Protein AF-A0A7L5XUS4-F1 (afdb_monomer)

Sequence (587 aa):
MESLARRAARPEREPADAGLRDHVDGALRDIGARLDHVMARLDRPQQRDPRIDGQIDATLRDLGARLDHVVSRLDRPRVAQRDPAQDKAIEAIERKLAAVLEAVNRAPRPEPAPRARRRRGPSPLSSPLRPRRWPRSPRVPGRPRSGFRPRRRDRTSPARPRRTGALRAPSRRARARADVRRDQSRTADARLDQFAERFERVAQDAAARAAQEAAARAAQEAAARAEAERRAAAARAEDAAREAAARAAAKVAQDAALLAAQDAAVRAVQEAAARAPAPQIEPMMRGLQSEVGRLAERMEEMRKAAARPAATVGAQEIEDVRREIAAVARSMHDLDARQPLAQLERAVRDLGRRVEASRAEGPEAVTAPLANLAAEMRDMLSALDPRPGFAAIERALQDVVRRFDGATGRSGGVDASELAALRAQNAEIRSLLDDALRRPAPIDRVERQIAALGDRLDRLAFAPAHVGPPEIAQAIGEIRAMMSAAVPSGSVDALEGRVAALSEQIARLGEARAEEPAVSHVVAEQPTAASARWPRKWIASARRPATRRVWRPLSTRSAPWSARPPLSAPSRRWSVRSKAWPGVSTA

Foldseek 3Di:
DVVVVVVPPDPDPDPPVVVVVVVLVVLVVVLVVLVVVLVVVVVPPPDPDVVVVVVSVVSVVVSVVSVVVSCVVVPPDPVVPPPVVVVVVVVVVVVVVVVVVVVVVPPDDPDDPDDDDDDDDDDDDDDDDDDDDDDDDDDDDDDDDPDDDPDPDDDDDDDDDDDDDDPPPPPPVVVVVVVVVVVVVVVVVVVVVVVVVVVVVVVVVVVVVVVVVVVVVVVVVVVVVVVVVVVVVVVVLVVVVVVVVVVVVVVVVVVVVVVVVVVVVVVVVVVVVVPDDDDDCPVVVVVVVVVVVVVVVVVVVVVVVVPPPPVVVQVVLLVVLVVLLVVVVVVVVVCPVCPLLVLVVVLLVVQLVLLVVLVVVHDPLLSVLSNVLSVVSVVLSVLVPCVVLSVLLVVLSVVLVVVSVVQPPDPPGHDPVVSVLSVVVSVVSVVLVVVVVVPPPLRVVLSVLSVVVSVVVVCVSPPPDDDDPVVSVVSSVVNVVSSVVSDPVPSSVVSSVVSVVSSVVVVVVVVSVVPPPPPPPPPPPDDDDDDDDDDDDDDDDDDDDDDDDDDDDDDDDDDDDDDDDDDDDDDDDDDDDDDDDDDDDDD

Mean predicted aligned error: 21.65 Å

Secondary structure (DSSP, 8-state):
-HHHHTTS------HHHHHHHHHHHHHHHHHHHHHHHHHHHHT-TT---HHHHHHHHHHHHHHHHHHHHHHHHHSS-------HHHHHHHHHHHHHHHHHHHHHHHSPPPPPPP-------------------PPPPPPPP---------------------------PPPHHHHHHHHHHHHHHHHHHHHHHHHHHHHHHHHHHHHHHHHHHHHHHHHHHHHHHHHHHHHHHHHHHHHHHHHHHHHHHHHHHHHHHHHHHHHHHHHHHHHHHHH------HHHHHHHHHHHHHHHHHHHHHHHHHHS-HHHHHHHHHHHHHHHHHHHHHHHHHT-THHHHHHHHHHHHHHHHHHHHHHHHS-HHHHHHHHHHHHHHHHHHHHT--HHHHHHHHHHHHHHHHHHHHHHTSTT---HHHHHHHHHHHHHHHHHHHHHHT--TTHHHHHHHHHHHHHHHHHHHHS-S---HHHHHHHHHHHHHHHHHH--TTHHHHHHHHHHHHHHHHHHHHHHHHTS----------------PPPP---------------------------------------------------

Radius of gyration: 47.6 Å; Cα contacts (8 Å, |Δi|>4): 74; chains: 1; bounding box: 142×107×137 Å

Solvent-accessible surface area (backbone atoms only — not comparable to full-atom values): 36518 Å² total; per-residue (Å²): 112,75,78,62,63,71,70,72,79,64,85,77,92,63,74,70,64,54,58,52,48,56,51,50,56,49,51,52,51,54,53,49,59,50,48,53,53,51,51,64,55,65,75,49,83,89,69,82,48,74,70,54,55,57,49,50,56,52,52,52,51,54,49,49,57,49,50,52,51,52,48,55,61,69,64,45,74,86,74,64,79,74,53,71,66,56,56,53,49,50,55,53,50,51,54,51,52,52,52,50,54,51,52,60,69,64,50,78,75,80,77,80,74,84,80,79,83,78,80,91,78,82,88,81,92,80,90,81,92,83,88,80,80,85,79,80,82,82,85,83,82,87,82,82,88,78,86,78,79,84,77,86,75,81,93,69,88,80,92,82,76,95,74,91,74,78,86,73,74,77,51,72,68,58,51,55,54,51,51,54,51,50,54,51,48,53,54,50,51,54,51,50,52,56,48,50,53,52,51,50,50,54,50,50,54,52,49,52,50,52,51,50,53,51,52,51,49,52,51,52,52,51,51,52,48,55,50,50,51,51,54,52,49,51,54,51,50,54,54,50,50,53,50,52,52,50,52,52,52,51,48,54,52,49,53,52,51,51,51,53,52,50,53,50,50,53,50,52,52,53,53,50,63,75,68,59,79,91,77,82,60,69,72,56,51,55,52,50,52,51,52,52,48,54,48,49,50,52,50,48,51,51,46,51,63,66,63,46,59,68,73,60,60,49,55,53,58,48,49,50,53,51,53,48,50,52,49,51,53,47,48,56,58,74,53,48,59,57,59,66,51,48,51,42,51,49,50,52,50,51,44,46,52,51,48,53,54,44,48,78,79,46,65,64,86,66,37,52,64,51,52,51,49,48,50,53,50,49,52,53,51,60,72,59,51,58,62,67,57,51,52,50,50,50,52,51,51,52,48,52,49,53,52,50,52,55,38,65,72,39,94,82,58,66,54,69,67,59,54,50,51,54,49,54,50,52,52,48,54,47,51,54,47,51,57,58,60,74,55,62,69,47,58,64,50,51,42,56,49,53,51,55,46,47,55,50,48,53,49,57,73,72,45,82,91,75,82,55,74,66,61,56,53,49,53,53,51,54,49,53,54,50,52,61,68,60,51,65,87,54,58,63,59,50,49,50,53,49,53,50,51,52,55,50,56,49,53,52,56,55,50,62,53,74,64,53,69,81,76,69,80,72,74,77,76,76,82,77,90,75,88,82,88,78,84,91,82,88,80,87,86,84,89,84,88,87,85,85,88,83,88,86,90,92,85,92,82,83,86,86,85,89,81,86,88,84,89,82,87,82,91,79,90,81,84,82,80,82,80,86,82,82,88,86,80,90,133

Nearest PDB structures (foldseek):
  3zx6-assembly1_B  TM=2.020E-01  e=8.347E-01  Archaeoglobus fulgidus DSM 4304
  5i6r-assembly1_A-2  TM=2.288E-01  e=4.000E+00  Homo sapiens
  3ja6-assembly1_I  TM=1.927E-01  e=7.246E+00  Escherichia coli
  7zr1-assembly1_D  TM=1.675E-01  e=6.504E+00  Thermochaetoides thermophila

pLDDT: mean 71.49, std 18.17, range [33.69, 97.62]

Structure (mmCIF, N/CA/C/O backbone):
data_AF-A0A7L5XUS4-F1
#
_entry.id   AF-A0A7L5XUS4-F1
#
loop_
_atom_site.group_PDB
_atom_site.id
_atom_site.type_symbol
_atom_site.label_atom_id
_atom_site.label_alt_id
_atom_site.label_comp_id
_atom_site.label_asym_id
_atom_site.label_entity_id
_atom_site.label_seq_id
_atom_site.pdbx_PDB_ins_code
_atom_site.Cartn_x
_atom_site.Cartn_y
_atom_site.Cartn_z
_atom_site.occupancy
_atom_site.B_iso_or_equiv
_atom_site.auth_seq_id
_atom_site.auth_comp_id
_atom_site.auth_asym_id
_atom_site.auth_atom_id
_atom_site.pdbx_PDB_model_num
ATOM 1 N N . MET A 1 1 ? 42.690 0.356 -36.518 1.00 42.66 1 MET A N 1
ATOM 2 C CA . MET A 1 1 ? 41.281 0.003 -36.800 1.00 42.66 1 MET A CA 1
ATOM 3 C C . MET A 1 1 ? 41.109 -1.512 -36.870 1.00 42.66 1 MET A C 1
ATOM 5 O O . MET A 1 1 ? 40.311 -2.035 -36.111 1.00 42.66 1 MET A O 1
ATOM 9 N N . GLU A 1 2 ? 41.937 -2.245 -37.621 1.00 36.25 2 GLU A N 1
ATOM 10 C CA . GLU A 1 2 ? 41.935 -3.727 -37.635 1.00 36.25 2 GLU A CA 1
ATOM 11 C C . GLU A 1 2 ? 42.385 -4.404 -36.321 1.00 36.25 2 GLU A C 1
ATOM 13 O O . GLU A 1 2 ? 41.962 -5.513 -36.004 1.00 36.25 2 GLU A O 1
ATOM 18 N N . SER A 1 3 ? 43.193 -3.725 -35.501 1.00 38.88 3 SER A N 1
ATOM 19 C CA . SER A 1 3 ? 43.636 -4.224 -34.188 1.00 38.88 3 SER A CA 1
ATOM 20 C C . SER A 1 3 ? 42.571 -4.134 -33.086 1.00 38.88 3 SER A C 1
ATOM 22 O O . SER A 1 3 ? 42.708 -4.789 -32.056 1.00 38.88 3 SER A O 1
ATOM 24 N N . LEU A 1 4 ? 41.499 -3.361 -33.303 1.00 43.44 4 LEU A N 1
ATOM 25 C CA . LEU A 1 4 ? 40.355 -3.278 -32.387 1.00 43.44 4 LEU A CA 1
ATOM 26 C C . LEU A 1 4 ? 39.285 -4.331 -32.714 1.00 43.44 4 LEU A C 1
ATOM 28 O O . LEU A 1 4 ? 38.637 -4.831 -31.801 1.00 43.44 4 LEU A O 1
ATOM 32 N N . ALA A 1 5 ? 39.178 -4.759 -33.977 1.00 44.09 5 ALA A N 1
ATOM 33 C CA . ALA A 1 5 ? 38.239 -5.801 -34.396 1.00 44.09 5 ALA A CA 1
ATOM 34 C C . ALA A 1 5 ? 38.624 -7.206 -33.884 1.00 44.09 5 ALA A C 1
ATOM 36 O O . ALA A 1 5 ? 37.752 -8.006 -33.564 1.00 44.09 5 ALA A O 1
ATOM 37 N N . ARG A 1 6 ? 39.922 -7.504 -33.705 1.00 44.88 6 ARG A N 1
ATOM 38 C CA . ARG A 1 6 ? 40.373 -8.819 -33.194 1.00 44.88 6 ARG A CA 1
ATOM 39 C C . ARG A 1 6 ? 40.251 -8.996 -31.675 1.00 44.88 6 ARG A C 1
ATOM 41 O O . ARG A 1 6 ? 40.455 -10.101 -31.185 1.00 44.88 6 ARG A O 1
ATOM 48 N N . ARG A 1 7 ? 39.907 -7.947 -30.916 1.00 45.06 7 ARG A N 1
ATOM 49 C CA . ARG A 1 7 ? 39.669 -8.045 -29.459 1.00 45.06 7 ARG A CA 1
ATOM 50 C C . ARG A 1 7 ? 38.217 -8.359 -29.082 1.00 45.06 7 ARG A C 1
ATOM 52 O O . ARG A 1 7 ? 37.982 -8.683 -27.924 1.00 45.06 7 ARG A O 1
ATOM 59 N N . ALA A 1 8 ? 37.283 -8.311 -30.033 1.00 44.06 8 ALA A N 1
ATOM 60 C CA . ALA A 1 8 ? 35.854 -8.546 -29.799 1.00 4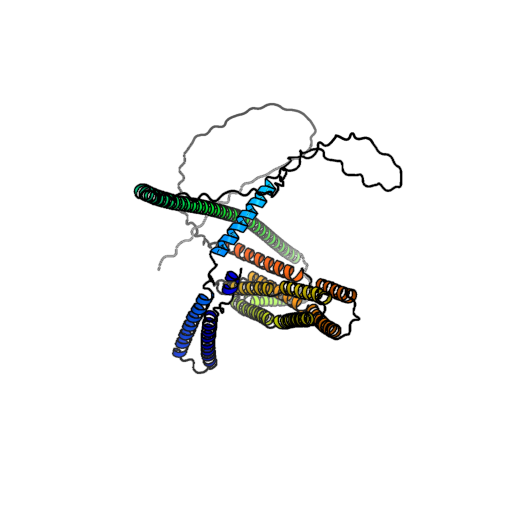4.06 8 ALA A CA 1
ATOM 61 C C . ALA A 1 8 ? 35.410 -10.017 -29.957 1.00 44.06 8 ALA A C 1
ATOM 63 O O . ALA A 1 8 ? 34.259 -10.331 -29.692 1.00 44.06 8 ALA A O 1
ATOM 64 N N . ALA A 1 9 ? 36.304 -10.932 -30.347 1.00 39.78 9 ALA A N 1
ATOM 65 C CA . ALA A 1 9 ? 35.992 -12.353 -30.539 1.00 39.78 9 ALA A CA 1
ATOM 66 C C . ALA A 1 9 ? 36.580 -13.230 -29.417 1.00 39.78 9 ALA A C 1
ATOM 68 O O . ALA A 1 9 ? 37.334 -14.169 -29.675 1.00 39.78 9 ALA A O 1
ATOM 69 N N . ARG A 1 10 ? 36.300 -12.889 -28.153 1.00 38.75 10 ARG A N 1
ATOM 70 C CA . ARG A 1 10 ? 36.672 -13.720 -26.998 1.00 38.75 10 ARG A CA 1
ATOM 71 C C . ARG A 1 10 ? 35.400 -14.416 -26.497 1.00 38.75 10 ARG A C 1
ATOM 73 O O . ARG A 1 10 ? 34.479 -13.694 -26.131 1.00 38.75 10 ARG A O 1
ATOM 80 N N . PRO A 1 11 ? 35.321 -15.759 -26.499 1.00 45.78 11 PRO A N 1
ATOM 81 C CA . PRO A 1 11 ? 34.126 -16.462 -26.048 1.00 45.78 11 PRO A CA 1
ATOM 82 C C . PRO A 1 11 ? 33.854 -16.130 -24.580 1.00 45.78 11 PRO A C 1
ATOM 84 O O . PRO A 1 11 ? 34.775 -16.078 -23.755 1.00 45.78 11 PRO A O 1
ATOM 87 N N . GLU A 1 12 ? 32.591 -15.827 -24.308 1.00 43.31 12 GLU A N 1
ATOM 88 C CA . GLU A 1 12 ? 32.076 -15.352 -23.035 1.00 43.31 12 GLU A CA 1
ATOM 89 C C . GLU A 1 12 ? 32.391 -16.333 -21.901 1.00 43.31 12 GLU A C 1
ATOM 91 O O . GLU A 1 12 ? 32.258 -17.553 -22.012 1.00 43.31 12 GLU A O 1
ATOM 96 N N . ARG A 1 13 ? 32.855 -15.774 -20.783 1.00 49.84 13 ARG A N 1
ATOM 97 C CA . ARG A 1 13 ? 33.050 -16.486 -19.522 1.00 49.84 13 ARG A CA 1
ATOM 98 C C . ARG A 1 13 ? 31.683 -16.705 -18.867 1.00 49.84 13 ARG A C 1
ATOM 100 O O . ARG A 1 13 ? 31.348 -15.998 -17.929 1.00 49.84 13 ARG A O 1
ATOM 107 N N . GLU A 1 14 ? 30.934 -17.694 -19.341 1.00 51.94 14 GLU A N 1
ATOM 108 C CA . GLU A 1 14 ? 29.668 -18.138 -18.737 1.00 51.94 14 GLU A CA 1
ATOM 109 C C . GLU A 1 14 ? 29.682 -19.465 -17.921 1.00 51.94 14 GLU A C 1
ATOM 111 O O . GLU A 1 14 ? 28.608 -19.906 -17.521 1.00 51.94 14 GLU A O 1
ATOM 116 N N . PRO A 1 15 ? 30.808 -20.136 -17.569 1.00 55.56 15 PRO A N 1
ATOM 117 C CA . PRO A 1 15 ? 30.714 -21.390 -16.805 1.00 55.56 15 PRO A CA 1
ATOM 118 C C . PRO A 1 15 ? 30.552 -21.210 -15.281 1.00 55.56 15 PRO A C 1
ATOM 120 O O . PRO A 1 15 ? 30.269 -22.182 -14.586 1.00 55.56 15 PRO A O 1
ATOM 123 N N . ALA A 1 16 ? 30.743 -20.004 -14.727 1.00 57.75 16 ALA A N 1
ATOM 124 C CA . ALA A 1 16 ? 30.733 -19.798 -13.270 1.00 57.75 16 ALA A CA 1
ATOM 125 C C . ALA A 1 16 ? 29.318 -19.670 -12.672 1.00 57.75 16 ALA A C 1
ATOM 127 O O . ALA A 1 16 ? 29.088 -20.111 -11.547 1.00 57.75 16 ALA A O 1
ATOM 128 N N . ASP A 1 17 ? 28.365 -19.120 -13.430 1.00 58.12 17 ASP A N 1
ATOM 129 C CA . ASP A 1 17 ? 26.996 -18.899 -12.947 1.00 58.12 17 ASP A CA 1
ATOM 130 C C . ASP A 1 17 ? 26.122 -20.157 -13.043 1.00 58.12 17 ASP A C 1
ATOM 132 O O . ASP A 1 17 ? 25.220 -20.340 -12.222 1.00 58.12 17 ASP A O 1
ATOM 136 N N . ALA A 1 18 ? 26.420 -21.059 -13.984 1.00 68.31 18 ALA A N 1
ATOM 137 C CA . ALA A 1 18 ? 25.728 -22.342 -14.109 1.00 68.31 18 ALA A CA 1
ATOM 138 C C . ALA A 1 18 ? 25.942 -23.223 -12.863 1.00 68.31 18 ALA A C 1
ATOM 140 O O . ALA A 1 18 ? 24.979 -23.699 -12.267 1.00 68.31 18 ALA A O 1
ATOM 141 N N . GLY A 1 19 ? 27.188 -23.335 -12.384 1.00 77.69 19 GLY A N 1
ATOM 142 C CA . GLY A 1 19 ? 27.505 -24.148 -11.204 1.00 77.69 19 GLY A CA 1
ATOM 143 C C . GLY A 1 19 ? 26.893 -23.625 -9.899 1.00 77.69 19 GLY A C 1
ATOM 144 O O . GLY A 1 19 ? 26.575 -24.414 -9.008 1.00 77.69 19 GLY A O 1
ATOM 145 N N . LEU A 1 20 ? 26.687 -22.307 -9.772 1.00 78.12 20 LEU A N 1
ATOM 146 C CA . LEU A 1 20 ? 26.019 -21.737 -8.599 1.00 78.12 20 LEU A CA 1
ATOM 147 C C . LEU A 1 20 ? 24.519 -22.053 -8.601 1.00 78.12 20 LEU A C 1
ATOM 149 O O . LEU A 1 20 ? 23.976 -22.380 -7.547 1.00 78.12 20 LEU A O 1
ATOM 153 N N . ARG A 1 21 ? 23.863 -21.983 -9.767 1.00 76.00 21 ARG A N 1
ATOM 154 C CA . ARG A 1 21 ? 22.440 -22.328 -9.910 1.00 76.00 21 ARG A CA 1
ATOM 155 C C . ARG A 1 21 ? 22.194 -23.800 -9.603 1.00 76.00 21 ARG A C 1
ATOM 157 O O . ARG A 1 21 ? 21.382 -24.088 -8.733 1.00 76.00 21 ARG A O 1
ATOM 164 N N . ASP A 1 22 ? 22.983 -24.699 -10.187 1.00 78.56 22 ASP A N 1
ATOM 165 C CA . ASP A 1 22 ? 22.852 -26.142 -9.942 1.00 78.56 22 ASP A CA 1
ATOM 166 C C . ASP A 1 22 ? 23.033 -26.499 -8.458 1.00 78.56 22 ASP A C 1
ATOM 168 O O . ASP A 1 22 ? 22.343 -27.366 -7.917 1.00 78.56 22 ASP A O 1
ATOM 172 N N . H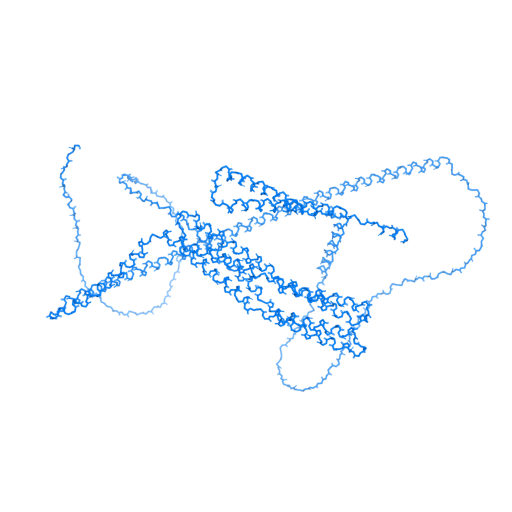IS A 1 23 ? 23.935 -25.800 -7.765 1.00 77.62 23 HIS A N 1
ATOM 173 C CA . HIS A 1 23 ? 24.175 -26.014 -6.343 1.00 77.62 23 HIS A CA 1
ATOM 174 C C . HIS A 1 23 ? 23.045 -25.470 -5.452 1.00 77.62 23 HIS A C 1
ATOM 176 O O . HIS A 1 23 ? 22.689 -26.112 -4.462 1.00 77.62 23 HIS A O 1
ATOM 182 N N . VAL A 1 24 ? 22.462 -24.316 -5.794 1.00 80.25 24 VAL A N 1
ATOM 183 C CA . VAL A 1 24 ? 21.293 -23.764 -5.085 1.00 80.25 24 VAL A CA 1
ATOM 184 C C . VAL A 1 24 ? 20.063 -24.644 -5.319 1.00 80.25 24 VAL A C 1
ATOM 186 O O . VAL A 1 24 ? 19.388 -25.007 -4.359 1.00 80.25 24 VAL A O 1
ATOM 189 N N . ASP A 1 25 ? 19.825 -25.078 -6.555 1.00 81.31 25 ASP A N 1
ATOM 190 C CA . ASP A 1 25 ? 18.698 -25.948 -6.905 1.00 81.31 25 ASP A CA 1
ATOM 191 C C . ASP A 1 25 ? 18.818 -27.342 -6.271 1.00 81.31 25 ASP A C 1
ATOM 193 O O . ASP A 1 25 ? 17.810 -27.969 -5.931 1.00 81.31 25 ASP A O 1
ATOM 197 N N . GLY A 1 26 ? 20.045 -27.838 -6.087 1.00 87.31 26 GLY A N 1
ATOM 198 C CA . GLY A 1 26 ? 20.318 -29.052 -5.320 1.00 87.31 26 GLY A CA 1
ATOM 199 C C . GLY A 1 26 ? 20.010 -28.884 -3.829 1.00 87.31 26 GLY A C 1
ATOM 200 O O . GLY A 1 26 ? 19.342 -29.735 -3.242 1.00 87.31 26 GLY A O 1
ATOM 201 N N . ALA A 1 27 ? 20.438 -27.770 -3.227 1.00 81.69 27 ALA A N 1
ATOM 202 C CA . ALA A 1 27 ? 20.172 -27.474 -1.818 1.00 81.69 27 ALA A CA 1
ATOM 203 C C . ALA A 1 27 ? 18.669 -27.308 -1.533 1.00 81.69 27 ALA A C 1
ATOM 205 O O . ALA A 1 27 ? 18.170 -27.833 -0.539 1.00 81.69 27 ALA A O 1
ATOM 206 N N . LEU A 1 28 ? 17.932 -26.635 -2.422 1.00 82.69 28 LEU A N 1
ATOM 207 C CA . LEU A 1 28 ? 16.485 -26.455 -2.284 1.00 82.69 28 LEU A CA 1
ATOM 208 C C . LEU A 1 28 ? 15.716 -27.778 -2.431 1.00 82.69 28 LEU A C 1
ATOM 210 O O . LEU A 1 28 ? 14.766 -28.012 -1.685 1.00 82.69 28 LEU A O 1
ATOM 214 N N . ARG A 1 29 ? 16.150 -28.676 -3.327 1.00 88.19 29 ARG A N 1
ATOM 215 C CA . ARG A 1 29 ? 15.563 -30.023 -3.448 1.00 88.19 29 ARG A CA 1
ATOM 216 C C . ARG A 1 29 ? 15.789 -30.890 -2.206 1.00 88.19 29 ARG A C 1
ATOM 218 O O . ARG A 1 29 ? 14.858 -31.568 -1.783 1.00 88.19 29 ARG A O 1
ATOM 225 N N . ASP A 1 30 ? 16.979 -30.846 -1.604 1.00 86.06 30 ASP A N 1
ATOM 226 C CA . ASP A 1 30 ? 17.275 -31.560 -0.345 1.00 86.06 30 ASP A CA 1
ATOM 227 C C . ASP A 1 30 ? 16.408 -31.042 0.818 1.00 86.06 30 ASP A C 1
ATOM 229 O O . ASP A 1 30 ? 15.849 -31.824 1.588 1.00 86.06 30 ASP A O 1
ATOM 233 N N . ILE A 1 31 ? 16.229 -29.719 0.907 1.00 81.81 31 ILE A N 1
ATOM 234 C CA . ILE A 1 31 ? 15.349 -29.075 1.896 1.00 81.81 31 ILE A CA 1
ATOM 235 C C . ILE A 1 31 ? 13.895 -29.534 1.715 1.00 81.81 31 ILE A C 1
ATOM 237 O O . ILE A 1 31 ? 13.259 -29.922 2.696 1.00 81.81 31 ILE A O 1
ATOM 241 N N . GLY A 1 32 ? 13.388 -29.550 0.477 1.00 83.12 32 GLY A N 1
ATOM 242 C CA . GLY A 1 32 ? 12.034 -30.021 0.165 1.00 83.12 32 GLY A CA 1
ATOM 243 C C . GLY A 1 32 ? 11.804 -31.477 0.577 1.00 83.12 32 GLY A C 1
ATOM 244 O O . GLY A 1 32 ? 10.877 -31.765 1.328 1.00 83.12 32 GLY A O 1
ATOM 245 N N . ALA A 1 33 ? 12.712 -32.383 0.198 1.00 86.19 33 ALA A N 1
ATOM 246 C CA . ALA A 1 33 ? 12.596 -33.805 0.533 1.00 86.19 33 ALA A CA 1
ATOM 247 C C . ALA A 1 33 ? 12.583 -34.071 2.053 1.00 86.19 33 ALA A C 1
ATOM 249 O O . ALA A 1 33 ? 11.912 -34.987 2.535 1.00 86.19 33 ALA A O 1
ATOM 250 N N . ARG A 1 34 ? 13.315 -33.267 2.833 1.00 80.19 34 ARG A N 1
ATOM 251 C CA . ARG A 1 34 ? 13.331 -33.361 4.301 1.00 80.19 34 ARG A CA 1
ATOM 252 C C . ARG A 1 34 ? 12.054 -32.823 4.933 1.00 80.19 34 ARG A C 1
ATOM 254 O O . ARG A 1 34 ? 11.572 -33.421 5.892 1.00 80.19 34 ARG A O 1
ATOM 261 N N . LEU A 1 35 ? 11.502 -31.734 4.400 1.00 83.75 35 LEU A N 1
ATOM 262 C CA . LEU A 1 35 ? 10.210 -31.208 4.840 1.00 83.75 35 LEU A CA 1
ATOM 263 C C . LEU A 1 35 ? 9.090 -32.216 4.584 1.00 83.75 35 LEU A C 1
ATOM 265 O O . LEU A 1 35 ? 8.323 -32.494 5.502 1.00 83.75 35 LEU A O 1
ATOM 269 N N . ASP A 1 36 ? 9.066 -32.848 3.411 1.00 84.06 36 ASP A N 1
ATOM 270 C CA . ASP A 1 36 ? 8.106 -33.913 3.101 1.00 84.06 36 ASP A CA 1
ATOM 271 C C . ASP A 1 36 ? 8.232 -35.089 4.083 1.00 84.06 36 ASP A C 1
ATOM 273 O O . ASP A 1 36 ? 7.232 -35.637 4.547 1.00 84.06 36 ASP A O 1
ATOM 277 N N . HIS A 1 37 ? 9.460 -35.446 4.475 1.00 81.31 37 HIS A N 1
ATOM 278 C CA . HIS A 1 37 ? 9.699 -36.487 5.474 1.00 81.31 37 HIS A CA 1
ATOM 279 C C . HIS A 1 37 ? 9.201 -36.104 6.880 1.00 81.31 37 HIS A C 1
ATOM 281 O O . HIS A 1 37 ? 8.645 -36.949 7.588 1.00 81.31 37 HIS A O 1
ATOM 287 N N . VAL A 1 38 ? 9.379 -34.844 7.293 1.00 81.19 38 VAL A N 1
ATOM 288 C CA . VAL A 1 38 ? 8.864 -34.324 8.573 1.00 81.19 38 VAL A CA 1
ATOM 289 C C . VAL A 1 38 ? 7.336 -34.285 8.558 1.00 81.19 38 VAL A C 1
ATOM 291 O O . VAL A 1 38 ? 6.710 -34.764 9.503 1.00 81.19 38 VAL A O 1
ATOM 294 N N . MET A 1 39 ? 6.729 -33.810 7.470 1.00 84.56 39 MET A N 1
ATOM 295 C CA . MET A 1 39 ? 5.274 -33.757 7.307 1.00 84.56 39 MET A CA 1
ATOM 296 C C . MET A 1 39 ? 4.650 -35.158 7.317 1.00 84.56 39 MET A C 1
ATOM 298 O O . MET A 1 39 ? 3.723 -35.412 8.083 1.00 84.56 39 MET A O 1
ATOM 302 N N . ALA A 1 40 ? 5.234 -36.115 6.590 1.00 82.88 40 ALA A N 1
ATOM 303 C CA . ALA A 1 40 ? 4.782 -37.508 6.596 1.00 82.88 40 ALA A CA 1
ATOM 304 C C . ALA A 1 40 ? 4.891 -38.185 7.979 1.00 82.88 40 ALA A C 1
ATOM 306 O O . ALA A 1 40 ? 4.169 -39.145 8.265 1.00 82.88 40 ALA A O 1
ATOM 307 N N . ARG A 1 41 ? 5.799 -37.713 8.847 1.00 78.50 41 ARG A N 1
ATOM 308 C CA . ARG A 1 41 ? 5.903 -38.159 10.245 1.00 78.50 41 ARG A CA 1
ATOM 309 C C . ARG A 1 41 ? 4.867 -37.489 11.148 1.00 78.50 41 ARG A C 1
ATOM 311 O O . ARG A 1 41 ? 4.318 -38.169 12.013 1.00 78.50 41 ARG A O 1
ATOM 318 N N . LEU A 1 42 ? 4.583 -36.203 10.945 1.00 79.00 42 LEU A N 1
ATOM 319 C CA . LEU A 1 42 ? 3.584 -35.456 11.719 1.00 79.00 42 LEU A CA 1
ATOM 320 C C . LEU A 1 42 ? 2.150 -35.947 11.464 1.00 79.00 42 LEU A C 1
ATOM 322 O O . LEU A 1 42 ? 1.348 -35.966 12.399 1.00 79.00 42 LEU A O 1
ATOM 326 N N . ASP A 1 43 ? 1.864 -36.435 10.255 1.00 84.25 43 ASP A N 1
ATOM 327 C CA . ASP A 1 43 ? 0.559 -36.985 9.857 1.00 84.25 43 ASP A CA 1
ATOM 328 C C . ASP A 1 43 ? 0.237 -38.373 10.449 1.00 84.25 43 ASP A C 1
ATOM 330 O O . ASP A 1 43 ? -0.834 -38.926 10.194 1.00 84.25 43 ASP A O 1
ATOM 334 N N . ARG A 1 44 ? 1.119 -38.962 11.274 1.00 78.75 44 ARG A N 1
ATOM 335 C CA . ARG A 1 44 ? 0.847 -40.217 12.002 1.00 78.75 44 ARG A CA 1
ATOM 336 C C . ARG A 1 44 ? 0.536 -39.944 13.481 1.00 78.75 44 ARG A C 1
ATOM 338 O O . ARG A 1 44 ? 1.434 -40.007 14.320 1.00 78.75 44 ARG A O 1
ATOM 345 N N . PRO A 1 45 ? -0.735 -39.698 13.853 1.00 56.41 45 PRO A N 1
ATOM 346 C CA . PRO A 1 45 ? -1.099 -39.238 15.196 1.00 56.41 45 PRO A CA 1
ATOM 347 C C . PRO A 1 45 ? -0.965 -40.283 16.320 1.00 56.41 45 PRO A C 1
ATOM 349 O O . PRO A 1 45 ? -1.066 -39.912 17.484 1.00 56.41 45 PRO A O 1
ATOM 352 N N . GLN A 1 46 ? -0.739 -41.571 16.027 1.00 55.66 46 GLN A N 1
ATOM 353 C CA . GLN A 1 46 ? -0.855 -42.644 17.033 1.00 55.66 46 GLN A CA 1
ATOM 354 C C . GLN A 1 46 ? 0.457 -43.122 17.686 1.00 55.66 46 GLN A C 1
ATOM 356 O O . GLN A 1 46 ? 0.407 -43.979 18.563 1.00 55.66 46 GLN A O 1
ATOM 361 N N . GLN A 1 47 ? 1.625 -42.579 17.327 1.00 57.41 47 GLN A N 1
ATOM 362 C CA . GLN A 1 47 ? 2.909 -42.966 17.943 1.00 57.41 47 GLN A CA 1
ATOM 363 C C . GLN A 1 47 ? 3.827 -41.755 18.156 1.00 57.41 47 GLN A C 1
ATOM 365 O O . GLN A 1 47 ? 4.913 -41.670 17.586 1.00 57.41 47 GLN A O 1
ATOM 370 N N . ARG A 1 48 ? 3.395 -40.794 18.979 1.00 59.66 48 ARG A N 1
ATOM 371 C CA . ARG A 1 48 ? 4.280 -39.717 19.448 1.00 59.66 48 ARG A CA 1
ATOM 372 C C . ARG A 1 48 ? 5.126 -40.218 20.615 1.00 59.66 48 ARG A C 1
ATOM 374 O O . ARG A 1 48 ? 4.774 -40.053 21.778 1.00 59.66 48 ARG A O 1
ATOM 381 N N . ASP A 1 49 ? 6.218 -40.900 20.282 1.00 77.88 49 ASP A N 1
ATOM 382 C CA . ASP A 1 49 ? 7.318 -41.130 21.219 1.00 77.88 49 ASP A CA 1
ATOM 383 C C . ASP A 1 49 ? 8.030 -39.777 21.441 1.00 77.88 49 ASP A C 1
ATOM 385 O O . ASP A 1 49 ? 8.445 -39.159 20.458 1.00 77.88 49 ASP A O 1
ATOM 389 N N . PRO A 1 50 ? 8.206 -39.294 22.685 1.00 76.56 50 PRO A N 1
ATOM 390 C CA . PRO A 1 50 ? 8.880 -38.021 22.973 1.00 76.56 50 PRO A CA 1
ATOM 391 C C . PRO A 1 50 ? 10.316 -37.942 22.424 1.00 76.56 50 PRO A C 1
ATOM 393 O O . PRO A 1 50 ? 10.866 -36.854 22.249 1.00 76.56 50 PRO A O 1
ATOM 396 N N . ARG A 1 51 ? 10.943 -39.081 22.102 1.00 77.38 51 ARG A N 1
ATOM 397 C CA . ARG A 1 51 ? 12.233 -39.115 21.393 1.00 77.38 51 ARG A CA 1
ATOM 398 C C . ARG A 1 51 ? 12.120 -38.661 19.937 1.00 77.38 51 ARG A C 1
ATOM 400 O O . ARG A 1 51 ? 13.080 -38.111 19.402 1.00 77.38 51 ARG A O 1
ATOM 407 N N . ILE A 1 52 ? 10.974 -38.894 19.299 1.00 77.56 52 ILE A N 1
ATOM 408 C CA . ILE A 1 52 ? 10.697 -38.476 17.920 1.00 77.56 52 ILE A CA 1
ATOM 409 C C . ILE A 1 52 ? 10.502 -36.961 17.869 1.00 77.56 52 ILE A C 1
ATOM 411 O O . ILE A 1 52 ? 11.059 -36.329 16.976 1.00 77.56 52 ILE A O 1
ATOM 415 N N . ASP A 1 53 ? 9.826 -36.369 18.854 1.00 79.00 53 ASP A N 1
ATOM 416 C CA . ASP A 1 53 ? 9.645 -34.912 18.927 1.00 79.00 53 ASP A CA 1
ATOM 417 C C . ASP A 1 53 ? 11.000 -34.188 19.048 1.00 79.00 53 ASP A C 1
ATOM 419 O O . ASP A 1 53 ? 11.281 -33.255 18.296 1.00 79.00 53 ASP A O 1
ATOM 423 N N . GLY A 1 54 ? 11.918 -34.707 19.875 1.00 83.75 54 GLY A N 1
ATOM 424 C CA . GLY A 1 54 ? 13.285 -34.177 19.959 1.00 83.75 54 GLY A CA 1
ATOM 425 C C . GLY A 1 54 ? 14.094 -34.318 18.659 1.00 83.75 54 GLY A C 1
ATOM 426 O O . GLY A 1 54 ? 14.927 -33.464 18.348 1.00 83.75 54 GLY A O 1
ATOM 427 N N . GLN A 1 55 ? 13.847 -35.370 17.868 1.00 79.00 55 GLN A N 1
ATOM 428 C CA . GLN A 1 55 ? 14.445 -35.512 16.535 1.00 79.00 55 GLN A CA 1
ATOM 429 C C . GLN A 1 55 ? 13.851 -34.516 15.535 1.00 79.00 55 GLN A C 1
ATOM 431 O O . GLN A 1 55 ? 14.601 -33.960 14.734 1.00 79.00 55 GLN A O 1
ATOM 436 N N . ILE A 1 56 ? 12.539 -34.268 15.589 1.00 79.00 56 ILE A N 1
ATOM 437 C CA . ILE A 1 56 ? 11.860 -33.293 14.728 1.00 79.00 56 ILE A CA 1
ATOM 438 C C . ILE A 1 56 ? 12.421 -31.893 14.997 1.00 79.00 56 ILE A C 1
ATOM 440 O O . ILE A 1 56 ? 12.877 -31.236 14.060 1.00 79.00 56 ILE A O 1
ATOM 444 N N . ASP A 1 57 ? 12.532 -31.486 16.260 1.00 80.50 57 ASP A N 1
ATOM 445 C CA . ASP A 1 57 ? 13.103 -30.187 16.633 1.00 80.50 57 ASP A CA 1
ATOM 446 C C . ASP A 1 57 ? 14.559 -30.027 16.177 1.00 80.50 57 ASP A C 1
ATOM 448 O O . ASP A 1 57 ? 14.960 -28.964 15.694 1.00 80.50 57 ASP A O 1
ATOM 452 N N . ALA A 1 58 ? 15.365 -31.089 16.280 1.00 83.62 58 ALA A N 1
ATOM 453 C CA . ALA A 1 58 ? 16.736 -31.082 15.781 1.00 83.62 58 ALA A CA 1
ATOM 454 C C . ALA A 1 58 ? 16.788 -30.935 14.250 1.00 83.62 58 ALA A C 1
ATOM 456 O O . ALA A 1 58 ? 17.595 -30.156 13.738 1.00 83.62 58 ALA A O 1
ATOM 457 N N . THR A 1 59 ? 15.909 -31.630 13.517 1.00 80.38 59 THR A N 1
ATOM 458 C CA . THR A 1 59 ? 15.830 -31.513 12.052 1.00 80.38 59 THR A CA 1
ATOM 459 C C . THR A 1 59 ? 15.335 -30.146 11.592 1.00 80.38 59 THR A C 1
ATOM 461 O O . THR A 1 59 ? 15.885 -29.604 10.638 1.00 80.38 59 THR A O 1
ATOM 464 N N . LEU A 1 60 ? 14.363 -29.548 12.287 1.00 84.06 60 LEU A N 1
ATOM 465 C CA . LEU A 1 60 ? 13.869 -28.204 11.980 1.00 84.06 60 LEU A CA 1
ATOM 466 C C . LEU A 1 60 ? 14.942 -27.140 12.243 1.00 84.06 60 LEU A C 1
ATOM 468 O O . LEU A 1 60 ? 15.097 -26.211 11.451 1.00 84.06 60 LEU A O 1
ATOM 472 N N . ARG A 1 61 ? 15.742 -27.303 13.304 1.00 85.62 61 ARG A N 1
ATOM 473 C CA . ARG A 1 61 ? 16.870 -26.409 13.603 1.00 85.62 61 ARG A CA 1
ATOM 474 C C . ARG A 1 61 ? 17.993 -26.509 12.561 1.00 85.62 61 ARG A C 1
ATOM 476 O O . ARG A 1 61 ? 18.520 -25.477 12.154 1.00 85.62 61 ARG A O 1
ATOM 483 N N . ASP A 1 62 ? 18.333 -27.719 12.102 1.00 87.56 62 ASP A N 1
ATOM 484 C CA . ASP A 1 62 ? 19.288 -27.934 10.994 1.00 87.56 62 ASP A CA 1
ATOM 485 C C . ASP A 1 62 ? 18.775 -27.313 9.683 1.00 87.56 62 ASP A C 1
ATOM 487 O O . ASP A 1 62 ? 19.525 -26.648 8.966 1.00 87.56 62 ASP A O 1
ATOM 491 N N . LEU A 1 63 ? 17.477 -27.459 9.396 1.00 83.25 63 LEU A N 1
ATOM 492 C CA . LEU A 1 63 ? 16.842 -26.858 8.222 1.00 83.25 63 LEU A CA 1
ATOM 493 C C . LEU A 1 63 ? 16.912 -25.324 8.258 1.00 83.25 63 LEU A C 1
ATOM 495 O O . LEU A 1 63 ? 17.267 -24.707 7.254 1.00 83.25 63 LEU A O 1
ATOM 499 N N . GLY A 1 64 ? 16.634 -24.721 9.418 1.00 83.88 64 GLY A N 1
ATOM 500 C CA . GLY A 1 64 ? 16.750 -23.277 9.631 1.00 83.88 64 GLY A CA 1
ATOM 501 C C . GLY A 1 64 ? 18.168 -22.767 9.373 1.00 83.88 64 GLY A C 1
ATOM 502 O O . GLY A 1 64 ? 18.358 -21.867 8.560 1.00 83.88 64 GLY A O 1
ATOM 503 N N . ALA A 1 65 ? 19.181 -23.418 9.954 1.00 84.81 65 ALA A N 1
ATOM 504 C CA . ALA A 1 65 ? 20.582 -23.041 9.749 1.00 84.81 65 ALA A CA 1
ATOM 505 C C . ALA A 1 65 ? 21.027 -23.138 8.274 1.00 84.81 65 ALA A C 1
ATOM 507 O O . ALA A 1 65 ? 21.837 -22.338 7.798 1.00 84.81 65 ALA A O 1
ATOM 508 N N . ARG A 1 66 ? 20.495 -24.109 7.521 1.00 79.38 66 ARG A N 1
ATOM 509 C CA . ARG A 1 66 ? 20.771 -24.264 6.083 1.00 79.38 66 ARG A CA 1
ATOM 510 C C . ARG A 1 66 ? 20.072 -23.210 5.234 1.00 79.38 66 ARG A C 1
ATOM 512 O O . ARG A 1 66 ? 20.686 -22.698 4.298 1.00 79.38 66 ARG A O 1
ATOM 519 N N . LEU A 1 67 ? 18.826 -22.867 5.557 1.00 83.00 67 LEU A N 1
ATOM 520 C CA . LEU A 1 67 ? 18.112 -21.770 4.903 1.00 83.00 67 LEU A CA 1
ATOM 521 C C . LEU A 1 67 ? 18.835 -20.443 5.140 1.00 83.00 67 LEU A C 1
ATOM 523 O O . LEU A 1 67 ? 19.108 -19.740 4.171 1.00 83.00 67 LEU A O 1
ATOM 527 N N . ASP A 1 68 ? 19.267 -20.167 6.370 1.00 80.00 68 ASP A N 1
ATOM 528 C CA . ASP A 1 68 ? 20.078 -18.987 6.690 1.00 80.00 68 ASP A CA 1
ATOM 529 C C . ASP A 1 68 ? 21.395 -18.963 5.904 1.00 80.00 68 ASP A C 1
ATOM 531 O O . ASP A 1 68 ? 21.841 -17.904 5.459 1.00 80.00 68 ASP A O 1
ATOM 535 N N . HIS A 1 69 ? 22.013 -20.125 5.666 1.00 80.81 69 HIS A N 1
ATOM 536 C CA . HIS A 1 69 ? 23.209 -20.227 4.831 1.00 80.81 69 HIS A CA 1
ATOM 537 C C . HIS A 1 69 ? 22.932 -19.921 3.350 1.00 80.81 69 HIS A C 1
ATOM 539 O O . HIS A 1 69 ? 23.721 -19.214 2.716 1.00 80.81 69 HIS A O 1
ATOM 545 N N . VAL A 1 70 ? 21.826 -20.426 2.790 1.00 78.31 70 VAL A N 1
ATOM 546 C CA . VAL A 1 70 ? 21.409 -20.137 1.405 1.00 78.31 70 VAL A CA 1
ATOM 547 C C . VAL A 1 70 ? 21.055 -18.660 1.258 1.00 78.31 70 VAL A C 1
ATOM 549 O O . VAL A 1 70 ? 21.557 -18.015 0.339 1.00 78.31 70 VAL A O 1
ATOM 552 N N . VAL A 1 71 ? 20.283 -18.106 2.196 1.00 79.62 71 VAL A N 1
ATOM 553 C CA . VAL A 1 71 ? 19.946 -16.679 2.247 1.00 79.62 71 VAL A CA 1
ATOM 554 C C . VAL A 1 71 ? 21.221 -15.852 2.346 1.00 79.62 71 VAL A C 1
ATOM 556 O O . VAL A 1 71 ? 21.456 -15.035 1.471 1.00 79.62 71 VAL A O 1
ATOM 559 N N . SER A 1 72 ? 22.133 -16.140 3.276 1.00 74.88 72 SER A N 1
ATOM 560 C CA . SER A 1 72 ? 23.417 -15.426 3.399 1.00 74.88 72 SER A CA 1
ATOM 561 C C . SER A 1 72 ? 24.290 -15.507 2.139 1.00 74.88 72 SER A C 1
ATOM 563 O O . SER A 1 72 ? 25.105 -14.621 1.885 1.00 74.88 72 SER A O 1
ATOM 565 N N . ARG A 1 73 ? 24.163 -16.569 1.332 1.00 75.62 73 ARG A N 1
ATOM 566 C CA . ARG A 1 73 ? 24.858 -16.691 0.039 1.00 75.62 73 ARG A CA 1
ATOM 567 C C . ARG A 1 73 ? 24.193 -15.887 -1.073 1.00 75.62 73 ARG A C 1
ATOM 569 O O . ARG A 1 73 ? 24.912 -15.382 -1.930 1.00 75.62 73 ARG A O 1
ATOM 576 N N . LEU A 1 74 ? 22.866 -15.801 -1.071 1.00 74.69 74 LEU A N 1
ATOM 577 C CA . LEU A 1 74 ? 22.089 -14.988 -2.009 1.00 74.69 74 LEU A CA 1
ATOM 578 C C . LEU A 1 74 ? 22.174 -13.492 -1.671 1.00 74.69 74 LEU A C 1
ATOM 580 O O . LEU A 1 74 ? 22.170 -12.663 -2.576 1.00 74.69 74 LEU A O 1
ATOM 584 N N . ASP A 1 75 ? 22.301 -13.182 -0.382 1.00 67.44 75 ASP A N 1
ATOM 585 C CA . ASP A 1 75 ? 22.356 -11.840 0.200 1.00 67.44 75 ASP A CA 1
ATOM 586 C C . ASP A 1 75 ? 23.792 -11.308 0.316 1.00 67.44 75 ASP A C 1
ATOM 588 O O . ASP A 1 75 ? 24.018 -10.132 0.602 1.00 67.44 75 ASP A O 1
ATOM 592 N N . ARG A 1 76 ? 24.802 -12.142 0.006 1.00 55.25 76 ARG A N 1
ATOM 593 C CA . ARG A 1 76 ? 26.107 -11.614 -0.400 1.00 55.25 76 ARG A CA 1
ATOM 594 C C . ARG A 1 76 ? 25.842 -10.732 -1.614 1.00 55.25 76 ARG A C 1
ATOM 596 O O . ARG A 1 76 ? 25.449 -11.267 -2.654 1.00 55.25 76 ARG A O 1
ATOM 603 N N . PRO A 1 77 ? 26.045 -9.407 -1.508 1.00 44.00 77 PRO A N 1
ATOM 604 C CA . PRO A 1 77 ? 25.722 -8.517 -2.596 1.00 44.00 77 PRO A CA 1
ATOM 605 C C . PRO A 1 77 ? 26.472 -9.019 -3.819 1.00 44.00 77 PRO A C 1
ATOM 607 O O . PRO A 1 77 ? 27.675 -9.296 -3.751 1.00 44.00 77 PRO A O 1
ATOM 610 N N . ARG A 1 78 ? 25.755 -9.142 -4.937 1.00 48.81 78 ARG A N 1
ATOM 611 C CA . ARG A 1 78 ? 26.350 -9.203 -6.270 1.00 48.81 78 ARG A CA 1
ATOM 612 C C . ARG A 1 78 ? 27.096 -7.888 -6.517 1.00 48.81 78 ARG A C 1
ATOM 614 O O . ARG A 1 78 ? 26.737 -7.106 -7.386 1.00 48.81 78 ARG A O 1
ATOM 621 N N . VAL A 1 79 ? 28.184 -7.660 -5.788 1.00 47.62 79 VAL A N 1
ATOM 622 C CA . VAL A 1 79 ? 29.318 -6.862 -6.234 1.00 47.62 79 VAL A CA 1
ATOM 623 C C . VAL A 1 79 ? 30.037 -7.740 -7.255 1.00 47.62 79 VAL A C 1
ATOM 625 O O . VAL A 1 79 ? 31.171 -8.174 -7.076 1.00 47.62 79 VAL A O 1
ATOM 628 N N . ALA A 1 80 ? 29.327 -8.068 -8.337 1.00 48.75 80 ALA A N 1
ATOM 629 C CA . ALA A 1 80 ? 29.992 -8.334 -9.589 1.00 48.75 80 ALA A CA 1
ATOM 630 C C . ALA A 1 80 ? 30.830 -7.083 -9.841 1.00 48.75 80 ALA A C 1
ATOM 632 O O . ALA A 1 80 ? 30.284 -5.982 -9.837 1.00 48.75 80 ALA A O 1
ATOM 633 N N . GLN A 1 81 ? 32.148 -7.275 -9.909 1.00 49.69 81 GLN A N 1
ATOM 634 C CA . GLN A 1 81 ? 33.166 -6.306 -10.305 1.00 49.69 81 GLN A CA 1
ATOM 635 C C . GLN A 1 81 ? 32.568 -5.094 -11.029 1.00 49.69 81 GLN A C 1
ATOM 637 O O . GLN A 1 81 ? 32.410 -5.112 -12.248 1.00 49.69 81 GLN A O 1
ATOM 642 N N . ARG A 1 82 ? 32.237 -4.032 -10.287 1.00 50.12 82 ARG A N 1
ATOM 643 C CA . ARG A 1 82 ? 32.093 -2.725 -10.914 1.00 50.12 82 ARG A CA 1
ATOM 644 C C . ARG A 1 82 ? 33.483 -2.380 -11.404 1.00 50.12 82 ARG A C 1
ATOM 646 O O . ARG A 1 82 ? 34.424 -2.308 -10.613 1.00 50.12 82 ARG A O 1
ATOM 653 N N . ASP A 1 83 ? 33.623 -2.307 -12.720 1.00 60.00 83 ASP A N 1
ATOM 654 C CA . ASP A 1 83 ? 34.875 -1.919 -13.340 1.00 60.00 83 ASP A CA 1
ATOM 655 C C . ASP A 1 83 ? 35.225 -0.520 -12.802 1.00 60.00 83 ASP A C 1
ATOM 657 O O . ASP A 1 83 ? 34.445 0.415 -13.009 1.00 60.00 83 ASP A O 1
ATOM 661 N N . PRO A 1 84 ? 36.360 -0.334 -12.104 1.00 68.69 84 PRO A N 1
ATOM 662 C CA . PRO A 1 84 ? 36.752 0.975 -11.586 1.00 68.69 84 PRO A CA 1
ATOM 663 C C . PRO A 1 84 ? 36.886 2.027 -12.701 1.00 68.69 84 PRO A C 1
ATOM 665 O O . PRO A 1 84 ? 36.876 3.228 -12.425 1.00 68.69 84 PRO A O 1
ATOM 668 N N . ALA A 1 85 ? 36.993 1.613 -13.970 1.00 63.25 85 ALA A N 1
ATOM 669 C CA . ALA A 1 85 ? 36.909 2.514 -15.114 1.00 63.25 85 ALA A CA 1
ATOM 670 C C . ALA A 1 85 ? 35.496 3.089 -15.327 1.00 63.25 85 ALA A C 1
ATOM 672 O O . ALA A 1 85 ? 35.360 4.243 -15.735 1.00 63.25 85 ALA A O 1
ATOM 673 N N . GLN A 1 86 ? 34.451 2.316 -15.033 1.00 60.09 86 GLN A N 1
ATOM 674 C CA . GLN A 1 86 ? 33.056 2.723 -15.171 1.00 60.09 86 GLN A CA 1
ATOM 675 C C . GLN A 1 86 ? 32.654 3.696 -14.054 1.00 60.09 86 GLN A C 1
ATOM 677 O O . GLN A 1 86 ? 32.028 4.715 -14.340 1.00 60.09 86 GLN A O 1
ATOM 682 N N . ASP A 1 87 ? 33.122 3.464 -12.824 1.00 69.69 87 ASP A N 1
ATOM 683 C CA . ASP A 1 87 ? 32.927 4.402 -11.710 1.00 69.69 87 ASP A CA 1
ATOM 684 C C . ASP A 1 87 ? 33.642 5.741 -11.969 1.00 69.69 87 ASP A C 1
ATOM 686 O O . ASP A 1 87 ? 33.045 6.805 -11.810 1.00 69.69 87 ASP A O 1
ATOM 690 N N . LYS A 1 88 ? 34.870 5.719 -12.513 1.00 82.38 88 LYS A N 1
ATOM 691 C CA . LYS A 1 88 ? 35.570 6.944 -12.954 1.00 82.38 88 LYS A CA 1
ATOM 692 C C . LYS A 1 88 ? 34.849 7.672 -14.093 1.00 82.38 88 LYS A C 1
ATOM 694 O O . LYS A 1 88 ? 34.907 8.901 -14.170 1.00 82.38 88 LYS A O 1
ATOM 699 N N . ALA A 1 89 ? 34.192 6.942 -14.997 1.00 73.50 89 ALA A N 1
ATOM 700 C CA . ALA A 1 89 ? 33.418 7.539 -16.083 1.00 73.50 89 ALA A CA 1
ATOM 701 C C . ALA A 1 89 ? 32.147 8.227 -15.562 1.00 73.50 89 ALA A C 1
ATOM 703 O O . ALA A 1 89 ? 31.837 9.334 -16.006 1.00 73.50 89 ALA A O 1
ATOM 704 N N . ILE A 1 90 ? 31.459 7.615 -14.595 1.00 76.19 90 ILE A N 1
ATOM 705 C CA . ILE A 1 90 ? 30.290 8.196 -13.922 1.00 76.19 90 ILE A CA 1
ATOM 706 C C . ILE A 1 90 ? 30.698 9.467 -13.168 1.00 76.19 90 ILE A C 1
ATOM 708 O O . ILE A 1 90 ? 30.113 10.525 -13.391 1.00 76.19 90 ILE A O 1
ATOM 712 N N . GLU A 1 91 ? 31.783 9.418 -12.399 1.00 88.69 91 GLU A N 1
ATOM 713 C CA . GLU A 1 91 ? 32.284 10.573 -11.647 1.00 88.69 91 GLU A CA 1
ATOM 714 C C . GLU A 1 91 ? 32.707 11.741 -12.571 1.00 88.69 91 GLU A C 1
ATOM 716 O O . GLU A 1 91 ? 32.514 12.923 -12.265 1.00 88.69 91 GLU A O 1
ATOM 721 N N . ALA A 1 92 ? 33.248 11.433 -13.757 1.00 85.56 92 ALA A N 1
ATOM 722 C CA . ALA A 1 92 ? 33.574 12.435 -14.773 1.00 85.56 92 ALA A CA 1
ATOM 723 C C . ALA A 1 92 ? 32.323 13.068 -15.415 1.00 85.56 92 ALA A C 1
ATOM 725 O O . ALA A 1 92 ? 32.358 14.243 -15.798 1.00 85.56 92 ALA A O 1
ATOM 726 N N . ILE A 1 93 ? 31.229 12.312 -15.546 1.00 81.62 93 ILE A N 1
ATOM 727 C CA . ILE A 1 93 ? 29.935 12.814 -16.030 1.00 81.62 93 ILE A CA 1
ATOM 728 C C . ILE A 1 93 ? 29.302 13.728 -14.976 1.00 81.62 93 ILE A C 1
ATOM 730 O O . ILE A 1 93 ? 28.869 14.832 -15.312 1.00 81.62 93 ILE A O 1
ATOM 734 N N . GLU A 1 94 ? 29.327 13.330 -13.705 1.00 87.31 94 GLU A N 1
ATOM 735 C CA . GLU A 1 94 ? 28.803 14.125 -12.589 1.00 87.31 94 GLU A CA 1
ATOM 736 C C . GLU A 1 94 ? 29.541 15.461 -12.442 1.00 87.31 94 GLU A C 1
ATOM 738 O O . GLU A 1 94 ? 28.907 16.516 -12.359 1.00 87.31 94 GLU A O 1
ATOM 743 N N . ARG A 1 95 ? 30.880 15.462 -12.539 1.00 89.69 95 ARG A N 1
ATOM 744 C CA . ARG A 1 95 ? 31.675 16.704 -12.546 1.00 89.69 95 ARG A CA 1
ATOM 745 C C . ARG A 1 95 ? 31.328 17.633 -13.710 1.00 89.69 95 ARG A C 1
ATOM 747 O O . ARG A 1 95 ? 31.280 18.850 -13.530 1.00 89.69 95 ARG A O 1
ATOM 754 N N . LYS A 1 96 ? 31.071 17.087 -14.903 1.00 79.69 96 LYS A N 1
ATOM 755 C CA . LYS A 1 96 ? 30.646 17.892 -16.062 1.00 79.69 96 LYS A CA 1
ATOM 756 C C . LYS A 1 96 ? 29.256 18.489 -15.856 1.00 79.69 96 LYS A C 1
ATOM 758 O O . LYS A 1 96 ? 29.061 19.658 -16.176 1.00 79.69 96 LYS A O 1
ATOM 763 N N . LEU A 1 97 ? 28.315 17.726 -15.301 1.00 81.19 97 LEU A N 1
ATOM 764 C CA . LEU A 1 97 ? 26.966 18.210 -14.991 1.00 81.19 97 LEU A CA 1
ATOM 765 C C . LEU A 1 97 ? 26.987 19.323 -13.937 1.00 81.19 97 LEU A C 1
ATOM 767 O O . LEU A 1 97 ? 26.343 20.353 -14.133 1.00 81.19 97 LEU A O 1
ATOM 771 N N . ALA A 1 98 ? 27.785 19.170 -12.879 1.00 87.50 98 ALA A N 1
ATOM 772 C CA . ALA A 1 98 ? 27.963 20.204 -11.861 1.00 87.50 98 ALA A CA 1
ATOM 773 C C . ALA A 1 98 ? 28.526 21.509 -12.457 1.00 87.50 98 ALA A C 1
ATOM 775 O O . ALA A 1 98 ? 27.992 22.588 -12.203 1.00 87.50 98 ALA A O 1
ATOM 776 N N . ALA A 1 99 ? 29.539 21.416 -13.326 1.00 85.25 99 ALA A N 1
ATOM 777 C CA . ALA A 1 99 ? 30.112 22.583 -13.999 1.00 85.25 99 ALA A CA 1
ATOM 778 C C . ALA A 1 99 ? 29.108 23.295 -14.927 1.00 85.25 99 ALA A C 1
ATOM 780 O O . ALA A 1 99 ? 29.096 24.525 -15.002 1.00 85.25 99 ALA A O 1
ATOM 781 N N . VAL A 1 100 ? 28.244 22.540 -15.617 1.00 82.81 100 VAL A N 1
ATOM 782 C CA . VAL A 1 100 ? 27.178 23.105 -16.462 1.00 82.81 100 VAL A CA 1
ATOM 783 C C . VAL A 1 100 ? 26.131 23.826 -15.614 1.00 82.81 100 VAL A C 1
ATOM 785 O O . VAL A 1 100 ? 25.755 24.950 -15.946 1.00 82.81 100 VAL A O 1
ATOM 788 N N . LEU A 1 101 ? 25.696 23.233 -14.501 1.00 88.50 101 LEU A N 1
ATOM 789 C CA . LEU A 1 101 ? 24.735 23.862 -13.590 1.00 88.50 101 LEU A CA 1
ATOM 790 C C . LEU A 1 101 ? 25.294 25.143 -12.960 1.00 88.50 101 LEU A C 1
ATOM 792 O O . LEU A 1 101 ? 24.588 26.148 -12.864 1.00 88.50 101 LEU A O 1
ATOM 796 N N . GLU A 1 102 ? 26.575 25.152 -12.597 1.00 89.50 102 GLU A N 1
ATOM 797 C CA . GLU A 1 102 ? 27.223 26.350 -12.067 1.00 89.50 102 GLU A CA 1
ATOM 798 C C . GLU A 1 102 ? 27.378 27.448 -13.132 1.00 89.50 102 GLU A C 1
ATOM 800 O O . GLU A 1 102 ? 27.180 28.628 -12.835 1.00 89.50 102 GLU A O 1
ATOM 805 N N . ALA A 1 103 ? 27.650 27.086 -14.390 1.00 81.25 103 ALA A N 1
ATOM 806 C CA . ALA A 1 103 ? 27.680 28.034 -15.504 1.00 81.25 103 ALA A CA 1
ATOM 807 C C . ALA A 1 103 ? 26.298 28.646 -15.793 1.00 81.25 103 ALA A C 1
ATOM 809 O O . ALA A 1 103 ? 26.201 29.846 -16.055 1.00 81.25 103 ALA A O 1
ATOM 810 N N . VAL A 1 104 ? 25.227 27.852 -15.694 1.00 86.06 104 VAL A N 1
ATOM 811 C CA . VAL A 1 104 ? 23.842 28.330 -15.835 1.00 86.06 104 VAL A CA 1
ATOM 812 C C . VAL A 1 104 ? 23.470 29.278 -14.692 1.00 86.06 104 VAL A C 1
ATOM 814 O O . VAL A 1 104 ? 22.879 30.326 -14.941 1.00 86.06 104 VAL A O 1
ATOM 817 N N . ASN A 1 105 ? 23.877 28.975 -13.456 1.00 84.69 105 ASN A N 1
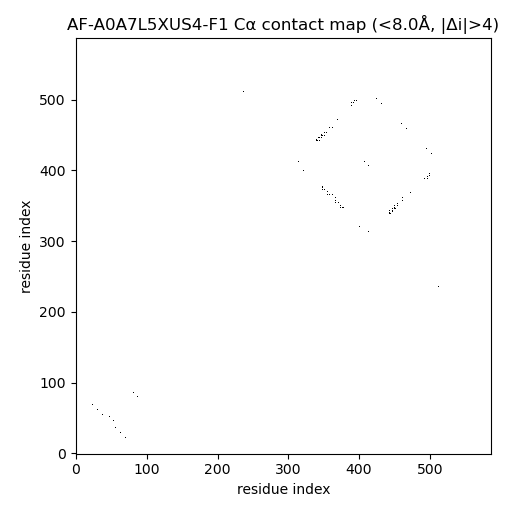ATOM 818 C CA . ASN A 1 105 ? 23.623 29.846 -12.305 1.00 84.69 105 ASN A CA 1
ATOM 819 C C . ASN A 1 105 ? 24.475 31.125 -12.297 1.00 84.69 105 ASN A C 1
ATOM 821 O O . ASN A 1 105 ? 24.032 32.144 -11.768 1.00 84.69 105 ASN A O 1
ATOM 825 N N . ARG A 1 106 ? 25.677 31.106 -12.890 1.00 77.44 106 ARG A N 1
ATOM 826 C CA . ARG A 1 106 ? 26.519 32.304 -13.065 1.00 77.44 106 ARG A CA 1
ATOM 827 C C . ARG A 1 106 ? 26.089 33.197 -14.227 1.00 77.44 106 ARG A C 1
ATOM 829 O O . ARG A 1 106 ? 26.590 34.319 -14.322 1.00 77.44 106 ARG A O 1
ATOM 836 N N . ALA A 1 107 ? 25.202 32.741 -15.111 1.00 73.88 107 ALA A N 1
ATOM 837 C CA . ALA A 1 107 ? 24.726 33.573 -16.205 1.00 73.88 107 ALA A CA 1
ATOM 838 C C . ALA A 1 107 ? 23.981 34.799 -15.632 1.00 73.88 107 ALA A C 1
ATOM 840 O O . ALA A 1 107 ? 23.024 34.633 -14.869 1.00 73.88 107 ALA A O 1
ATOM 841 N N . PRO A 1 108 ? 24.404 36.035 -15.959 1.00 63.91 108 PRO A N 1
ATOM 842 C CA . PRO A 1 108 ? 23.778 37.232 -15.423 1.00 63.91 108 PRO A CA 1
ATOM 843 C C . PRO A 1 108 ? 22.319 37.273 -15.872 1.00 63.91 108 PRO A C 1
ATOM 845 O O . PRO A 1 108 ? 22.021 37.285 -17.069 1.00 63.91 108 PRO A O 1
ATOM 848 N N . ARG A 1 109 ? 21.402 37.272 -14.897 1.00 56.19 109 ARG A N 1
ATOM 849 C CA . ARG A 1 109 ? 19.975 37.465 -15.160 1.00 56.19 109 ARG A CA 1
ATOM 850 C C . ARG A 1 109 ? 19.805 38.777 -15.937 1.00 56.19 109 ARG A C 1
ATOM 852 O O . ARG A 1 109 ? 20.341 39.792 -15.492 1.00 56.19 109 ARG A O 1
ATOM 859 N N . PRO A 1 110 ? 19.094 38.777 -17.077 1.00 52.94 110 PRO A N 1
ATOM 860 C CA . PRO A 1 110 ? 18.894 39.991 -17.852 1.00 52.94 110 PRO A CA 1
ATOM 861 C C . PRO A 1 110 ? 18.167 41.025 -16.989 1.00 52.94 110 PRO A C 1
ATOM 863 O O . PRO A 1 110 ? 17.105 40.740 -16.430 1.00 52.94 110 PRO A O 1
ATOM 866 N N . GLU A 1 111 ? 18.770 42.206 -16.855 1.00 49.78 111 GLU A N 1
ATOM 867 C CA . GLU A 1 111 ? 18.201 43.316 -16.097 1.00 49.78 111 GLU A CA 1
ATOM 868 C C . GLU A 1 111 ? 16.797 43.660 -16.625 1.00 49.78 111 GLU A C 1
ATOM 870 O O . GLU A 1 111 ? 16.604 43.805 -17.839 1.00 49.78 111 GLU A O 1
ATOM 875 N N . PRO A 1 112 ? 15.796 43.815 -15.743 1.00 51.53 112 PRO A N 1
ATOM 876 C CA . PRO A 1 112 ? 14.481 44.263 -16.157 1.00 51.53 112 PRO A CA 1
ATOM 877 C C . PRO A 1 112 ? 14.561 45.728 -16.599 1.00 51.53 112 PRO A C 1
ATOM 879 O O . PRO A 1 112 ? 14.849 46.620 -15.804 1.00 51.53 112 PRO A O 1
ATOM 882 N N . ALA A 1 113 ? 14.276 45.969 -17.879 1.00 52.12 113 ALA A N 1
ATOM 883 C CA . ALA A 1 113 ? 14.242 47.302 -18.470 1.00 52.12 113 ALA A CA 1
ATOM 884 C C . ALA A 1 113 ? 13.383 48.288 -17.640 1.00 52.12 113 ALA A C 1
ATOM 886 O O . ALA A 1 113 ? 12.323 47.909 -17.122 1.00 52.12 113 ALA A O 1
ATOM 887 N N . PRO A 1 114 ? 13.797 49.566 -17.534 1.00 47.84 114 PRO A N 1
ATOM 888 C CA . PRO A 1 114 ? 13.130 50.549 -16.692 1.00 47.84 114 PRO A CA 1
ATOM 889 C C . PRO A 1 114 ? 11.693 50.793 -17.163 1.00 47.84 114 PRO A C 1
ATOM 891 O O . PRO A 1 114 ? 11.428 51.238 -18.281 1.00 47.84 114 PRO A O 1
ATOM 894 N N . ARG A 1 115 ? 10.740 50.502 -16.271 1.00 44.47 115 ARG A N 1
ATOM 895 C CA . ARG A 1 115 ? 9.309 50.743 -16.473 1.00 44.47 115 ARG A CA 1
ATOM 896 C C . ARG A 1 115 ? 9.051 52.248 -16.557 1.00 44.47 115 ARG A C 1
ATOM 898 O O . ARG A 1 115 ? 9.001 52.939 -15.541 1.00 44.47 115 ARG A O 1
ATOM 905 N N . ALA A 1 116 ? 8.844 52.745 -17.773 1.00 41.72 116 ALA A N 1
ATOM 906 C CA . ALA A 1 116 ? 8.323 54.083 -18.009 1.00 41.72 116 ALA A CA 1
ATOM 907 C C . ALA A 1 116 ? 6.953 54.234 -17.319 1.00 41.72 116 ALA A C 1
ATOM 909 O O . ALA A 1 116 ? 5.997 53.512 -17.615 1.00 41.72 116 ALA A O 1
ATOM 910 N N . ARG A 1 117 ? 6.874 55.174 -16.372 1.00 45.94 117 ARG A N 1
ATOM 911 C CA . ARG A 1 117 ? 5.658 55.546 -15.640 1.00 45.94 117 ARG A CA 1
ATOM 912 C C . ARG A 1 117 ? 4.574 56.001 -16.623 1.00 45.94 117 ARG A C 1
ATOM 914 O O . ARG A 1 117 ? 4.650 57.099 -17.169 1.00 45.94 117 ARG A O 1
ATOM 921 N N . ARG A 1 118 ? 3.532 55.188 -16.814 1.00 42.06 118 ARG A N 1
ATOM 922 C CA . ARG A 1 118 ? 2.298 55.619 -17.483 1.00 42.06 118 ARG A CA 1
ATOM 923 C C . ARG A 1 118 ? 1.412 56.371 -16.492 1.00 42.06 118 ARG A C 1
ATOM 925 O O . ARG A 1 118 ? 0.921 55.804 -15.518 1.00 42.06 118 ARG A O 1
ATOM 932 N N . ARG A 1 119 ? 1.229 57.663 -16.771 1.00 42.19 119 ARG A N 1
ATOM 933 C CA . ARG A 1 119 ? 0.168 58.510 -16.219 1.00 42.19 119 ARG A CA 1
ATOM 934 C C . ARG A 1 119 ? -1.199 57.877 -16.492 1.00 42.19 119 ARG A C 1
ATOM 936 O O . ARG A 1 119 ? -1.461 57.417 -17.602 1.00 42.19 119 ARG A O 1
ATOM 943 N N . ARG A 1 120 ? -2.054 57.896 -15.468 1.00 48.53 120 ARG A N 1
ATOM 944 C CA . ARG A 1 120 ? -3.492 57.629 -15.559 1.00 48.53 120 ARG A CA 1
ATOM 945 C C . ARG A 1 120 ? -4.161 58.701 -16.425 1.00 48.53 120 ARG A C 1
ATOM 947 O O . ARG A 1 120 ? -3.922 59.886 -16.215 1.00 48.53 120 ARG A O 1
ATOM 954 N N . GLY A 1 121 ? -5.015 58.266 -17.341 1.00 36.81 121 GLY A N 1
ATOM 955 C CA . GLY A 1 121 ? -5.986 59.076 -18.074 1.00 36.81 121 GLY A CA 1
ATOM 956 C C . GLY A 1 121 ? -7.142 58.167 -18.519 1.00 36.81 121 GLY A C 1
ATOM 957 O O . GLY A 1 121 ? -6.873 56.996 -18.801 1.00 36.81 121 GLY A O 1
ATOM 958 N N . PRO A 1 122 ? -8.401 58.640 -18.488 1.00 50.78 122 PRO A N 1
ATOM 959 C CA . PRO A 1 122 ? -9.590 57.791 -18.543 1.00 50.78 122 PRO A CA 1
ATOM 960 C C . PRO A 1 122 ? -9.991 57.410 -19.975 1.00 50.78 122 PRO A C 1
ATOM 962 O O . PRO A 1 122 ? -9.665 58.106 -20.935 1.00 50.78 122 PRO A O 1
ATOM 965 N N . SER A 1 123 ? -10.714 56.293 -20.083 1.00 45.78 123 SER A N 1
ATOM 966 C CA . SER A 1 123 ? -11.359 55.771 -21.296 1.00 45.78 123 SER A CA 1
ATOM 967 C C . SER A 1 123 ? -12.215 56.824 -22.013 1.00 45.78 123 SER A C 1
ATOM 969 O O . SER A 1 123 ? -12.778 57.700 -21.354 1.00 45.78 123 SER A O 1
ATOM 971 N N . PRO A 1 124 ? -12.394 56.699 -23.343 1.00 52.53 124 PRO A N 1
ATOM 972 C CA . PRO A 1 124 ? -13.647 56.083 -23.797 1.00 52.53 124 PRO A CA 1
ATOM 973 C C . PRO A 1 124 ? -13.563 55.221 -25.079 1.00 52.53 124 PRO A C 1
ATOM 975 O O . PRO A 1 124 ? -12.656 55.330 -25.895 1.00 52.53 124 PRO A O 1
ATOM 978 N N . LEU A 1 125 ? -14.567 54.340 -25.175 1.00 47.50 125 LEU A N 1
ATOM 979 C CA . LEU A 1 125 ? -15.279 53.782 -26.338 1.00 47.50 125 LEU A CA 1
ATOM 980 C C . LEU A 1 125 ? -14.729 54.050 -27.756 1.00 47.50 125 LEU A C 1
ATOM 982 O O . LEU A 1 125 ? -14.688 55.197 -28.194 1.00 47.50 125 LEU A O 1
ATOM 986 N N . SER A 1 126 ? -14.511 52.973 -28.527 1.00 37.66 126 SER A N 1
ATOM 987 C CA . SER A 1 126 ? -15.167 52.681 -29.829 1.00 37.66 126 SER A CA 1
ATOM 988 C C . SER A 1 126 ? -14.350 51.694 -30.688 1.00 37.66 126 SER A C 1
ATOM 990 O O . SER A 1 126 ? -13.136 51.807 -30.811 1.00 37.66 126 SER A O 1
ATOM 992 N N . SER A 1 127 ? -15.069 50.724 -31.259 1.00 39.66 127 SER A N 1
ATOM 993 C CA . SER A 1 127 ? -14.789 49.754 -32.344 1.00 39.66 127 SER A CA 1
ATOM 994 C C . SER A 1 127 ? -13.956 50.262 -33.556 1.00 39.66 127 SER A C 1
ATOM 996 O O . SER A 1 127 ? -13.716 51.461 -33.649 1.00 39.66 127 SER A O 1
ATOM 998 N N . PRO A 1 128 ? -13.720 49.474 -34.641 1.00 58.62 128 PRO A N 1
ATOM 999 C CA . PRO A 1 128 ? -13.330 48.058 -34.796 1.00 58.62 128 PRO A CA 1
ATOM 1000 C C . PRO A 1 128 ? -12.211 47.842 -35.877 1.00 58.62 128 PRO A C 1
ATOM 1002 O O . PRO A 1 128 ? -11.715 48.784 -36.480 1.00 58.62 128 PRO A O 1
ATOM 1005 N N . LEU A 1 129 ? -11.876 46.570 -36.171 1.00 42.16 129 LEU A N 1
ATOM 1006 C CA . LEU A 1 129 ? -11.261 46.027 -37.413 1.00 42.16 129 LEU A CA 1
ATOM 1007 C C . LEU A 1 129 ? -9.869 46.531 -37.887 1.00 42.16 129 LEU A C 1
ATOM 1009 O O . LEU A 1 129 ? -9.760 47.594 -38.485 1.00 42.16 129 LEU A O 1
ATOM 1013 N N . ARG A 1 130 ? -8.843 45.654 -37.821 1.00 39.50 130 ARG A N 1
ATOM 1014 C CA . ARG A 1 130 ? -8.015 45.139 -38.959 1.00 39.50 130 ARG A CA 1
ATOM 1015 C C . ARG A 1 130 ? -6.657 44.536 -38.520 1.00 39.50 130 ARG A C 1
ATOM 1017 O O . ARG A 1 130 ? -6.152 44.869 -37.449 1.00 39.50 130 ARG A O 1
ATOM 1024 N N . PRO A 1 131 ? -6.054 43.641 -39.338 1.00 49.66 131 PRO A N 1
ATOM 1025 C CA . PRO A 1 131 ? -4.943 42.777 -38.940 1.00 49.66 131 PRO A CA 1
ATOM 1026 C C . PRO A 1 131 ? -3.592 43.494 -39.041 1.00 49.66 131 PRO A C 1
ATOM 1028 O O . PRO A 1 131 ? -3.273 44.135 -40.045 1.00 49.66 131 PRO A O 1
ATOM 1031 N N . ARG A 1 132 ? -2.759 43.360 -38.004 1.00 39.62 132 ARG A N 1
ATOM 1032 C CA . ARG A 1 132 ? -1.406 43.925 -37.979 1.00 39.62 132 ARG A CA 1
ATOM 1033 C C . ARG A 1 132 ? -0.358 42.890 -38.381 1.00 39.62 132 ARG A C 1
ATOM 1035 O O . ARG A 1 132 ? -0.046 41.966 -37.642 1.00 39.62 132 ARG A O 1
ATOM 1042 N N . ARG A 1 133 ? 0.202 43.141 -39.567 1.00 42.19 133 ARG A N 1
ATOM 1043 C CA . ARG A 1 133 ? 1.617 42.995 -39.947 1.00 42.19 133 ARG A CA 1
ATOM 1044 C C . ARG A 1 133 ? 2.572 42.737 -38.773 1.00 42.19 133 ARG A C 1
ATOM 1046 O O . ARG A 1 133 ? 2.703 43.568 -37.876 1.00 42.19 133 ARG A O 1
ATOM 1053 N N . TRP A 1 134 ? 3.336 41.659 -38.903 1.00 47.78 134 TRP A N 1
ATOM 1054 C CA . TRP A 1 134 ? 4.571 41.402 -38.170 1.00 47.78 134 TRP A CA 1
ATOM 1055 C C . TRP A 1 134 ? 5.599 42.521 -38.420 1.00 47.78 134 TRP A C 1
ATOM 1057 O O . TRP A 1 134 ? 5.900 42.811 -39.585 1.00 47.78 134 TRP A O 1
ATOM 1067 N N . PRO A 1 135 ? 6.163 43.164 -37.381 1.00 51.34 135 PRO A N 1
ATOM 1068 C CA . PRO A 1 135 ? 7.294 44.057 -37.551 1.00 51.34 135 PRO A CA 1
ATOM 1069 C C . PRO A 1 135 ? 8.607 43.269 -37.556 1.00 51.34 135 PRO A C 1
ATOM 1071 O O . PRO A 1 135 ? 8.859 42.389 -36.737 1.00 51.34 135 PRO A O 1
ATOM 1074 N N . ARG A 1 136 ? 9.445 43.646 -38.519 1.00 44.91 136 ARG A N 1
ATOM 1075 C CA . ARG A 1 136 ? 10.848 43.272 -38.678 1.00 44.91 136 ARG A CA 1
ATOM 1076 C C . ARG A 1 136 ? 11.627 43.488 -37.377 1.00 44.91 136 ARG A C 1
ATOM 1078 O O . ARG A 1 136 ? 11.572 44.575 -36.803 1.00 44.91 136 ARG A O 1
ATOM 1085 N N . SER A 1 137 ? 12.405 42.487 -36.979 1.00 50.59 137 SER A N 1
ATOM 1086 C CA . SER A 1 137 ? 13.394 42.600 -35.908 1.00 50.59 137 SER A CA 1
ATOM 1087 C C . SER A 1 137 ? 14.465 43.651 -36.250 1.00 50.59 137 SER A C 1
ATOM 1089 O O . SER A 1 137 ? 14.911 43.720 -37.402 1.00 50.59 137 SER A O 1
ATOM 1091 N N . PRO A 1 138 ? 14.894 44.472 -35.276 1.00 51.00 138 PRO A N 1
ATOM 1092 C CA . PRO A 1 138 ? 15.914 45.487 -35.484 1.00 51.00 138 PRO A CA 1
ATOM 1093 C C . PRO A 1 138 ? 17.314 44.870 -35.565 1.00 51.00 138 PRO A C 1
ATOM 1095 O O . PRO A 1 138 ? 17.686 43.973 -34.811 1.00 51.00 138 PRO A O 1
ATOM 1098 N N . ARG A 1 139 ? 18.090 45.408 -36.508 1.00 45.53 139 ARG A N 1
ATOM 1099 C CA . ARG A 1 139 ? 19.526 45.192 -36.684 1.00 45.53 139 ARG A CA 1
ATOM 1100 C C . ARG A 1 139 ? 20.272 45.521 -35.387 1.00 45.53 139 ARG A C 1
ATOM 1102 O O . ARG A 1 139 ? 20.207 46.655 -34.924 1.00 45.53 139 ARG A O 1
ATOM 1109 N N . VAL A 1 140 ? 21.040 44.565 -34.872 1.00 48.59 140 VAL A N 1
ATOM 1110 C CA . VAL A 1 140 ? 22.119 44.834 -33.912 1.00 48.59 140 VAL A CA 1
ATOM 1111 C C . VAL A 1 140 ? 23.391 45.147 -34.711 1.00 48.59 140 VAL A C 1
ATOM 1113 O O . VAL A 1 140 ? 23.768 44.342 -35.569 1.00 48.59 140 VAL A O 1
ATOM 1116 N N . PRO A 1 141 ? 24.048 46.297 -34.486 1.00 52.19 141 PRO A N 1
ATOM 1117 C CA . PRO A 1 141 ? 25.291 46.639 -35.150 1.00 52.19 141 PRO A CA 1
ATOM 1118 C C . PRO A 1 141 ? 26.501 46.141 -34.350 1.00 52.19 141 PRO A C 1
ATOM 1120 O O . PRO A 1 141 ? 26.579 46.310 -33.139 1.00 52.19 141 PRO A O 1
ATOM 1123 N N . GLY A 1 142 ? 27.486 45.616 -35.078 1.00 45.56 142 GLY A N 1
ATOM 1124 C CA . GLY A 1 142 ? 28.895 45.745 -34.719 1.00 45.56 142 GLY A CA 1
ATOM 1125 C C . GLY A 1 142 ? 29.462 44.716 -33.745 1.00 45.56 142 GLY A C 1
ATOM 1126 O O . GLY A 1 142 ? 29.419 44.899 -32.536 1.00 45.56 142 GLY A O 1
ATOM 1127 N N . ARG A 1 143 ? 30.193 43.737 -34.289 1.00 39.78 143 ARG A N 1
ATOM 1128 C CA . ARG A 1 143 ? 31.508 43.370 -33.742 1.00 39.78 143 ARG A CA 1
ATOM 1129 C C . ARG A 1 143 ? 32.471 42.945 -34.860 1.00 39.78 143 ARG A C 1
ATOM 1131 O O . ARG A 1 143 ? 32.021 42.490 -35.912 1.00 39.78 143 ARG A O 1
ATOM 1138 N N . PRO A 1 144 ? 33.776 43.208 -34.680 1.00 52.06 144 PRO A N 1
ATOM 1139 C CA . PRO A 1 144 ? 34.707 43.446 -35.771 1.00 52.06 144 PRO A CA 1
ATOM 1140 C C . PRO A 1 144 ? 35.249 42.161 -36.395 1.00 52.06 144 PRO A C 1
ATOM 1142 O O . PRO A 1 144 ? 35.524 41.170 -35.724 1.00 52.06 144 PRO A O 1
ATOM 1145 N N . ARG A 1 145 ? 35.462 42.247 -37.711 1.00 45.94 145 ARG A N 1
ATOM 1146 C CA . ARG A 1 145 ? 36.247 41.323 -38.530 1.00 45.94 145 ARG A CA 1
ATOM 1147 C C . ARG A 1 145 ? 37.671 41.203 -37.972 1.00 45.94 145 ARG A C 1
ATOM 1149 O O . ARG A 1 145 ? 38.483 42.096 -38.201 1.00 45.94 145 ARG A O 1
ATOM 1156 N N . SER A 1 146 ? 38.005 40.087 -37.328 1.00 47.66 146 SER A N 1
ATOM 1157 C CA . SER A 1 146 ? 39.391 39.617 -37.291 1.00 47.66 146 SER A CA 1
ATOM 1158 C C . SER A 1 146 ? 39.629 38.783 -38.549 1.00 47.66 146 SER A C 1
ATOM 1160 O O . SER A 1 146 ? 39.110 37.684 -38.737 1.00 47.66 146 SER A O 1
ATOM 1162 N N . GLY A 1 147 ? 40.363 39.377 -39.486 1.00 50.50 147 GLY A N 1
ATOM 1163 C CA . GLY A 1 147 ? 40.848 38.677 -40.660 1.00 50.50 147 GLY A CA 1
ATOM 1164 C C . GLY A 1 147 ? 41.907 37.664 -40.249 1.00 50.50 147 GLY A C 1
ATOM 1165 O O . GLY A 1 147 ? 42.990 38.047 -39.820 1.00 50.50 147 GLY A O 1
ATOM 1166 N N . PHE A 1 148 ? 41.622 36.381 -40.448 1.00 42.16 148 PHE A N 1
ATOM 1167 C CA . PHE A 1 148 ? 42.657 35.361 -40.541 1.00 42.16 148 PHE A CA 1
ATOM 1168 C C . PHE A 1 148 ? 42.558 34.711 -41.921 1.00 42.16 148 PHE A C 1
ATOM 1170 O O . PHE A 1 148 ? 41.690 33.891 -42.203 1.00 42.16 148 PHE A O 1
ATOM 1177 N N . ARG A 1 149 ? 43.425 35.180 -42.823 1.00 44.41 149 ARG A N 1
ATOM 1178 C CA . ARG A 1 149 ? 43.630 34.621 -44.161 1.00 44.41 149 ARG A CA 1
ATOM 1179 C C . ARG A 1 149 ? 44.413 33.308 -44.036 1.00 44.41 149 ARG A C 1
ATOM 1181 O O . ARG A 1 149 ? 45.542 33.363 -43.547 1.00 44.41 149 ARG A O 1
ATOM 1188 N N . PRO A 1 150 ? 43.955 32.173 -44.585 1.00 47.78 150 PRO A N 1
ATOM 1189 C CA . PRO A 1 150 ? 44.877 31.120 -44.968 1.00 47.78 150 PRO A CA 1
ATOM 1190 C C . PRO A 1 150 ? 45.533 31.537 -46.290 1.00 47.78 150 PRO A C 1
ATOM 1192 O O . PRO A 1 150 ? 44.918 31.535 -47.358 1.00 47.78 150 PRO A O 1
ATOM 1195 N N . ARG A 1 151 ? 46.801 31.953 -46.214 1.00 43.97 151 ARG A N 1
ATOM 1196 C CA . ARG A 1 151 ? 47.668 32.091 -47.388 1.00 43.97 151 ARG A CA 1
ATOM 1197 C C . ARG A 1 151 ? 47.818 30.708 -48.029 1.00 43.97 151 ARG A C 1
ATOM 1199 O O . ARG A 1 151 ? 48.574 29.877 -47.533 1.00 43.97 151 ARG A O 1
ATOM 1206 N N . ARG A 1 152 ? 47.138 30.502 -49.162 1.00 49.66 152 ARG A N 1
ATOM 1207 C CA . ARG A 1 152 ? 47.646 29.654 -50.247 1.00 49.66 152 ARG A CA 1
ATOM 1208 C C . ARG A 1 152 ? 49.081 30.102 -50.522 1.00 49.66 152 ARG A C 1
ATOM 1210 O O . ARG A 1 152 ? 49.303 31.267 -50.849 1.00 49.66 152 ARG A O 1
ATOM 1217 N N . ARG A 1 153 ? 50.042 29.207 -50.315 1.00 43.69 153 ARG A N 1
ATOM 1218 C CA . ARG A 1 153 ? 51.397 29.360 -50.831 1.00 43.69 153 ARG A CA 1
ATOM 1219 C C . ARG A 1 153 ? 51.617 28.275 -51.859 1.00 43.69 153 ARG A C 1
ATOM 1221 O O . ARG A 1 153 ? 51.407 27.092 -51.594 1.00 43.69 153 ARG A O 1
ATOM 1228 N N . ASP A 1 154 ? 51.977 28.766 -53.025 1.00 40.44 154 ASP A N 1
ATOM 1229 C CA . ASP A 1 154 ? 52.174 28.035 -54.247 1.00 40.44 154 ASP A CA 1
ATOM 1230 C C . ASP A 1 154 ? 53.270 26.989 -54.098 1.00 40.44 154 ASP A C 1
ATOM 1232 O O . ASP A 1 154 ? 54.342 27.214 -53.529 1.00 40.44 154 ASP A O 1
ATOM 1236 N N . ARG A 1 155 ? 52.960 25.817 -54.645 1.00 45.69 155 ARG A N 1
ATOM 1237 C CA . ARG A 1 155 ? 53.939 24.814 -55.023 1.00 45.69 155 ARG A CA 1
ATOM 1238 C C . ARG A 1 155 ? 54.674 25.339 -56.251 1.00 45.69 155 ARG A C 1
ATOM 1240 O O . ARG A 1 155 ? 54.186 25.190 -57.364 1.00 45.69 155 ARG A O 1
ATOM 1247 N N . THR A 1 156 ? 55.862 25.884 -56.050 1.00 47.91 156 THR A N 1
ATOM 1248 C CA . THR A 1 156 ? 56.879 25.941 -57.102 1.00 47.91 156 THR A CA 1
ATOM 1249 C C . THR A 1 156 ? 58.206 25.486 -56.522 1.00 47.91 156 THR A C 1
ATOM 1251 O O . THR A 1 156 ? 58.754 26.114 -55.615 1.00 47.91 156 THR A O 1
ATOM 1254 N N . SER A 1 157 ? 58.684 24.359 -57.051 1.00 47.59 157 SER A N 1
ATOM 1255 C CA . SER A 1 157 ? 60.058 23.875 -56.947 1.00 47.59 157 SER A CA 1
ATOM 1256 C C . SER A 1 157 ? 61.073 25.004 -57.120 1.00 47.59 157 SER A C 1
ATOM 1258 O O . SER A 1 157 ? 60.885 25.888 -57.957 1.00 47.59 157 SER A O 1
ATOM 1260 N N . PRO A 1 158 ? 62.225 24.880 -56.452 1.00 47.84 158 PRO A N 1
ATOM 1261 C CA . PRO A 1 158 ? 63.427 24.757 -57.259 1.00 47.84 158 PRO A CA 1
ATOM 1262 C C . PRO A 1 158 ? 64.329 23.616 -56.789 1.00 47.84 158 PRO A C 1
ATOM 1264 O O . PRO A 1 158 ? 64.582 23.400 -55.605 1.00 47.84 158 PRO A O 1
ATOM 1267 N N . ALA A 1 159 ? 64.828 22.892 -57.782 1.00 49.25 159 ALA A N 1
ATOM 1268 C CA . ALA A 1 159 ? 65.933 21.964 -57.670 1.00 49.25 159 ALA A CA 1
ATOM 1269 C C . ALA A 1 159 ? 67.212 22.664 -57.178 1.00 49.25 159 ALA A C 1
ATOM 1271 O O . ALA A 1 159 ? 67.478 23.791 -57.599 1.00 49.25 159 ALA A O 1
ATOM 1272 N N . ARG A 1 160 ? 68.008 21.949 -56.361 1.00 46.78 160 ARG A N 1
ATOM 1273 C CA . ARG A 1 160 ? 69.495 21.925 -56.248 1.00 46.78 160 ARG A CA 1
ATOM 1274 C C . ARG A 1 160 ? 69.925 21.555 -54.809 1.00 46.78 160 ARG A C 1
ATOM 1276 O O . ARG A 1 160 ? 69.146 21.726 -53.881 1.00 46.78 160 ARG A O 1
ATOM 1283 N N . PRO A 1 161 ? 71.187 21.156 -54.573 1.00 49.66 161 PRO A N 1
ATOM 1284 C CA . PRO A 1 161 ? 71.892 20.028 -55.163 1.00 49.66 161 PRO A CA 1
ATOM 1285 C C . PRO A 1 161 ? 72.365 19.048 -54.068 1.00 49.66 161 PRO A C 1
ATOM 1287 O O . PRO A 1 161 ? 72.493 19.382 -52.890 1.00 49.66 161 PRO A O 1
ATOM 1290 N N . ARG A 1 162 ? 72.685 17.821 -54.481 1.00 51.41 162 ARG A N 1
ATOM 1291 C CA . ARG A 1 162 ? 73.407 16.840 -53.666 1.00 51.41 162 ARG A CA 1
ATOM 1292 C C . ARG A 1 162 ? 74.731 17.447 -53.182 1.00 51.41 162 ARG A C 1
ATOM 1294 O O . ARG A 1 162 ? 75.628 17.677 -53.987 1.00 51.41 162 ARG A O 1
ATOM 1301 N N . ARG A 1 163 ? 74.867 17.665 -51.872 1.00 42.28 163 ARG A N 1
ATOM 1302 C CA . ARG A 1 163 ? 76.163 17.845 -51.207 1.00 42.28 163 ARG A CA 1
ATOM 1303 C C . ARG A 1 163 ? 76.351 16.714 -50.202 1.00 42.28 163 ARG A C 1
ATOM 1305 O O . ARG A 1 163 ? 75.977 16.795 -49.039 1.00 42.28 163 ARG A O 1
ATOM 1312 N N . THR A 1 164 ? 76.903 15.624 -50.717 1.00 53.16 164 THR A N 1
ATOM 1313 C CA . THR A 1 164 ? 77.671 14.633 -49.967 1.00 53.16 164 THR A CA 1
ATOM 1314 C C . THR A 1 164 ? 78.805 15.350 -49.239 1.00 53.16 164 THR A C 1
ATOM 1316 O O . THR A 1 164 ? 79.656 15.968 -49.874 1.00 53.16 164 THR A O 1
ATOM 1319 N N . GLY A 1 165 ? 78.802 15.306 -47.910 1.00 43.56 165 GLY A N 1
ATOM 1320 C CA . GLY A 1 165 ? 79.806 15.978 -47.094 1.00 43.56 165 GLY A CA 1
ATOM 1321 C C . GLY A 1 165 ? 79.773 15.482 -45.658 1.00 43.56 165 GLY A C 1
ATOM 1322 O O . GLY A 1 165 ? 79.106 16.071 -44.820 1.00 43.56 165 GLY A O 1
ATOM 1323 N N . ALA A 1 166 ? 80.475 14.372 -45.426 1.00 53.06 166 ALA A N 1
ATOM 1324 C CA . ALA A 1 166 ? 81.030 13.927 -44.149 1.00 53.06 166 ALA A CA 1
ATOM 1325 C C . ALA A 1 166 ? 80.168 14.166 -42.891 1.00 53.06 166 ALA A C 1
ATOM 1327 O O . ALA A 1 166 ? 80.341 15.142 -42.159 1.00 53.06 166 ALA A O 1
ATOM 1328 N N . LEU A 1 167 ? 79.331 13.176 -42.566 1.00 52.25 167 LEU A N 1
ATOM 1329 C CA . LEU A 1 167 ? 78.855 12.935 -41.205 1.00 52.25 167 LEU A CA 1
ATOM 1330 C C . LEU A 1 167 ? 80.073 12.672 -40.303 1.00 52.25 167 LEU A C 1
ATOM 1332 O O . LEU A 1 167 ? 80.496 11.532 -40.118 1.00 52.25 167 LEU A O 1
ATOM 1336 N N . ARG A 1 168 ? 80.672 13.734 -39.753 1.00 57.28 168 ARG A N 1
ATOM 1337 C CA . ARG A 1 168 ? 81.632 13.620 -38.653 1.00 57.28 168 ARG A CA 1
ATOM 1338 C C . ARG A 1 168 ? 80.904 12.944 -37.498 1.00 57.28 168 ARG A C 1
ATOM 1340 O O . ARG A 1 168 ? 80.007 13.531 -36.894 1.00 57.28 168 ARG A O 1
ATOM 1347 N N . ALA A 1 169 ? 81.285 11.701 -37.215 1.00 59.41 169 ALA A N 1
ATOM 1348 C CA . ALA A 1 169 ? 80.793 10.969 -36.064 1.00 59.41 169 ALA A CA 1
ATOM 1349 C C . ALA A 1 169 ? 80.973 11.845 -34.808 1.00 59.41 169 ALA A C 1
ATOM 1351 O O . ALA A 1 169 ? 82.080 12.342 -34.572 1.00 59.41 169 ALA A O 1
ATOM 1352 N N . PRO A 1 170 ? 79.914 12.074 -34.007 1.00 59.59 170 PRO A N 1
ATOM 1353 C CA . PRO A 1 170 ? 80.044 12.830 -32.773 1.00 59.59 170 PRO A CA 1
ATOM 1354 C C . PRO A 1 170 ? 81.079 12.128 -31.900 1.00 59.59 170 PRO A C 1
ATOM 1356 O O . PRO A 1 170 ? 80.996 10.914 -31.680 1.00 59.59 170 PRO A O 1
ATOM 1359 N N . SER A 1 171 ? 82.078 12.890 -31.455 1.00 70.06 171 SER A N 1
ATOM 1360 C CA . SER A 1 171 ? 83.174 12.382 -30.634 1.00 70.06 171 SER A CA 1
ATOM 1361 C C . SER A 1 171 ? 82.616 11.614 -29.431 1.00 70.06 171 SER A C 1
ATOM 1363 O O . SER A 1 171 ? 81.569 11.969 -28.886 1.00 70.06 171 SER A O 1
ATOM 1365 N N . ARG A 1 172 ? 83.303 10.551 -28.990 1.00 74.81 172 ARG A N 1
ATOM 1366 C CA . ARG A 1 172 ? 82.857 9.697 -27.866 1.00 74.81 172 ARG A CA 1
ATOM 1367 C C . ARG A 1 172 ? 82.468 10.509 -26.615 1.00 74.81 172 ARG A C 1
ATOM 1369 O O . ARG A 1 172 ? 81.530 10.145 -25.915 1.00 74.81 172 ARG A O 1
ATOM 1376 N N . ARG A 1 173 ? 83.112 11.665 -26.396 1.00 75.56 173 ARG A N 1
ATOM 1377 C CA . ARG A 1 173 ? 82.793 12.616 -25.314 1.00 75.56 173 ARG A CA 1
ATOM 1378 C C . ARG A 1 173 ? 81.415 13.282 -25.456 1.00 75.56 173 ARG A C 1
ATOM 1380 O O . ARG A 1 173 ? 80.758 13.512 -24.448 1.00 75.56 173 ARG A O 1
ATOM 1387 N N . ALA A 1 174 ? 80.961 13.584 -26.674 1.00 79.50 174 ALA A N 1
ATOM 1388 C CA . ALA A 1 174 ? 79.635 14.159 -26.909 1.00 79.50 174 ALA A CA 1
ATOM 1389 C C . ALA A 1 174 ? 78.512 13.141 -26.647 1.00 79.50 174 ALA A C 1
ATOM 1391 O O . ALA A 1 174 ? 77.477 13.515 -26.099 1.00 79.50 174 ALA A O 1
ATOM 1392 N N . ARG A 1 175 ? 78.740 11.856 -26.964 1.00 79.62 175 ARG A N 1
ATOM 1393 C CA . ARG A 1 175 ? 77.798 10.767 -26.644 1.00 79.62 175 ARG A CA 1
ATOM 1394 C C . ARG A 1 175 ? 77.688 10.544 -25.134 1.00 79.62 175 ARG A C 1
ATOM 1396 O O . ARG A 1 175 ? 76.589 10.619 -24.606 1.00 79.62 175 ARG A O 1
ATOM 1403 N N . ALA A 1 176 ? 78.822 10.446 -24.435 1.00 81.12 176 ALA A N 1
ATOM 1404 C CA . ALA A 1 176 ? 78.835 10.295 -22.977 1.00 81.12 176 ALA A CA 1
ATOM 1405 C C . ALA A 1 176 ? 78.101 11.441 -22.246 1.00 81.12 176 ALA A C 1
ATOM 1407 O O . ALA A 1 176 ? 77.356 11.203 -21.303 1.00 81.12 176 ALA A O 1
ATOM 1408 N N . ARG A 1 177 ? 78.243 12.695 -22.707 1.00 86.19 177 ARG A N 1
ATOM 1409 C CA . ARG A 1 177 ? 77.492 13.836 -22.144 1.00 86.19 177 ARG A CA 1
ATOM 1410 C C . ARG A 1 177 ? 75.991 13.778 -22.441 1.00 86.19 177 ARG A C 1
ATOM 1412 O O . ARG A 1 177 ? 75.203 14.252 -21.627 1.00 86.19 177 ARG A O 1
ATOM 1419 N N . ALA A 1 178 ? 75.593 13.249 -23.598 1.00 85.12 178 ALA A N 1
ATOM 1420 C CA . ALA A 1 178 ? 74.184 13.080 -23.941 1.00 85.12 178 ALA A CA 1
ATOM 1421 C C . ALA A 1 178 ? 73.522 11.995 -23.079 1.00 85.12 178 ALA A C 1
ATOM 1423 O O . ALA A 1 178 ? 72.388 12.187 -22.649 1.00 85.12 178 ALA A O 1
ATOM 1424 N N . ASP A 1 179 ? 74.239 10.913 -22.775 1.00 87.75 179 ASP A N 1
ATOM 1425 C CA . ASP A 1 179 ? 73.726 9.833 -21.927 1.00 87.75 179 ASP A CA 1
ATOM 1426 C C . ASP A 1 179 ? 73.580 10.289 -20.466 1.00 87.75 179 ASP A C 1
ATOM 1428 O O . ASP A 1 179 ? 72.501 10.147 -19.898 1.00 87.75 179 ASP A O 1
ATOM 1432 N N . VAL A 1 180 ? 74.564 11.013 -19.911 1.00 89.88 180 VAL A N 1
ATOM 1433 C CA . VAL A 1 180 ? 74.436 11.621 -18.568 1.00 89.88 180 VAL A CA 1
ATOM 1434 C C . VAL A 1 180 ? 73.247 12.588 -18.484 1.00 89.88 180 VAL A C 1
ATOM 1436 O O . VAL A 1 180 ? 72.534 12.603 -17.484 1.00 89.88 180 VAL A O 1
ATOM 1439 N N . ARG A 1 181 ? 72.981 13.381 -19.533 1.00 89.44 181 ARG A N 1
ATOM 1440 C CA . ARG A 1 181 ? 71.802 14.267 -19.572 1.00 89.44 181 ARG A CA 1
ATOM 1441 C C . ARG A 1 181 ? 70.483 13.497 -19.628 1.00 89.44 181 ARG A C 1
ATOM 1443 O O . ARG A 1 181 ? 69.513 13.955 -19.036 1.00 89.44 181 ARG A O 1
ATOM 1450 N N . ARG A 1 182 ? 70.440 12.352 -20.318 1.00 89.69 182 ARG A N 1
ATOM 1451 C CA . ARG A 1 182 ? 69.255 11.478 -20.353 1.00 89.69 182 ARG A CA 1
ATOM 1452 C C . ARG A 1 182 ? 69.003 10.816 -19.005 1.00 89.69 182 ARG A C 1
ATOM 1454 O O . ARG A 1 182 ? 67.855 10.700 -18.598 1.00 89.69 182 ARG A O 1
ATOM 1461 N N . ASP A 1 183 ? 70.052 10.420 -18.295 1.00 92.06 183 ASP A N 1
ATOM 1462 C CA . ASP A 1 183 ? 69.901 9.852 -16.953 1.00 92.06 183 ASP A CA 1
ATOM 1463 C C . ASP A 1 183 ? 69.487 10.928 -15.935 1.00 92.06 183 ASP A C 1
ATOM 1465 O O . ASP A 1 183 ? 68.621 10.695 -15.090 1.00 92.06 183 ASP A O 1
ATOM 1469 N N . GLN A 1 184 ? 70.007 12.154 -16.068 1.00 92.12 184 GLN A N 1
ATOM 1470 C CA . GLN A 1 184 ? 69.537 13.308 -15.293 1.00 92.12 184 GLN A CA 1
ATOM 1471 C C . GLN A 1 184 ? 68.078 13.673 -15.600 1.00 92.12 184 GLN A C 1
ATOM 1473 O O . GLN A 1 184 ? 67.328 13.961 -14.671 1.00 92.12 184 GLN A O 1
ATOM 1478 N N . SER A 1 185 ? 67.638 13.625 -16.863 1.00 91.81 185 SER A N 1
ATOM 1479 C CA . SER A 1 185 ? 66.228 13.876 -17.189 1.00 91.81 185 SER A CA 1
ATOM 1480 C C . SER A 1 185 ? 65.327 12.773 -16.636 1.00 91.81 185 SER A C 1
ATOM 1482 O O . SER A 1 185 ? 64.345 13.079 -15.979 1.00 91.81 185 SER A O 1
ATOM 1484 N N . ARG A 1 186 ? 65.713 11.497 -16.774 1.00 92.69 186 ARG A N 1
ATOM 1485 C CA . ARG A 1 186 ? 64.953 10.363 -16.218 1.00 92.69 186 ARG A CA 1
ATOM 1486 C C . ARG A 1 186 ? 64.815 10.429 -14.699 1.00 92.69 186 ARG A C 1
ATOM 1488 O O . ARG A 1 186 ? 63.758 10.119 -14.163 1.00 92.69 186 ARG A O 1
ATOM 1495 N N . THR A 1 187 ? 65.875 10.826 -13.998 1.00 93.94 187 THR A N 1
ATOM 1496 C CA . THR A 1 187 ? 65.830 10.996 -12.537 1.00 93.94 187 THR A CA 1
ATOM 1497 C C . THR A 1 187 ? 65.016 12.219 -12.117 1.00 93.94 187 THR A C 1
ATOM 1499 O O . THR A 1 187 ? 64.369 12.171 -11.072 1.00 93.94 187 THR A O 1
ATOM 1502 N N . ALA A 1 188 ? 65.005 13.294 -12.911 1.00 93.88 188 ALA A N 1
ATOM 1503 C CA . ALA A 1 188 ? 64.118 14.433 -12.690 1.00 93.88 188 ALA A CA 1
ATOM 1504 C C . ALA A 1 188 ? 62.644 14.054 -12.913 1.00 93.88 188 ALA A C 1
ATOM 1506 O O . ALA A 1 188 ? 61.820 14.358 -12.054 1.00 93.88 188 ALA A O 1
ATOM 1507 N N . ASP A 1 189 ? 62.337 13.326 -13.988 1.00 93.00 189 ASP A N 1
ATOM 1508 C CA . ASP A 1 189 ? 60.987 12.837 -14.294 1.00 93.00 189 ASP A CA 1
ATOM 1509 C C . ASP A 1 189 ? 60.477 11.914 -13.174 1.00 93.00 189 ASP A C 1
ATOM 1511 O O . ASP A 1 189 ? 59.414 12.155 -12.610 1.00 93.00 189 ASP A O 1
ATOM 1515 N N . ALA A 1 190 ? 61.294 10.956 -12.720 1.00 93.88 190 ALA A N 1
ATOM 1516 C CA . ALA A 1 190 ? 60.935 10.072 -11.606 1.00 93.88 190 ALA A CA 1
ATOM 1517 C C . ALA A 1 190 ? 60.678 10.824 -10.282 1.00 93.88 190 ALA A C 1
ATOM 1519 O O . ALA A 1 190 ? 59.858 10.400 -9.466 1.00 93.88 190 ALA A O 1
ATOM 1520 N N . ARG A 1 191 ? 61.371 11.947 -10.040 1.00 95.88 191 ARG A N 1
ATOM 1521 C CA . ARG A 1 191 ? 61.117 12.803 -8.868 1.00 95.88 191 ARG A CA 1
ATOM 1522 C C . ARG A 1 191 ? 59.821 13.596 -9.010 1.00 95.88 191 ARG A C 1
ATOM 1524 O O . ARG A 1 191 ? 59.139 13.789 -8.006 1.00 95.88 191 ARG A O 1
ATOM 1531 N N . LEU A 1 192 ? 59.491 14.052 -10.219 1.00 95.25 192 LEU A N 1
ATOM 1532 C CA . LEU A 1 192 ? 58.222 14.723 -10.497 1.00 95.25 192 LEU A CA 1
ATOM 1533 C C . LEU A 1 192 ? 57.045 13.760 -10.324 1.00 95.25 192 LEU A C 1
ATOM 1535 O O . LEU A 1 192 ? 56.068 14.141 -9.686 1.00 95.25 192 LEU A O 1
ATOM 1539 N N . ASP A 1 193 ? 57.179 12.512 -10.771 1.00 93.56 193 ASP A N 1
ATOM 1540 C CA . ASP A 1 193 ? 56.162 11.475 -10.564 1.00 93.56 193 ASP A CA 1
ATOM 1541 C C . ASP A 1 193 ? 55.962 11.179 -9.068 1.00 93.56 193 ASP A C 1
ATOM 1543 O O . ASP A 1 193 ? 54.838 11.211 -8.572 1.00 93.56 193 ASP A O 1
ATOM 1547 N N . GLN A 1 194 ? 57.046 11.012 -8.296 1.00 95.62 194 GLN A N 1
ATOM 1548 C CA . GLN A 1 194 ? 56.947 10.844 -6.837 1.00 95.62 194 GLN A CA 1
ATOM 1549 C C . GLN A 1 194 ? 56.301 12.047 -6.137 1.00 95.62 194 GLN A C 1
ATOM 1551 O O . GLN A 1 194 ? 55.597 11.888 -5.137 1.00 95.62 194 GLN A O 1
ATOM 1556 N N . PHE A 1 195 ? 56.559 13.263 -6.619 1.00 96.56 195 PHE A N 1
ATOM 1557 C CA . PHE A 1 195 ? 55.936 14.466 -6.079 1.00 96.56 195 PHE A CA 1
ATOM 1558 C C . PHE A 1 195 ? 54.446 14.519 -6.426 1.00 96.56 195 PHE A C 1
ATOM 1560 O O . PHE A 1 195 ? 53.639 14.809 -5.545 1.00 96.56 195 PHE A O 1
ATOM 1567 N N . ALA A 1 196 ? 54.075 14.173 -7.662 1.00 95.31 196 ALA A N 1
ATOM 1568 C CA . ALA A 1 196 ? 52.685 14.076 -8.094 1.00 95.31 196 ALA A CA 1
ATOM 1569 C C . ALA A 1 196 ? 51.908 13.049 -7.256 1.00 95.31 196 ALA A C 1
ATOM 1571 O O . ALA A 1 196 ? 50.849 13.382 -6.730 1.00 95.31 196 ALA A O 1
ATOM 1572 N N . GLU A 1 197 ? 52.474 11.861 -7.018 1.00 95.81 197 GLU A N 1
ATOM 1573 C CA . GLU A 1 197 ? 51.865 10.843 -6.152 1.00 95.81 197 GLU A CA 1
ATOM 1574 C C . GLU A 1 197 ? 51.686 11.331 -4.707 1.00 95.81 197 GLU A C 1
ATOM 1576 O O . GLU A 1 197 ? 50.653 11.083 -4.083 1.00 95.81 197 GLU A O 1
ATOM 1581 N N . ARG A 1 198 ? 52.674 12.043 -4.146 1.00 97.62 198 ARG A N 1
ATOM 1582 C CA . ARG A 1 198 ? 52.559 12.617 -2.794 1.00 97.62 198 ARG A CA 1
ATOM 1583 C C . ARG A 1 198 ? 51.473 13.688 -2.724 1.00 97.62 198 ARG A C 1
ATOM 1585 O O . ARG A 1 198 ? 50.726 13.713 -1.751 1.00 97.62 198 ARG A O 1
ATOM 1592 N N . PHE A 1 199 ? 51.370 14.545 -3.738 1.00 96.31 199 PHE A N 1
ATOM 1593 C CA . PHE A 1 199 ? 50.317 15.557 -3.818 1.00 96.31 199 PHE A CA 1
ATOM 1594 C C . PHE A 1 199 ? 48.933 14.932 -3.955 1.00 96.31 199 PHE A C 1
ATOM 1596 O O . PHE A 1 199 ? 48.004 15.373 -3.282 1.00 96.31 199 PHE A O 1
ATOM 1603 N N . GLU A 1 200 ? 48.802 13.888 -4.770 1.00 95.88 200 GLU A N 1
ATOM 1604 C CA . GLU A 1 200 ? 47.541 13.173 -4.931 1.00 95.88 200 GLU A CA 1
ATOM 1605 C C . GLU A 1 200 ? 47.101 12.516 -3.615 1.00 95.88 200 GLU A C 1
ATOM 1607 O O . GLU A 1 200 ? 45.944 12.660 -3.230 1.00 95.88 200 GLU A O 1
ATOM 1612 N N . ARG A 1 201 ? 48.024 11.907 -2.856 1.00 96.75 201 ARG A N 1
ATOM 1613 C CA . ARG A 1 201 ? 47.720 11.361 -1.518 1.00 96.75 201 ARG A CA 1
ATOM 1614 C C . ARG A 1 201 ? 47.270 12.437 -0.532 1.00 96.75 201 ARG A C 1
ATOM 1616 O O . ARG A 1 201 ? 46.260 12.257 0.135 1.00 96.75 201 ARG A O 1
ATOM 1623 N N . VAL A 1 202 ? 47.957 13.581 -0.474 1.00 97.31 202 VAL A N 1
ATOM 1624 C CA . VAL A 1 202 ? 47.556 14.696 0.407 1.00 97.31 202 VAL A CA 1
ATOM 1625 C C . VAL A 1 202 ? 46.183 15.252 0.013 1.00 97.31 202 VAL A C 1
ATOM 1627 O O . VAL A 1 202 ? 45.378 15.575 0.886 1.00 97.31 202 VAL A O 1
ATOM 1630 N N . ALA A 1 203 ? 45.886 15.337 -1.287 1.00 95.19 203 ALA A N 1
ATOM 1631 C CA . ALA A 1 203 ? 44.576 15.762 -1.773 1.00 95.19 203 ALA A CA 1
ATOM 1632 C C . ALA A 1 203 ? 43.472 14.748 -1.423 1.00 95.19 203 ALA A C 1
ATOM 1634 O O . ALA A 1 203 ? 42.391 15.154 -0.995 1.00 95.19 203 ALA A O 1
ATOM 1635 N N . GLN A 1 204 ? 43.749 13.447 -1.549 1.00 93.44 204 GLN A N 1
ATOM 1636 C CA . GLN A 1 204 ? 42.833 12.374 -1.151 1.00 93.44 204 GLN A CA 1
ATOM 1637 C C . GLN A 1 204 ? 42.572 12.388 0.362 1.00 93.44 204 GLN A C 1
ATOM 1639 O O . GLN A 1 204 ? 41.416 12.326 0.776 1.00 93.44 204 GLN A O 1
ATOM 1644 N N . ASP A 1 205 ? 43.608 12.564 1.186 1.00 96.19 205 ASP A N 1
ATOM 1645 C CA . ASP A 1 205 ? 43.472 12.661 2.644 1.00 96.19 205 ASP A CA 1
ATOM 1646 C C . ASP A 1 205 ? 42.669 13.903 3.062 1.00 96.19 205 ASP A C 1
ATOM 1648 O O . ASP A 1 205 ? 41.823 13.834 3.957 1.00 96.19 205 ASP A O 1
ATOM 1652 N N . ALA A 1 206 ? 42.894 15.045 2.405 1.00 95.62 206 ALA A N 1
ATOM 1653 C CA . ALA A 1 206 ? 42.124 16.263 2.648 1.00 95.62 206 ALA A CA 1
ATOM 1654 C C . ALA A 1 206 ? 40.647 16.093 2.254 1.00 95.62 206 ALA A C 1
ATOM 1656 O O . ALA A 1 206 ? 39.760 16.502 3.005 1.00 95.62 206 ALA A O 1
ATOM 1657 N N . ALA A 1 207 ? 40.374 15.443 1.118 1.00 93.50 207 ALA A N 1
ATOM 1658 C CA . ALA A 1 207 ? 39.016 15.129 0.683 1.00 93.50 207 ALA A CA 1
ATOM 1659 C C . ALA A 1 207 ? 38.318 14.154 1.647 1.00 93.50 207 ALA A C 1
ATOM 1661 O O . ALA A 1 207 ? 37.158 14.369 2.000 1.00 93.50 207 ALA A O 1
ATOM 1662 N N . ALA A 1 208 ? 39.028 13.133 2.138 1.00 94.31 208 ALA A N 1
ATOM 1663 C CA . ALA A 1 208 ? 38.500 12.185 3.116 1.00 94.31 208 ALA A CA 1
ATOM 1664 C C . ALA A 1 208 ? 38.139 12.869 4.444 1.00 94.31 208 ALA A C 1
ATOM 1666 O O . ALA A 1 208 ? 37.065 12.618 4.991 1.00 94.31 208 ALA A O 1
ATOM 1667 N N . ARG A 1 209 ? 38.982 13.787 4.937 1.00 97.56 209 ARG A N 1
ATOM 1668 C CA . ARG A 1 209 ? 38.686 14.577 6.146 1.00 97.56 209 ARG A CA 1
ATOM 1669 C C . ARG A 1 209 ? 37.485 15.498 5.949 1.00 97.56 209 ARG A C 1
ATOM 1671 O O . ARG A 1 209 ? 36.601 15.521 6.798 1.00 97.56 209 ARG A O 1
ATOM 1678 N N . ALA A 1 210 ? 37.403 16.191 4.813 1.00 95.56 210 ALA A N 1
ATOM 1679 C CA . ALA A 1 210 ? 36.255 17.037 4.497 1.00 95.56 210 ALA A CA 1
ATOM 1680 C C . ALA A 1 210 ? 34.946 16.229 4.420 1.00 95.56 210 ALA A C 1
ATOM 1682 O O . ALA A 1 210 ? 33.914 16.671 4.926 1.00 95.56 210 ALA A O 1
ATOM 1683 N N . ALA A 1 211 ? 34.989 15.021 3.848 1.00 92.81 211 ALA A N 1
ATOM 1684 C CA . ALA A 1 211 ? 33.843 14.116 3.808 1.00 92.81 211 ALA A CA 1
ATOM 1685 C C . ALA A 1 211 ? 33.438 13.627 5.210 1.00 92.81 211 ALA A C 1
ATOM 1687 O O . ALA A 1 211 ? 32.250 13.604 5.530 1.00 92.81 211 ALA A O 1
ATOM 1688 N N . GLN A 1 212 ? 34.406 13.292 6.070 1.00 95.31 212 GLN A N 1
ATOM 1689 C CA . GLN A 1 212 ? 34.145 12.912 7.463 1.00 95.31 212 GLN A CA 1
ATOM 1690 C C . GLN A 1 212 ? 33.530 14.063 8.270 1.00 95.31 212 GLN A C 1
ATOM 1692 O O . GLN A 1 212 ? 32.565 13.849 9.001 1.00 95.31 212 GLN A O 1
ATOM 1697 N N . GLU A 1 213 ? 34.031 15.289 8.113 1.00 97.31 213 GLU A N 1
ATOM 1698 C CA . GLU A 1 213 ? 33.463 16.471 8.768 1.00 97.31 213 GLU A CA 1
ATOM 1699 C C . GLU A 1 213 ? 32.041 16.772 8.280 1.00 97.31 213 GLU A C 1
ATOM 1701 O O . GLU A 1 213 ? 31.164 17.083 9.089 1.00 97.31 213 GLU A O 1
ATOM 1706 N N . ALA A 1 214 ? 31.782 16.646 6.975 1.00 94.12 214 ALA A N 1
ATOM 1707 C CA . ALA A 1 214 ? 30.443 16.804 6.415 1.00 94.12 214 ALA A CA 1
ATOM 1708 C C . ALA A 1 214 ? 29.473 15.740 6.956 1.00 94.12 214 ALA A C 1
ATOM 1710 O O . ALA A 1 214 ? 28.357 16.075 7.356 1.00 94.12 214 ALA A O 1
ATOM 1711 N N . ALA A 1 215 ? 29.912 14.481 7.043 1.00 93.25 215 ALA A N 1
ATOM 1712 C CA . ALA A 1 215 ? 29.125 13.398 7.627 1.00 93.25 215 ALA A CA 1
ATOM 1713 C C . ALA A 1 215 ? 28.836 13.634 9.121 1.00 93.25 215 ALA A C 1
ATOM 1715 O O . ALA A 1 215 ? 27.707 13.437 9.567 1.00 93.25 215 ALA A O 1
ATOM 1716 N N . ALA A 1 216 ? 29.817 14.123 9.886 1.00 96.31 216 ALA A N 1
ATOM 1717 C CA . ALA A 1 216 ? 29.637 14.451 11.299 1.00 96.31 216 ALA A CA 1
ATOM 1718 C C . ALA A 1 216 ? 28.629 15.596 11.505 1.00 96.31 216 ALA A C 1
ATOM 1720 O O . ALA A 1 216 ? 27.777 15.511 12.389 1.00 96.31 216 ALA A O 1
ATOM 1721 N N . ARG A 1 217 ? 28.672 16.639 10.663 1.00 97.44 217 ARG A N 1
ATOM 1722 C CA . ARG A 1 217 ? 27.686 17.735 10.697 1.00 97.44 217 ARG A CA 1
ATOM 1723 C C . ARG A 1 217 ? 26.285 17.246 10.341 1.00 97.44 217 ARG A C 1
ATOM 1725 O O . ARG A 1 217 ? 25.342 17.560 11.058 1.00 97.44 217 ARG A O 1
ATOM 1732 N N . ALA A 1 218 ? 26.154 16.419 9.303 1.00 93.12 218 ALA A N 1
ATOM 1733 C CA . ALA A 1 218 ? 24.872 15.823 8.933 1.00 93.12 218 ALA A CA 1
ATOM 1734 C C . ALA A 1 218 ? 24.291 14.954 10.066 1.00 93.12 218 ALA A C 1
ATOM 1736 O O . ALA A 1 218 ? 23.096 15.027 10.347 1.00 93.12 218 ALA A O 1
ATOM 1737 N N . ALA A 1 219 ? 25.133 14.187 10.767 1.00 93.62 219 ALA A N 1
ATOM 1738 C CA . ALA A 1 219 ? 24.717 13.397 11.925 1.00 93.62 219 ALA A CA 1
ATOM 1739 C C . ALA A 1 219 ? 24.265 14.276 13.108 1.00 93.62 219 ALA A C 1
ATOM 1741 O O . ALA A 1 219 ? 23.255 13.975 13.743 1.00 93.62 219 ALA A O 1
ATOM 1742 N N . GLN A 1 220 ? 24.964 15.384 13.382 1.00 96.00 220 GLN A N 1
ATOM 1743 C CA . GLN A 1 220 ? 24.564 16.349 14.415 1.00 96.00 220 GLN A CA 1
ATOM 1744 C C . GLN A 1 220 ? 23.237 17.039 14.079 1.00 96.00 220 GLN A C 1
ATOM 1746 O O . GLN A 1 220 ? 22.374 17.165 14.947 1.00 96.00 220 GLN A O 1
ATOM 1751 N N . GLU A 1 221 ? 23.036 17.442 12.824 1.00 96.31 221 GLU A N 1
ATOM 1752 C CA . GLU A 1 221 ? 21.769 18.025 12.374 1.00 96.31 221 GLU A CA 1
ATOM 1753 C C . GLU A 1 221 ? 20.615 17.020 12.460 1.00 96.31 221 GLU A C 1
ATOM 1755 O O . GLU A 1 221 ? 19.524 17.378 12.903 1.00 96.31 221 GLU A O 1
ATOM 1760 N N . ALA A 1 222 ? 20.847 15.757 12.090 1.00 91.19 222 ALA A N 1
ATOM 1761 C CA . ALA A 1 222 ? 19.852 14.696 12.224 1.00 91.19 222 ALA A CA 1
ATOM 1762 C C . ALA A 1 222 ? 19.482 14.445 13.696 1.00 91.19 222 ALA A C 1
ATOM 1764 O O . ALA A 1 222 ? 18.299 14.344 14.020 1.00 91.19 222 ALA A O 1
ATOM 1765 N N . ALA A 1 223 ? 20.468 14.422 14.599 1.00 94.50 223 ALA A N 1
ATOM 1766 C CA . ALA A 1 223 ? 20.231 14.287 16.035 1.00 94.50 223 ALA A CA 1
ATOM 1767 C C . ALA A 1 223 ? 19.434 15.474 16.606 1.00 94.50 223 ALA A C 1
ATOM 1769 O O . ALA A 1 223 ? 18.479 15.268 17.354 1.00 94.50 223 ALA A O 1
ATOM 1770 N N . ALA A 1 224 ? 19.763 16.707 16.204 1.00 96.50 224 ALA A N 1
ATOM 1771 C CA . ALA A 1 224 ? 19.035 17.904 16.623 1.00 96.50 224 ALA A CA 1
ATOM 1772 C C . ALA A 1 224 ? 17.582 17.915 16.113 1.00 96.50 224 ALA A C 1
ATOM 1774 O O . ALA A 1 224 ? 16.675 18.312 16.846 1.00 96.50 224 ALA A O 1
ATOM 1775 N N . ARG A 1 225 ? 17.338 17.444 14.880 1.00 96.31 225 ARG A N 1
ATOM 1776 C CA . ARG A 1 225 ? 15.979 17.279 14.334 1.00 96.31 225 ARG A CA 1
ATOM 1777 C C . ARG A 1 225 ? 15.186 16.231 15.110 1.00 96.31 225 ARG A C 1
ATOM 1779 O O . ARG A 1 225 ? 14.067 16.522 15.517 1.00 96.31 225 ARG A O 1
ATOM 1786 N N . ALA A 1 226 ? 15.785 15.076 15.393 1.00 91.62 226 ALA A N 1
ATOM 1787 C CA . ALA A 1 226 ? 15.143 14.028 16.182 1.00 91.62 226 ALA A CA 1
ATOM 1788 C C . ALA A 1 226 ? 14.805 14.501 17.609 1.00 91.62 226 ALA A C 1
ATOM 1790 O O . ALA A 1 226 ? 13.738 14.188 18.135 1.00 91.62 226 ALA A O 1
ATOM 1791 N N . GLU A 1 227 ? 15.675 15.290 18.246 1.00 96.88 227 GLU A N 1
ATOM 1792 C CA . GLU A 1 227 ? 15.386 15.872 19.560 1.00 96.88 227 GLU A CA 1
ATOM 1793 C C . GLU A 1 227 ? 14.259 16.916 19.496 1.00 96.88 227 GLU A C 1
ATOM 1795 O O . GLU A 1 227 ? 13.375 16.925 20.356 1.00 96.88 227 GLU A O 1
ATOM 1800 N N . ALA A 1 228 ? 14.243 17.768 18.467 1.00 94.44 228 ALA A N 1
ATOM 1801 C CA . ALA A 1 228 ? 13.167 18.733 18.255 1.00 94.44 228 ALA A CA 1
ATOM 1802 C C . ALA A 1 228 ? 11.813 18.043 18.014 1.00 94.44 228 ALA A C 1
ATOM 1804 O O . ALA A 1 228 ? 10.805 18.460 18.585 1.00 94.44 228 ALA A O 1
ATOM 1805 N N . GLU A 1 229 ? 11.790 16.961 17.233 1.00 94.69 229 GLU A N 1
ATOM 1806 C CA . GLU A 1 229 ? 10.598 16.137 17.007 1.00 94.69 229 GLU A CA 1
ATOM 1807 C C . GLU A 1 229 ? 10.112 15.473 18.297 1.00 94.69 229 GLU A C 1
ATOM 1809 O O . GLU A 1 229 ? 8.920 15.535 18.591 1.00 94.69 229 GLU A O 1
ATOM 1814 N N . ARG A 1 230 ? 11.019 14.933 19.124 1.00 94.38 230 ARG A N 1
ATOM 1815 C CA . ARG A 1 230 ? 10.672 14.379 20.446 1.00 94.38 230 ARG A CA 1
ATOM 1816 C C . ARG A 1 230 ? 10.072 15.430 21.378 1.00 94.38 230 ARG A C 1
ATOM 1818 O O . ARG A 1 230 ? 9.074 15.157 22.035 1.00 94.38 230 ARG A O 1
ATOM 1825 N N . ARG A 1 231 ? 10.635 16.643 21.420 1.00 96.38 231 ARG A N 1
ATOM 1826 C CA . ARG A 1 231 ? 10.076 17.751 22.219 1.00 96.38 231 ARG A CA 1
ATOM 1827 C C . ARG A 1 231 ? 8.703 18.186 21.705 1.00 96.38 231 ARG A C 1
ATOM 1829 O O . ARG A 1 231 ? 7.818 18.468 22.507 1.00 96.38 231 ARG A O 1
ATOM 1836 N N . ALA A 1 232 ? 8.511 18.217 20.386 1.00 92.88 232 ALA A N 1
ATOM 1837 C CA . ALA A 1 232 ? 7.216 18.525 19.785 1.00 92.88 232 ALA A CA 1
ATOM 1838 C C . ALA A 1 232 ? 6.173 17.428 20.059 1.00 92.88 232 ALA A C 1
ATOM 1840 O O . ALA A 1 232 ? 5.018 17.751 20.321 1.00 92.88 232 ALA A O 1
ATOM 1841 N N . ALA A 1 233 ? 6.568 16.152 20.029 1.00 89.31 233 ALA A N 1
ATOM 1842 C CA . ALA A 1 233 ? 5.710 15.029 20.399 1.00 89.31 233 ALA A CA 1
ATOM 1843 C C . ALA A 1 233 ? 5.300 15.103 21.878 1.00 89.31 233 ALA A C 1
ATOM 1845 O O . ALA A 1 233 ? 4.110 15.061 22.169 1.00 89.31 233 ALA A O 1
ATOM 1846 N N . ALA A 1 234 ? 6.252 15.350 22.784 1.00 92.75 234 ALA A N 1
ATOM 1847 C CA . ALA A 1 234 ? 5.973 15.510 24.212 1.00 92.75 234 ALA A CA 1
ATOM 1848 C C . ALA A 1 234 ? 4.999 16.669 24.501 1.00 92.75 234 ALA A C 1
ATOM 1850 O O . ALA A 1 234 ? 4.064 16.512 25.279 1.00 92.75 234 ALA A O 1
ATOM 1851 N N . ALA A 1 235 ? 5.155 17.816 23.827 1.00 93.94 235 ALA A N 1
ATOM 1852 C CA . ALA A 1 235 ? 4.220 18.934 23.970 1.00 93.94 235 ALA A CA 1
ATOM 1853 C C . ALA A 1 235 ? 2.797 18.577 23.492 1.00 93.94 235 ALA A C 1
ATOM 1855 O O . ALA A 1 235 ? 1.818 18.933 24.144 1.00 93.94 235 ALA A O 1
ATOM 1856 N N . ARG A 1 236 ? 2.672 17.833 22.382 1.00 94.12 236 ARG A N 1
ATOM 1857 C CA . ARG A 1 236 ? 1.368 17.350 21.892 1.00 94.12 236 ARG A CA 1
ATOM 1858 C C . ARG A 1 236 ? 0.735 16.339 22.847 1.00 94.12 236 ARG A C 1
ATOM 1860 O O . ARG A 1 236 ? -0.478 16.385 23.030 1.00 94.12 236 ARG A O 1
ATOM 1867 N N . ALA A 1 237 ? 1.535 15.463 23.454 1.00 88.19 237 ALA A N 1
ATOM 1868 C CA . ALA A 1 237 ? 1.070 14.509 24.456 1.00 88.19 237 ALA A CA 1
ATOM 1869 C C . ALA A 1 237 ? 0.526 15.223 25.706 1.00 88.19 237 ALA A C 1
ATOM 1871 O O . ALA A 1 237 ? -0.556 14.887 26.183 1.00 88.19 237 ALA A O 1
ATOM 1872 N N . GLU A 1 238 ? 1.204 16.273 26.191 1.00 91.94 238 GLU A N 1
ATOM 1873 C CA . GLU A 1 238 ? 0.703 17.092 27.305 1.00 91.94 238 GLU A CA 1
ATOM 1874 C C . GLU A 1 238 ? -0.637 17.770 26.985 1.00 91.94 238 GLU A C 1
ATOM 1876 O O . GLU A 1 238 ? -1.550 17.766 27.816 1.00 91.94 238 GLU A O 1
ATOM 1881 N N . ASP A 1 239 ? -0.778 18.345 25.789 1.00 90.69 239 ASP A N 1
ATOM 1882 C CA . ASP A 1 239 ? -2.026 18.992 25.377 1.00 90.69 239 ASP A CA 1
ATOM 1883 C C . ASP A 1 239 ? -3.167 17.973 25.206 1.00 90.69 239 ASP A C 1
ATOM 1885 O O . ASP A 1 239 ? -4.285 18.220 25.668 1.00 90.69 239 ASP A O 1
ATOM 1889 N N . ALA A 1 240 ? -2.883 16.793 24.644 1.00 88.56 240 ALA A N 1
ATOM 1890 C CA . ALA A 1 240 ? -3.846 15.697 24.541 1.00 88.56 240 ALA A CA 1
ATOM 1891 C C . ALA A 1 240 ? -4.280 15.177 25.923 1.00 88.56 240 ALA A C 1
ATOM 1893 O O . ALA A 1 240 ? -5.471 14.956 26.154 1.00 88.56 240 ALA A O 1
ATOM 1894 N N . ALA A 1 241 ? -3.347 15.049 26.872 1.00 88.81 241 ALA A N 1
ATOM 1895 C CA . ALA A 1 241 ? -3.647 14.654 28.246 1.00 88.81 241 ALA A CA 1
ATOM 1896 C C . ALA A 1 241 ? -4.534 15.688 28.961 1.00 88.81 241 ALA A C 1
ATOM 1898 O O . ALA A 1 241 ? -5.478 15.318 29.664 1.00 88.81 241 ALA A O 1
ATOM 1899 N N . ARG A 1 242 ? -4.293 16.992 28.748 1.00 93.56 242 ARG A N 1
ATOM 1900 C CA . ARG A 1 242 ? -5.163 18.064 29.269 1.00 93.56 242 ARG A CA 1
ATOM 1901 C C . ARG A 1 242 ? -6.569 17.986 28.684 1.00 93.56 242 ARG A C 1
ATOM 1903 O O . ARG A 1 242 ? -7.541 18.151 29.422 1.00 93.56 242 ARG A O 1
ATOM 1910 N N . GLU A 1 243 ? -6.696 17.716 27.387 1.00 92.81 243 GLU A N 1
ATOM 1911 C CA . GLU A 1 243 ? -8.000 17.565 26.741 1.00 92.81 243 GLU A CA 1
ATOM 1912 C C . GLU A 1 243 ? -8.744 16.317 27.241 1.00 92.81 243 GLU A C 1
ATOM 1914 O O . GLU A 1 243 ? -9.933 16.392 27.562 1.00 92.81 243 GLU A O 1
ATOM 1919 N N . ALA A 1 244 ? -8.051 15.185 27.383 1.00 86.62 244 ALA A N 1
ATOM 1920 C CA . ALA A 1 244 ? -8.614 13.957 27.938 1.00 86.62 244 ALA A CA 1
ATOM 1921 C C . ALA A 1 244 ? -9.095 14.158 29.385 1.00 86.62 244 ALA A C 1
ATOM 1923 O O . ALA A 1 244 ? -10.221 13.780 29.718 1.00 86.62 244 ALA A O 1
ATOM 1924 N N . ALA A 1 245 ? -8.300 14.834 30.220 1.00 90.12 245 ALA A N 1
ATOM 1925 C CA . ALA A 1 245 ? -8.685 15.188 31.584 1.00 90.12 245 ALA A CA 1
ATOM 1926 C C . ALA A 1 245 ? -9.915 16.114 31.615 1.00 90.12 245 ALA A C 1
ATOM 1928 O O . ALA A 1 245 ? -10.826 15.904 32.418 1.00 90.12 245 ALA A O 1
ATOM 1929 N N . ALA A 1 246 ? -9.994 17.098 30.711 1.00 94.12 246 ALA A N 1
ATOM 1930 C CA . ALA A 1 246 ? -11.157 17.977 30.595 1.00 94.12 246 ALA A CA 1
ATOM 1931 C C . ALA A 1 246 ? -12.426 17.211 30.176 1.00 94.12 246 ALA A C 1
ATOM 1933 O O . ALA A 1 246 ? -13.497 17.430 30.745 1.00 94.12 246 ALA A O 1
ATOM 1934 N N . ARG A 1 247 ? -12.313 16.269 29.229 1.00 92.12 247 ARG A N 1
ATOM 1935 C CA . ARG A 1 247 ? -13.424 15.398 28.807 1.00 92.12 247 ARG A CA 1
ATOM 1936 C C . ARG A 1 247 ? -13.873 14.460 29.930 1.00 92.12 247 ARG A C 1
ATOM 1938 O O . ARG A 1 247 ? -15.075 14.307 30.142 1.00 92.12 247 ARG A O 1
ATOM 1945 N N . ALA A 1 248 ? -12.936 13.877 30.677 1.00 88.06 248 ALA A N 1
ATOM 1946 C CA . ALA A 1 248 ? -13.242 13.036 31.832 1.00 88.06 248 ALA A CA 1
ATOM 1947 C C . ALA A 1 248 ? -13.971 13.831 32.929 1.00 88.06 248 ALA A C 1
ATOM 1949 O O . ALA A 1 248 ? -15.000 13.381 33.430 1.00 88.06 248 ALA A O 1
ATOM 1950 N N . ALA A 1 249 ? -13.507 15.047 33.237 1.00 90.44 249 ALA A N 1
ATOM 1951 C CA . ALA A 1 249 ? -14.175 15.935 34.187 1.00 90.44 249 ALA A CA 1
ATOM 1952 C C . ALA A 1 249 ? -15.596 16.313 33.729 1.00 90.44 249 ALA A C 1
ATOM 1954 O O . ALA A 1 249 ? -16.526 16.307 34.536 1.00 90.44 249 ALA A O 1
ATOM 1955 N N . ALA A 1 250 ? -15.789 16.581 32.432 1.00 92.19 250 ALA A N 1
ATOM 1956 C CA . ALA A 1 250 ? -17.110 16.853 31.866 1.00 92.19 250 ALA A CA 1
ATOM 1957 C C . ALA A 1 250 ? -18.052 15.642 31.978 1.00 92.19 250 ALA A C 1
ATOM 1959 O O . ALA A 1 250 ? -19.220 15.813 32.324 1.00 92.19 250 ALA A O 1
ATOM 1960 N N . LYS A 1 251 ? -17.550 14.421 31.750 1.00 91.44 251 LYS A N 1
ATOM 1961 C CA . LYS A 1 251 ? -18.331 13.188 31.911 1.00 91.44 251 LYS A CA 1
ATOM 1962 C C . LYS A 1 251 ? -18.742 12.958 33.367 1.00 91.44 251 LYS A C 1
ATOM 1964 O O . LYS A 1 251 ? -19.915 12.729 33.628 1.00 91.44 251 LYS A O 1
ATOM 1969 N N . VAL A 1 252 ? -17.820 13.120 34.318 1.00 91.19 252 VAL A N 1
ATOM 1970 C CA . VAL A 1 252 ? -18.135 13.014 35.756 1.00 91.19 252 VAL A CA 1
ATOM 1971 C C . VAL A 1 252 ? -19.197 14.039 36.168 1.00 91.19 252 VAL A C 1
ATOM 1973 O O . VAL A 1 252 ? -20.104 13.714 36.931 1.00 91.19 252 VAL A O 1
ATOM 1976 N N . ALA A 1 253 ? -19.134 15.264 35.635 1.00 92.94 253 ALA A N 1
ATOM 1977 C CA . ALA A 1 253 ? -20.159 16.276 35.881 1.00 92.94 253 ALA A CA 1
ATOM 1978 C C . ALA A 1 253 ? -21.531 15.892 35.287 1.00 92.94 253 ALA A C 1
ATOM 1980 O O . ALA A 1 253 ? -22.555 16.130 35.928 1.00 92.94 253 ALA A O 1
ATOM 1981 N N . GLN A 1 254 ? -21.567 15.279 34.097 1.00 91.75 254 GLN A N 1
ATOM 1982 C CA . GLN A 1 254 ? -22.801 14.761 33.489 1.00 91.75 254 GLN A CA 1
ATOM 1983 C C . GLN A 1 254 ? -23.396 13.602 34.297 1.00 91.75 254 GLN A C 1
ATOM 1985 O O . GLN A 1 254 ? -24.595 13.610 34.572 1.00 91.75 254 GLN A O 1
ATOM 1990 N N . ASP A 1 255 ? -22.567 12.653 34.731 1.00 88.06 255 ASP A N 1
ATOM 1991 C CA . ASP A 1 255 ? -22.998 11.505 35.533 1.00 88.06 255 ASP A CA 1
ATOM 1992 C C . ASP A 1 255 ? -23.542 11.961 36.898 1.00 88.06 255 ASP A C 1
ATOM 1994 O O . ASP A 1 255 ? -24.592 11.498 37.347 1.00 88.06 255 ASP A O 1
ATOM 1998 N N . ALA A 1 256 ? -22.891 12.944 37.529 1.00 90.69 256 ALA A N 1
ATOM 1999 C CA . ALA A 1 256 ? -23.379 13.560 38.762 1.00 90.69 256 ALA A CA 1
ATOM 2000 C C . ALA A 1 256 ? -24.724 14.284 38.564 1.00 90.69 256 ALA A C 1
ATOM 2002 O O . ALA A 1 256 ? -25.605 14.193 39.421 1.00 90.69 256 ALA A O 1
ATOM 2003 N N . ALA A 1 257 ? -24.914 14.973 37.433 1.00 93.69 257 ALA A N 1
ATOM 2004 C CA . ALA A 1 257 ? -26.185 15.616 37.101 1.00 93.69 257 ALA A CA 1
ATOM 2005 C C . ALA A 1 257 ? -27.303 14.589 36.848 1.00 93.69 257 ALA A C 1
ATOM 2007 O O . ALA A 1 257 ? -28.438 14.799 37.280 1.00 93.69 257 ALA A O 1
ATOM 2008 N N . LEU A 1 258 ? -26.986 13.464 36.199 1.00 95.25 258 LEU A N 1
ATOM 2009 C CA . LEU A 1 258 ? -27.929 12.371 35.970 1.00 95.25 258 LEU A CA 1
ATOM 2010 C C . LEU A 1 258 ? -28.365 11.720 37.290 1.00 95.25 258 LEU A C 1
ATOM 2012 O O . LEU A 1 258 ? -29.559 11.512 37.492 1.00 95.25 258 LEU A O 1
ATOM 2016 N N . LEU A 1 259 ? -27.425 11.456 38.203 1.00 92.69 259 LEU A N 1
ATOM 2017 C CA . LEU A 1 259 ? -27.725 10.934 39.542 1.00 92.69 259 LEU A CA 1
ATOM 2018 C C . LEU A 1 259 ? -28.610 11.900 40.341 1.00 92.69 259 LEU A C 1
ATOM 2020 O O . LEU A 1 259 ? -29.624 11.487 40.898 1.00 92.69 259 LEU A O 1
ATOM 2024 N N . ALA A 1 260 ? -28.300 13.200 40.322 1.00 93.81 260 ALA A N 1
ATOM 2025 C CA . ALA A 1 260 ? -29.131 14.207 40.982 1.00 93.81 260 ALA A CA 1
ATOM 2026 C C . ALA A 1 260 ? -30.559 14.270 40.399 1.00 93.81 260 ALA A C 1
ATOM 2028 O O . ALA A 1 260 ? -31.525 14.456 41.141 1.00 93.81 260 ALA A O 1
ATOM 2029 N N . ALA A 1 261 ? -30.711 14.089 39.081 1.00 92.88 261 ALA A N 1
ATOM 2030 C CA . ALA A 1 261 ? -32.018 14.022 38.429 1.00 92.88 261 ALA A CA 1
ATOM 2031 C C . ALA A 1 261 ? -32.798 12.749 38.808 1.00 92.88 261 ALA A C 1
ATOM 2033 O O . ALA A 1 261 ? -34.007 12.821 39.035 1.00 92.88 261 ALA A O 1
ATOM 2034 N N . GLN A 1 262 ? -32.119 11.603 38.924 1.00 91.12 262 GLN A N 1
ATOM 2035 C CA . GLN A 1 262 ? -32.723 10.353 39.396 1.00 91.12 262 GLN A CA 1
ATOM 2036 C C . GLN A 1 262 ? -33.213 10.482 40.842 1.00 91.12 262 GLN A C 1
ATOM 2038 O O . GLN A 1 262 ? -34.361 10.139 41.127 1.00 91.12 262 GLN A O 1
ATOM 2043 N N . ASP A 1 263 ? -32.404 11.059 41.733 1.00 91.25 263 ASP A N 1
ATOM 2044 C CA . ASP A 1 263 ? -32.790 11.303 43.126 1.00 91.25 263 ASP A CA 1
ATOM 2045 C C . ASP A 1 263 ? -34.011 12.229 43.233 1.00 91.25 263 ASP A C 1
ATOM 2047 O O . ASP A 1 263 ? -34.915 11.994 44.041 1.00 91.25 263 ASP A O 1
ATOM 2051 N N . ALA A 1 264 ? -34.074 13.272 42.398 1.00 91.12 264 ALA A N 1
ATOM 2052 C CA . ALA A 1 264 ? -35.229 14.165 42.334 1.00 91.12 264 ALA A CA 1
ATOM 2053 C C . ALA A 1 264 ? -36.496 13.436 41.851 1.00 91.12 264 ALA A C 1
ATOM 2055 O O . ALA A 1 264 ? -37.570 13.633 42.422 1.00 91.12 264 ALA A O 1
ATOM 2056 N N . ALA A 1 265 ? -36.376 12.559 40.849 1.00 89.19 265 ALA A N 1
ATOM 2057 C CA . ALA A 1 265 ? -37.490 11.754 40.352 1.00 89.19 265 ALA A CA 1
ATOM 2058 C C . ALA A 1 265 ? -38.006 10.767 41.412 1.00 89.19 265 ALA A C 1
ATOM 2060 O O . ALA A 1 265 ? -39.215 10.664 41.617 1.00 89.19 265 ALA A O 1
ATOM 2061 N N . VAL A 1 266 ? -37.106 10.095 42.140 1.00 90.75 266 VAL A N 1
ATOM 2062 C CA . VAL A 1 266 ? -37.476 9.191 43.242 1.00 90.75 266 VAL A CA 1
ATOM 2063 C C . VAL A 1 266 ? -38.239 9.945 44.332 1.00 90.75 266 VAL A C 1
ATOM 2065 O O . VAL A 1 266 ? -39.282 9.470 44.783 1.00 90.75 266 VAL A O 1
ATOM 2068 N N . ARG A 1 267 ? -37.784 11.146 44.716 1.00 92.38 267 ARG A N 1
ATOM 2069 C CA . ARG A 1 267 ? -38.507 11.983 45.690 1.00 92.38 267 ARG A CA 1
ATOM 2070 C C . ARG A 1 267 ? -39.883 12.407 45.183 1.00 92.38 267 ARG A C 1
ATOM 2072 O O . ARG A 1 267 ? -40.844 12.326 45.941 1.00 92.38 267 ARG A O 1
ATOM 2079 N N . ALA A 1 268 ? -40.004 12.797 43.914 1.00 89.81 268 ALA A N 1
ATOM 2080 C CA . ALA A 1 268 ? -41.289 13.173 43.325 1.00 89.81 268 ALA A CA 1
ATOM 2081 C C . ALA A 1 268 ? -42.296 12.008 43.333 1.00 89.81 268 ALA A C 1
ATOM 2083 O O . ALA A 1 268 ? -43.465 12.206 43.665 1.00 89.81 268 ALA A O 1
ATOM 2084 N N . VAL A 1 269 ? -41.845 10.783 43.033 1.00 85.50 269 VAL A N 1
ATOM 2085 C CA . VAL A 1 269 ? -42.685 9.574 43.112 1.00 85.50 269 VAL A CA 1
ATOM 2086 C C . VAL A 1 269 ? -43.103 9.285 44.556 1.00 85.50 269 VAL A C 1
ATOM 2088 O O . VAL A 1 269 ? -44.268 8.975 44.798 1.00 85.50 269 VAL A O 1
ATOM 2091 N N . GLN A 1 270 ? -42.195 9.431 45.526 1.00 85.88 270 GLN A N 1
ATOM 2092 C CA . GLN A 1 270 ? -42.509 9.246 46.949 1.00 85.88 270 GLN A CA 1
ATOM 2093 C C . GLN A 1 270 ? -43.523 10.282 47.463 1.00 85.88 270 GLN A C 1
ATOM 2095 O O . GLN A 1 270 ? -44.464 9.920 48.168 1.00 85.88 270 GLN A O 1
ATOM 2100 N N . GLU A 1 271 ? -43.385 11.555 47.083 1.00 88.75 271 GLU A N 1
ATOM 2101 C CA . GLU A 1 271 ? -44.345 12.606 47.442 1.00 88.75 271 GLU A CA 1
ATOM 2102 C C . GLU A 1 271 ? -45.716 12.399 46.784 1.00 88.75 271 GLU A C 1
ATOM 2104 O O . GLU A 1 271 ? -46.747 12.624 47.423 1.00 88.75 271 GLU A O 1
ATOM 2109 N N . ALA A 1 272 ? -45.750 11.945 45.526 1.00 82.06 272 ALA A N 1
ATOM 2110 C CA . ALA A 1 272 ? -46.992 11.608 44.835 1.00 82.06 272 ALA A CA 1
ATOM 2111 C C . ALA A 1 272 ? -47.697 10.411 45.493 1.00 82.06 272 ALA A C 1
ATOM 2113 O O . ALA A 1 272 ? -48.908 10.459 45.713 1.00 82.06 272 ALA A O 1
ATOM 2114 N N . ALA A 1 273 ? -46.939 9.380 45.881 1.00 80.44 273 ALA A N 1
ATOM 2115 C CA . ALA A 1 273 ? -47.460 8.226 46.610 1.00 80.44 273 ALA A CA 1
ATOM 2116 C C . ALA A 1 273 ? -48.041 8.617 47.981 1.00 80.44 273 ALA A C 1
ATOM 2118 O O . ALA A 1 273 ? -49.073 8.086 48.380 1.00 80.44 273 ALA A O 1
ATOM 2119 N N . ALA A 1 274 ? -47.436 9.588 48.675 1.00 82.81 274 ALA A N 1
ATOM 2120 C CA . ALA A 1 274 ? -47.930 10.080 49.963 1.00 82.81 274 ALA A CA 1
ATOM 2121 C C . ALA A 1 274 ? -49.225 10.916 49.867 1.00 82.81 274 ALA A C 1
ATOM 2123 O O . ALA A 1 274 ? -49.908 11.094 50.875 1.00 82.81 274 ALA A O 1
ATOM 2124 N N . ARG A 1 275 ? -49.571 11.447 48.683 1.00 79.50 275 ARG A N 1
ATOM 2125 C CA . ARG A 1 275 ? -50.755 12.306 48.466 1.00 79.50 275 ARG A CA 1
ATOM 2126 C C . ARG A 1 275 ? -51.951 11.591 47.833 1.00 79.50 275 ARG A C 1
ATOM 2128 O O . ARG A 1 275 ? -53.024 12.188 47.765 1.00 79.50 275 ARG A O 1
ATOM 2135 N N . ALA A 1 276 ? -51.793 10.358 47.359 1.00 68.06 276 ALA A N 1
ATOM 2136 C CA . ALA A 1 276 ? -52.866 9.640 46.679 1.00 68.06 276 ALA A CA 1
ATOM 2137 C C . ALA A 1 276 ? -53.906 9.090 47.687 1.00 68.06 276 ALA A C 1
ATOM 2139 O O . ALA A 1 276 ? -53.543 8.307 48.567 1.00 68.06 276 ALA A O 1
ATOM 2140 N N . PRO A 1 277 ? -55.198 9.460 47.583 1.00 58.66 277 PRO A N 1
ATOM 2141 C CA . PRO A 1 277 ? -56.256 8.847 48.380 1.00 58.66 277 PRO A CA 1
ATOM 2142 C C . PRO A 1 277 ? -56.498 7.402 47.919 1.00 58.66 277 PRO A C 1
ATOM 2144 O O . PRO A 1 277 ? -56.579 7.133 46.722 1.00 58.66 277 PRO A O 1
ATOM 2147 N N . ALA A 1 278 ? -56.623 6.471 48.869 1.00 59.91 278 ALA A N 1
ATOM 2148 C CA . ALA A 1 278 ? -56.896 5.060 48.598 1.00 59.91 278 ALA A CA 1
ATOM 2149 C C . ALA A 1 278 ? -58.300 4.882 47.993 1.00 59.91 278 ALA A C 1
ATOM 2151 O O . ALA A 1 278 ? -59.296 5.183 48.656 1.00 59.91 278 ALA A O 1
ATOM 2152 N N . PRO A 1 279 ? -58.396 4.409 46.738 1.00 55.28 279 PRO A N 1
ATOM 2153 C CA . PRO A 1 279 ? -59.102 3.143 46.514 1.00 55.28 279 PRO A CA 1
ATOM 2154 C C . PRO A 1 279 ? -58.525 2.286 45.355 1.00 55.28 279 PRO A C 1
ATOM 2156 O O . PRO A 1 279 ? -57.875 2.783 44.445 1.00 55.28 279 PRO A O 1
ATOM 2159 N N . GLN A 1 280 ? -58.826 0.978 45.378 1.00 55.81 280 GLN A N 1
ATOM 2160 C CA . GLN A 1 280 ? -58.608 -0.021 44.303 1.00 55.81 280 GLN A CA 1
ATOM 2161 C C . GLN A 1 280 ? -57.142 -0.369 43.943 1.00 55.81 280 GLN A C 1
ATOM 2163 O O . GLN A 1 280 ? -56.708 -0.261 42.800 1.00 55.81 280 GLN A O 1
ATOM 2168 N N . ILE A 1 281 ? -56.377 -0.863 44.924 1.00 55.56 281 ILE A N 1
ATOM 2169 C CA . ILE A 1 281 ? -54.940 -1.191 44.788 1.00 55.56 281 ILE A CA 1
ATOM 2170 C C . ILE A 1 281 ? -54.672 -2.584 44.165 1.00 55.56 281 ILE A C 1
ATOM 2172 O O . ILE A 1 281 ? -53.601 -2.820 43.606 1.00 55.56 281 ILE A O 1
ATOM 2176 N N . GLU A 1 282 ? -55.624 -3.519 44.189 1.00 56.97 282 GLU A N 1
ATOM 2177 C CA . GLU A 1 282 ? -55.350 -4.917 43.807 1.00 56.97 282 GLU A CA 1
ATOM 2178 C C . GLU A 1 282 ? -55.019 -5.191 42.323 1.00 56.97 282 GLU A C 1
ATOM 2180 O O . GLU A 1 282 ? -54.076 -5.948 42.072 1.00 56.97 282 GLU A O 1
ATOM 2185 N N . PRO A 1 283 ? -55.717 -4.631 41.313 1.00 61.34 283 PRO A N 1
ATOM 2186 C CA . PRO A 1 283 ? -55.386 -4.932 39.918 1.00 61.34 283 PRO A CA 1
ATOM 2187 C C . PRO A 1 283 ? -54.095 -4.229 39.465 1.00 61.34 283 PRO A C 1
ATOM 2189 O O . PRO A 1 283 ? -53.337 -4.788 38.672 1.00 61.34 283 PRO A O 1
ATOM 2192 N N . MET A 1 284 ? -53.793 -3.050 40.021 1.00 62.38 284 MET A N 1
ATOM 2193 C CA . MET A 1 284 ? -52.582 -2.284 39.700 1.00 62.38 284 MET A CA 1
ATOM 2194 C C . MET A 1 284 ? -51.321 -2.910 40.317 1.00 62.38 284 MET A C 1
ATOM 2196 O O . MET A 1 284 ? -50.283 -2.963 39.659 1.00 62.38 284 MET A O 1
ATOM 2200 N N . MET A 1 285 ? -51.421 -3.479 41.527 1.00 67.69 285 MET A N 1
ATOM 2201 C CA . MET A 1 285 ? -50.338 -4.258 42.151 1.00 67.69 285 MET A CA 1
ATOM 2202 C C . MET A 1 285 ? -49.946 -5.481 41.316 1.00 67.69 285 MET A C 1
ATOM 2204 O O . MET A 1 285 ? -48.765 -5.807 41.230 1.00 67.69 285 MET A O 1
ATOM 2208 N N . ARG A 1 286 ? -50.911 -6.129 40.651 1.00 76.69 286 ARG A N 1
ATOM 2209 C CA . ARG A 1 286 ? -50.643 -7.287 39.782 1.00 76.69 286 ARG A CA 1
ATOM 2210 C C . ARG A 1 286 ? -49.883 -6.891 38.507 1.00 76.69 286 ARG A C 1
ATOM 2212 O O . ARG A 1 286 ? -48.987 -7.616 38.081 1.00 76.69 286 ARG A O 1
ATOM 2219 N N . GLY A 1 287 ? -50.189 -5.720 37.940 1.00 80.31 287 GLY A N 1
ATOM 2220 C CA . GLY A 1 287 ? -49.440 -5.140 36.817 1.00 80.31 287 GLY A CA 1
ATOM 2221 C C . GLY A 1 287 ? -47.998 -4.791 37.197 1.00 80.31 287 GLY A C 1
ATOM 2222 O O . GLY A 1 287 ? -47.063 -5.247 36.537 1.00 80.31 287 GLY A O 1
ATOM 2223 N N . LEU A 1 288 ? -47.823 -4.091 38.325 1.00 81.88 288 LEU A N 1
ATOM 2224 C CA . LEU A 1 288 ? -46.517 -3.727 38.888 1.00 81.88 288 LEU A CA 1
ATOM 2225 C C . LEU A 1 288 ? -45.660 -4.952 39.231 1.00 81.88 288 LEU A C 1
ATOM 2227 O O . LEU A 1 288 ? -44.471 -4.964 38.936 1.00 81.88 288 LEU A O 1
ATOM 2231 N N . GLN A 1 289 ? -46.249 -6.015 39.784 1.00 82.06 289 GLN A N 1
ATOM 2232 C CA . GLN A 1 289 ? -45.535 -7.272 40.029 1.00 82.06 289 GLN A CA 1
ATOM 2233 C C . GLN A 1 289 ? -45.033 -7.920 38.729 1.00 82.06 289 GLN A C 1
ATOM 2235 O O . GLN A 1 289 ? -43.925 -8.455 38.711 1.00 82.06 289 GLN A O 1
ATOM 2240 N N . SER A 1 290 ? -45.792 -7.830 37.629 1.00 84.94 290 SER A N 1
ATOM 2241 C CA . SER A 1 290 ? -45.341 -8.338 36.324 1.00 84.94 290 SER A CA 1
ATOM 2242 C C . SER A 1 290 ? -44.197 -7.504 35.731 1.00 84.94 290 SER A C 1
ATOM 2244 O O . SER A 1 290 ? -43.260 -8.056 35.154 1.00 84.94 290 SER A O 1
ATOM 2246 N N . GLU A 1 291 ? -44.230 -6.181 35.916 1.00 86.94 291 GLU A N 1
ATOM 2247 C CA . GLU A 1 291 ? -43.174 -5.280 35.446 1.00 86.94 291 GLU A CA 1
ATOM 2248 C C . GLU A 1 291 ? -41.894 -5.428 36.271 1.00 86.94 291 GLU A C 1
ATOM 2250 O O . GLU A 1 291 ? -40.806 -5.498 35.701 1.00 86.94 291 GLU A O 1
ATOM 2255 N N . VAL A 1 292 ? -42.014 -5.576 37.595 1.00 87.56 292 VAL A N 1
ATOM 2256 C CA . VAL A 1 292 ? -40.890 -5.898 38.486 1.00 87.56 292 VAL A CA 1
ATOM 2257 C C . VAL A 1 292 ? -40.302 -7.268 38.141 1.00 87.56 292 VAL A C 1
ATOM 2259 O O . VAL A 1 292 ? -39.083 -7.407 38.127 1.00 87.56 292 VAL A O 1
ATOM 2262 N N . GLY A 1 293 ? -41.134 -8.254 37.784 1.00 91.00 293 GLY A N 1
ATOM 2263 C CA . GLY A 1 293 ? -40.681 -9.560 37.295 1.00 91.00 293 GLY A CA 1
ATOM 2264 C C . GLY A 1 293 ? -39.869 -9.462 36.000 1.00 91.00 293 GLY A C 1
ATOM 2265 O O . GLY A 1 293 ? -38.750 -9.966 35.941 1.00 91.00 293 GLY A O 1
ATOM 2266 N N . ARG A 1 294 ? -40.370 -8.732 34.993 1.00 88.31 294 ARG A N 1
ATOM 2267 C CA . ARG A 1 294 ? -39.636 -8.485 33.734 1.00 88.31 294 ARG A CA 1
ATOM 2268 C C . ARG A 1 294 ? -38.342 -7.706 33.954 1.00 88.31 294 ARG A C 1
ATOM 2270 O O . ARG A 1 294 ? -37.340 -7.968 33.293 1.00 88.31 294 ARG A O 1
ATOM 2277 N N . LEU A 1 295 ? -38.350 -6.737 34.868 1.00 87.75 295 LEU A N 1
ATOM 2278 C CA . LEU A 1 295 ? -37.154 -5.977 35.212 1.00 87.75 295 LEU A CA 1
ATOM 2279 C C . LEU A 1 295 ? -36.129 -6.858 35.937 1.00 87.75 295 LEU A C 1
ATOM 2281 O O . LEU A 1 295 ? -34.942 -6.760 35.640 1.00 87.75 295 LEU A O 1
ATOM 2285 N N . ALA A 1 296 ? -36.574 -7.741 36.835 1.00 86.38 296 ALA A N 1
ATOM 2286 C CA . ALA A 1 296 ? -35.720 -8.705 37.519 1.00 86.38 296 ALA A CA 1
ATOM 2287 C C . ALA A 1 296 ? -35.114 -9.723 36.541 1.00 86.38 296 ALA A C 1
ATOM 2289 O O . ALA A 1 296 ? -33.912 -9.955 36.606 1.00 86.38 296 ALA A O 1
ATOM 2290 N N . GLU A 1 297 ? -35.890 -10.253 35.588 1.00 89.38 297 GLU A N 1
ATOM 2291 C CA . GLU A 1 297 ? -35.366 -11.099 34.504 1.00 89.38 297 GLU A CA 1
ATOM 2292 C C . GLU A 1 297 ? -34.320 -10.361 33.668 1.00 89.38 297 GLU A C 1
ATOM 2294 O O . GLU A 1 297 ? -33.243 -10.896 33.426 1.00 89.38 297 GLU A O 1
ATOM 2299 N N . ARG A 1 298 ? -34.582 -9.104 33.295 1.00 87.31 298 ARG A N 1
ATOM 2300 C CA . ARG A 1 298 ? -33.630 -8.293 32.526 1.00 87.31 298 ARG A CA 1
ATOM 2301 C C . ARG A 1 298 ? -32.356 -7.979 33.313 1.00 87.31 298 ARG A C 1
ATOM 2303 O O . ARG A 1 298 ? -31.266 -7.998 32.744 1.00 87.31 298 ARG A O 1
ATOM 2310 N N . MET A 1 299 ? -32.471 -7.701 34.614 1.00 83.19 299 MET A N 1
ATOM 2311 C CA . MET A 1 299 ? -31.309 -7.512 35.486 1.00 83.19 299 MET A CA 1
ATOM 2312 C C . MET A 1 299 ? -30.532 -8.812 35.672 1.00 83.19 299 MET A C 1
ATOM 2314 O O . MET A 1 299 ? -29.308 -8.764 35.678 1.00 83.19 299 MET A O 1
ATOM 2318 N N . GLU A 1 300 ? -31.205 -9.956 35.784 1.00 85.25 300 GLU A N 1
ATOM 2319 C CA . GLU A 1 300 ? -30.580 -11.277 35.887 1.00 85.25 300 GLU A CA 1
ATOM 2320 C C . GLU A 1 300 ? -29.910 -11.690 34.568 1.00 85.25 300 GLU A C 1
ATOM 2322 O O . GLU A 1 300 ? -28.839 -12.286 34.581 1.00 85.25 300 GLU A O 1
ATOM 2327 N N . GLU A 1 301 ? -30.471 -11.313 33.420 1.00 83.50 301 GLU A N 1
ATOM 2328 C CA . GLU A 1 301 ? -29.873 -11.502 32.097 1.00 83.50 301 GLU A CA 1
ATOM 2329 C C . GLU A 1 301 ? -28.635 -10.614 31.909 1.00 83.50 301 GLU A C 1
ATOM 2331 O O . GLU A 1 301 ? -27.589 -11.096 31.472 1.00 83.50 301 GLU A O 1
ATOM 2336 N N . MET A 1 302 ? -28.691 -9.355 32.360 1.00 73.81 302 MET A N 1
ATOM 2337 C CA . MET A 1 302 ? -27.512 -8.491 32.472 1.00 73.81 302 MET A CA 1
ATOM 2338 C C . MET A 1 302 ? -26.481 -9.049 33.458 1.00 73.81 302 MET A C 1
ATOM 2340 O O . MET A 1 302 ? -25.284 -8.986 33.186 1.00 73.81 302 MET A O 1
ATOM 2344 N N . ARG A 1 303 ? -26.916 -9.631 34.583 1.00 77.38 303 ARG A N 1
ATOM 2345 C CA . ARG A 1 303 ? -26.030 -10.264 35.568 1.00 77.38 303 ARG A CA 1
ATOM 2346 C C . ARG A 1 303 ? -25.384 -11.516 35.006 1.00 77.38 303 ARG A C 1
ATOM 2348 O O . ARG A 1 303 ? -24.199 -11.695 35.218 1.00 77.38 303 ARG A O 1
ATOM 2355 N N . LYS A 1 304 ? -26.108 -12.342 34.249 1.00 75.75 304 LYS A N 1
ATOM 2356 C CA . LYS A 1 304 ? -25.573 -13.512 33.533 1.00 75.75 304 LYS A CA 1
ATOM 2357 C C . LYS A 1 304 ? -24.630 -13.108 32.405 1.00 75.75 304 LYS A C 1
ATOM 2359 O O . LYS A 1 304 ? -23.612 -13.766 32.219 1.00 75.75 304 LYS A O 1
ATOM 2364 N N . ALA A 1 305 ? -24.919 -12.024 31.688 1.00 69.88 305 ALA A N 1
ATOM 2365 C CA . ALA A 1 305 ? -24.006 -11.456 30.700 1.00 69.88 305 ALA A CA 1
ATOM 2366 C C . ALA A 1 305 ? -22.729 -10.898 31.355 1.00 69.88 305 ALA A C 1
ATOM 2368 O O . ALA A 1 305 ? -21.645 -11.093 30.816 1.00 69.88 305 ALA A O 1
ATOM 2369 N N . ALA A 1 306 ? -22.841 -10.285 32.537 1.00 62.62 306 ALA A N 1
ATOM 2370 C CA . ALA A 1 306 ? -21.711 -9.778 33.320 1.00 62.62 306 ALA A CA 1
ATOM 2371 C C . ALA A 1 306 ? -20.952 -10.874 34.097 1.00 62.62 306 ALA A C 1
ATOM 2373 O O . ALA A 1 306 ? -19.767 -10.723 34.378 1.00 62.62 306 ALA A O 1
ATOM 2374 N N . ALA A 1 307 ? -21.626 -11.972 34.451 1.00 58.94 307 ALA A N 1
ATOM 2375 C CA . ALA A 1 307 ? -21.067 -13.121 35.161 1.00 58.94 307 ALA A CA 1
ATOM 2376 C C . ALA A 1 307 ? -20.497 -14.182 34.215 1.00 58.94 307 ALA A C 1
ATOM 2378 O O . ALA A 1 307 ? -19.791 -15.080 34.676 1.00 58.94 307 ALA A O 1
ATOM 2379 N N . ARG A 1 308 ? -20.751 -14.088 32.898 1.00 56.84 308 ARG A N 1
ATOM 2380 C CA . ARG A 1 308 ? -19.925 -14.796 31.917 1.00 56.84 308 ARG A CA 1
ATOM 2381 C C . ARG A 1 308 ? -18.494 -14.308 32.123 1.00 56.84 308 ARG A C 1
ATOM 2383 O O . ARG A 1 308 ? -18.249 -13.114 31.960 1.00 56.84 308 ARG A O 1
ATOM 2390 N N . PRO A 1 309 ? -17.556 -15.188 32.509 1.00 54.88 309 PRO A N 1
ATOM 2391 C CA . PRO A 1 309 ? -16.193 -14.767 32.768 1.00 54.88 309 PRO A CA 1
ATOM 2392 C C . PRO A 1 309 ? -15.663 -14.127 31.488 1.00 54.88 309 PRO A C 1
ATOM 2394 O O . PRO A 1 309 ? -15.573 -14.796 30.455 1.00 54.88 309 PRO A O 1
ATOM 2397 N N . ALA A 1 310 ? -15.328 -12.835 31.563 1.00 55.44 310 ALA A N 1
ATOM 2398 C CA . ALA A 1 310 ? -14.797 -12.039 30.453 1.00 55.44 310 ALA A CA 1
ATOM 2399 C C . ALA A 1 310 ? -13.611 -12.732 29.747 1.00 55.44 310 ALA A C 1
ATOM 2401 O O . ALA A 1 310 ? -13.380 -12.532 28.558 1.00 55.44 310 ALA A O 1
ATOM 2402 N N . ALA A 1 311 ? -12.926 -13.634 30.457 1.00 58.75 311 ALA A N 1
ATOM 2403 C CA . ALA A 1 311 ? -11.870 -14.496 29.942 1.00 58.75 311 ALA A CA 1
ATOM 2404 C C . ALA A 1 311 ? -12.306 -15.475 28.827 1.00 58.75 311 ALA A C 1
ATOM 2406 O O . ALA A 1 311 ? -11.495 -15.811 27.972 1.00 58.75 311 ALA A O 1
ATOM 2407 N N . THR A 1 312 ? -13.562 -15.938 28.805 1.00 59.72 312 THR A N 1
ATOM 2408 C CA . THR A 1 312 ? -14.035 -16.928 27.807 1.00 59.72 312 THR A CA 1
ATOM 2409 C C . THR A 1 312 ? -14.566 -16.287 26.530 1.00 59.72 312 THR A C 1
ATOM 2411 O O . THR A 1 312 ? -14.349 -16.817 25.444 1.00 59.72 312 THR A O 1
ATOM 2414 N N . VAL A 1 313 ? -15.201 -15.117 26.646 1.00 62.75 313 VAL A N 1
ATOM 2415 C CA . VAL A 1 313 ? -15.703 -14.361 25.492 1.00 62.75 313 VAL A CA 1
ATOM 2416 C C . VAL A 1 313 ? -14.533 -13.839 24.658 1.00 62.75 313 VAL A C 1
ATOM 2418 O O . VAL A 1 313 ? -14.543 -14.001 23.442 1.00 62.75 313 VAL A O 1
ATOM 2421 N N . GLY A 1 314 ? -13.470 -13.344 25.306 1.00 71.06 314 GLY A N 1
ATOM 2422 C CA . GLY A 1 314 ? -12.270 -12.872 24.613 1.00 71.06 314 GLY A CA 1
ATOM 2423 C C . GLY A 1 314 ? -11.596 -13.949 23.759 1.00 71.06 314 GLY A C 1
ATOM 2424 O O . GLY A 1 314 ? -11.260 -13.684 22.613 1.00 71.06 314 GLY A O 1
ATOM 2425 N N . ALA A 1 315 ? -11.444 -15.176 24.266 1.00 76.31 315 ALA A N 1
ATOM 2426 C CA . ALA A 1 315 ? -10.737 -16.242 23.549 1.00 76.31 315 ALA A CA 1
ATOM 2427 C C . ALA A 1 315 ? -11.427 -16.659 22.237 1.00 76.31 315 ALA A C 1
ATOM 2429 O O . ALA A 1 315 ? -10.761 -16.880 21.227 1.00 76.31 315 ALA A O 1
ATOM 2430 N N . GLN A 1 316 ? -12.757 -16.743 22.235 1.00 82.38 316 GLN A N 1
ATOM 2431 C CA . GLN A 1 316 ? -13.506 -17.127 21.038 1.00 82.38 316 GLN A CA 1
ATOM 2432 C C . GLN A 1 316 ? -13.547 -15.998 20.011 1.00 82.38 316 GLN A C 1
ATOM 2434 O O . GLN A 1 316 ? -13.305 -16.208 18.827 1.00 82.38 316 GLN A O 1
ATOM 2439 N N . GLU A 1 317 ? -13.758 -14.783 20.496 1.00 81.62 317 GLU A N 1
ATOM 2440 C CA . GLU A 1 317 ? -13.688 -13.568 19.704 1.00 81.62 317 GLU A CA 1
ATOM 2441 C C . GLU A 1 317 ? -12.321 -13.357 19.035 1.00 81.62 317 GLU A C 1
ATOM 2443 O O . GLU A 1 317 ? -12.244 -12.832 17.921 1.00 81.62 317 GLU A O 1
ATOM 2448 N N . ILE A 1 318 ? -11.255 -13.776 19.719 1.00 80.00 318 ILE A N 1
ATOM 2449 C CA . ILE A 1 318 ? -9.886 -13.784 19.216 1.00 80.00 318 ILE A CA 1
ATOM 2450 C C . ILE A 1 318 ? -9.735 -14.801 18.077 1.00 80.00 318 ILE A C 1
ATOM 2452 O O . ILE A 1 318 ? -9.182 -14.495 17.018 1.00 80.00 318 ILE A O 1
ATOM 2456 N N . GLU A 1 319 ? -10.240 -16.014 18.280 1.00 85.00 319 GLU A N 1
ATOM 2457 C CA . GLU A 1 319 ? -10.157 -17.079 17.284 1.00 85.00 319 GLU A CA 1
ATOM 2458 C C . GLU A 1 319 ? -10.951 -16.741 16.015 1.00 85.00 319 GLU A C 1
ATOM 2460 O O . GLU A 1 319 ? -10.506 -17.037 14.905 1.00 85.00 319 GLU A O 1
ATOM 2465 N N . ASP A 1 320 ? -12.078 -16.041 16.158 1.00 86.88 320 ASP A N 1
ATOM 2466 C CA . ASP A 1 320 ? -12.852 -15.543 15.024 1.00 86.88 320 ASP A CA 1
ATOM 2467 C C . ASP A 1 320 ? -12.035 -14.541 14.196 1.00 86.88 320 ASP A C 1
ATOM 2469 O O . ASP A 1 320 ? -11.901 -14.726 12.987 1.00 86.88 320 ASP A O 1
ATOM 2473 N N . VAL A 1 321 ? -11.384 -13.550 14.823 1.00 83.12 321 VAL A N 1
ATOM 2474 C CA . VAL A 1 321 ? -10.516 -12.588 14.109 1.00 83.12 321 VAL A CA 1
ATOM 2475 C C . VAL A 1 321 ? -9.344 -13.294 13.416 1.00 83.12 321 VAL A C 1
ATOM 2477 O O . VAL A 1 321 ? -9.017 -12.967 12.274 1.00 83.12 321 VAL A O 1
ATOM 2480 N N . ARG A 1 322 ? -8.740 -14.312 14.039 1.00 85.94 322 ARG A N 1
ATOM 2481 C CA . ARG A 1 322 ? -7.686 -15.124 13.401 1.00 85.94 322 ARG A CA 1
ATOM 2482 C C . ARG A 1 322 ? -8.197 -15.871 12.178 1.00 85.94 322 ARG A C 1
ATOM 2484 O O . ARG A 1 322 ? -7.566 -15.834 11.120 1.00 85.94 322 ARG A O 1
ATOM 2491 N N . ARG A 1 323 ? -9.354 -16.522 12.300 1.00 90.19 323 ARG A N 1
ATOM 2492 C CA . ARG A 1 323 ? -9.999 -17.235 11.193 1.00 90.19 323 ARG A CA 1
ATOM 2493 C C . ARG A 1 323 ? -10.346 -16.275 10.059 1.00 90.19 323 ARG A C 1
ATOM 2495 O O . ARG A 1 323 ? -10.188 -16.625 8.888 1.00 90.19 323 ARG A O 1
ATOM 2502 N N . GLU A 1 324 ? -10.754 -15.059 10.405 1.00 88.38 324 GLU A N 1
ATOM 2503 C CA . GLU A 1 324 ? -11.045 -13.994 9.463 1.00 88.38 324 GLU A CA 1
ATOM 2504 C C . GLU A 1 324 ? -9.813 -13.499 8.707 1.00 88.38 324 GLU A C 1
ATOM 2506 O O . GLU A 1 324 ? -9.862 -13.431 7.479 1.00 88.38 324 GLU A O 1
ATOM 2511 N N . ILE A 1 325 ? -8.720 -13.192 9.411 1.00 85.62 325 ILE A N 1
ATOM 2512 C CA . ILE A 1 325 ? -7.443 -12.792 8.806 1.00 85.62 325 ILE A CA 1
ATOM 2513 C C . ILE A 1 325 ? -6.914 -13.908 7.902 1.00 85.62 325 ILE A C 1
ATOM 2515 O O . ILE A 1 325 ? -6.508 -13.647 6.773 1.00 85.62 325 ILE A O 1
ATOM 2519 N N . ALA A 1 326 ? -6.979 -15.165 8.350 1.00 86.75 326 ALA A N 1
ATOM 2520 C CA . ALA A 1 326 ? -6.567 -16.307 7.542 1.00 86.75 326 ALA A CA 1
ATOM 2521 C C . ALA A 1 326 ? -7.436 -16.472 6.284 1.00 86.75 326 ALA A C 1
ATOM 2523 O O . ALA A 1 326 ? -6.929 -16.864 5.236 1.00 86.75 326 ALA A O 1
ATOM 2524 N N . ALA A 1 327 ? -8.735 -16.161 6.359 1.00 86.56 327 ALA A N 1
ATOM 2525 C CA . ALA A 1 327 ? -9.608 -16.137 5.189 1.00 86.56 327 ALA A CA 1
ATOM 2526 C C . ALA A 1 327 ? -9.245 -14.999 4.224 1.00 86.56 327 ALA A C 1
ATOM 2528 O O . ALA A 1 327 ? -9.223 -15.236 3.022 1.00 86.56 327 ALA A O 1
ATOM 2529 N N . VAL A 1 328 ? -8.898 -13.807 4.729 1.00 83.94 328 VAL A N 1
ATOM 2530 C CA . VAL A 1 328 ? -8.418 -12.684 3.900 1.00 83.94 328 VAL A CA 1
ATOM 2531 C C . VAL A 1 328 ? -7.098 -13.038 3.223 1.00 83.94 328 VAL A C 1
ATOM 2533 O O . VAL A 1 328 ? -6.973 -12.869 2.015 1.00 83.94 328 VAL A O 1
ATOM 2536 N N . ALA A 1 329 ? -6.149 -13.611 3.962 1.00 84.88 329 ALA A N 1
ATOM 2537 C CA . ALA A 1 329 ? -4.867 -14.060 3.429 1.00 84.88 329 ALA A CA 1
ATOM 2538 C C . ALA A 1 329 ? -5.039 -15.147 2.356 1.00 84.88 329 ALA A C 1
ATOM 2540 O O . ALA A 1 329 ? -4.428 -15.058 1.295 1.00 84.88 329 ALA A O 1
ATOM 2541 N N . ARG A 1 330 ? -5.915 -16.139 2.590 1.00 85.38 330 ARG A N 1
ATOM 2542 C CA . ARG A 1 330 ? -6.266 -17.144 1.575 1.00 85.38 330 ARG A CA 1
ATOM 2543 C C . ARG A 1 330 ? -6.943 -16.514 0.371 1.00 85.38 330 ARG A C 1
ATOM 2545 O O . ARG A 1 330 ? -6.522 -16.805 -0.734 1.00 85.38 330 ARG A O 1
ATOM 2552 N N . SER A 1 331 ? -7.899 -15.602 0.565 1.00 81.44 331 SER A N 1
ATOM 2553 C CA . SER A 1 331 ? -8.500 -14.891 -0.563 1.00 81.44 331 SER A CA 1
ATOM 2554 C C . SER A 1 331 ? -7.447 -14.107 -1.330 1.00 81.44 331 SER A C 1
ATOM 2556 O O . SER A 1 331 ? -7.422 -14.227 -2.533 1.00 81.44 331 SER A O 1
ATOM 2558 N N . MET A 1 332 ? -6.510 -13.404 -0.685 1.00 79.31 332 MET A N 1
ATOM 2559 C CA . MET A 1 332 ? -5.409 -12.711 -1.367 1.00 79.31 332 MET A CA 1
ATOM 2560 C C . MET A 1 332 ? -4.499 -13.665 -2.149 1.00 79.31 332 MET A C 1
ATOM 2562 O O . MET A 1 332 ? -3.965 -13.279 -3.183 1.00 79.31 332 MET A O 1
ATOM 2566 N N . HIS A 1 333 ? -4.321 -14.893 -1.661 1.00 79.00 333 HIS A N 1
ATOM 2567 C CA . HIS A 1 333 ? -3.540 -15.919 -2.342 1.00 79.00 333 HIS A CA 1
ATOM 2568 C C . HIS A 1 333 ? -4.303 -16.579 -3.500 1.00 79.00 333 HIS A C 1
ATOM 2570 O O . HIS A 1 333 ? -3.708 -16.835 -4.536 1.00 79.00 333 HIS A O 1
ATOM 2576 N N . ASP A 1 334 ? -5.608 -16.816 -3.351 1.00 73.44 334 ASP A N 1
ATOM 2577 C CA . ASP A 1 334 ? -6.501 -17.312 -4.409 1.00 73.44 334 ASP A CA 1
ATOM 2578 C C . ASP A 1 334 ? -6.736 -16.237 -5.479 1.00 73.44 334 ASP A C 1
ATOM 2580 O O . ASP A 1 334 ? -6.843 -16.520 -6.671 1.00 73.44 334 ASP A O 1
ATOM 2584 N N . LEU A 1 335 ? -6.715 -14.975 -5.053 1.00 68.81 335 LEU A N 1
ATOM 2585 C CA . LEU A 1 335 ? -6.554 -13.776 -5.860 1.00 68.81 335 LEU A CA 1
ATOM 2586 C C . LEU A 1 335 ? -5.132 -13.619 -6.353 1.00 68.81 335 LEU A C 1
ATOM 2588 O O . LEU A 1 335 ? -4.637 -12.496 -6.459 1.00 68.81 335 LEU A O 1
ATOM 2592 N N . ASP A 1 336 ? -4.486 -1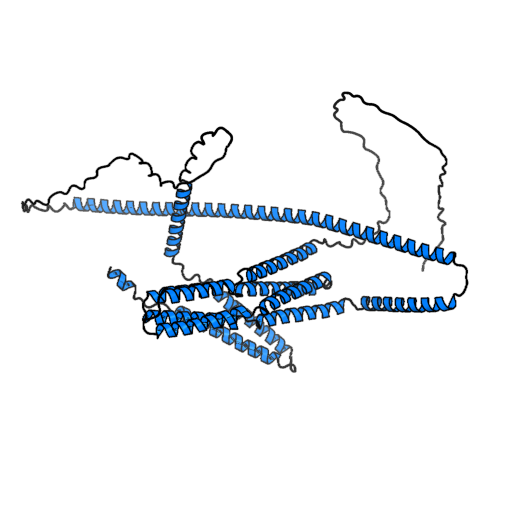4.722 -6.714 1.00 64.12 336 ASP A N 1
ATOM 2593 C CA . ASP A 1 336 ? -3.299 -14.670 -7.528 1.00 64.12 336 ASP A CA 1
ATOM 2594 C C . ASP A 1 336 ? -3.702 -14.059 -8.882 1.00 64.12 336 ASP A C 1
ATOM 2596 O O . ASP A 1 336 ? -3.903 -14.730 -9.895 1.00 64.12 336 ASP A O 1
ATOM 2600 N N . ALA A 1 337 ? -3.795 -12.723 -8.900 1.00 57.31 337 ALA A N 1
ATOM 2601 C CA . ALA A 1 337 ? -4.003 -11.830 -10.031 1.00 57.31 337 ALA A CA 1
ATOM 2602 C C . ALA A 1 337 ? -2.946 -12.068 -11.119 1.00 57.31 337 ALA A C 1
ATOM 2604 O O . ALA A 1 337 ? -3.049 -11.557 -12.233 1.00 57.31 337 ALA A O 1
ATOM 2605 N N . ARG A 1 338 ? -1.947 -12.903 -10.804 1.00 63.12 338 ARG A N 1
ATOM 2606 C CA . ARG A 1 338 ? -1.046 -13.569 -11.729 1.00 63.12 338 ARG A CA 1
ATOM 2607 C C . ARG A 1 338 ? -1.778 -14.240 -12.879 1.00 63.12 338 ARG A C 1
ATOM 2609 O O . ARG A 1 338 ? -1.246 -14.177 -13.970 1.00 63.12 338 ARG A O 1
ATOM 2616 N N . GLN A 1 339 ? -2.946 -14.857 -12.709 1.00 70.56 339 GLN A N 1
ATOM 2617 C CA . GLN A 1 339 ? -3.575 -15.593 -13.817 1.00 70.56 339 GLN A CA 1
ATOM 2618 C C . GLN A 1 339 ? -4.002 -14.667 -14.980 1.00 70.56 339 GLN A C 1
ATOM 2620 O O . GLN A 1 339 ? -3.477 -14.847 -16.082 1.00 70.56 339 GLN A O 1
ATOM 2625 N N . PRO A 1 340 ? -4.836 -13.631 -14.765 1.00 72.94 340 PRO A N 1
ATOM 2626 C CA . PRO A 1 340 ? -5.226 -12.712 -15.836 1.00 72.94 340 PRO A CA 1
ATOM 2627 C C . PRO A 1 340 ? -4.090 -11.764 -16.258 1.00 72.94 340 PRO A C 1
ATOM 2629 O O . PRO A 1 340 ? -3.916 -11.504 -17.448 1.00 72.94 340 PRO A O 1
ATOM 2632 N N . LEU A 1 341 ? -3.244 -11.292 -15.329 1.00 73.44 341 LEU A N 1
ATOM 2633 C CA . LEU A 1 341 ? -2.115 -10.427 -15.693 1.00 73.44 341 LEU A CA 1
ATOM 2634 C C . LEU A 1 341 ? -1.026 -11.193 -16.459 1.00 73.44 341 LEU A C 1
ATOM 2636 O O . LEU A 1 341 ? -0.486 -10.669 -17.428 1.00 73.44 341 LEU A O 1
ATOM 2640 N N . ALA A 1 342 ? -0.728 -12.447 -16.099 1.00 79.12 342 ALA A N 1
ATOM 2641 C CA . ALA A 1 342 ? 0.222 -13.260 -16.859 1.00 79.12 342 ALA A CA 1
ATOM 2642 C C . ALA A 1 342 ? -0.335 -13.663 -18.227 1.00 79.12 342 ALA A C 1
ATOM 2644 O O . ALA A 1 342 ? 0.444 -13.772 -19.174 1.00 79.12 342 ALA A O 1
ATOM 2645 N N . GLN A 1 343 ? -1.653 -13.860 -18.364 1.00 83.06 343 GLN A N 1
ATOM 2646 C CA . GLN A 1 343 ? -2.291 -14.020 -19.676 1.00 83.06 343 GLN A CA 1
ATOM 2647 C C . GLN A 1 343 ? -2.096 -12.763 -20.528 1.00 83.06 343 GLN A C 1
ATOM 2649 O O . GLN A 1 343 ? -1.652 -12.863 -21.672 1.00 83.06 343 GLN A O 1
ATOM 2654 N N . LEU A 1 344 ? -2.298 -11.581 -19.944 1.00 80.62 344 LEU A N 1
ATOM 2655 C CA . LEU A 1 344 ? -2.113 -10.304 -20.625 1.00 80.62 344 LEU A CA 1
ATOM 2656 C C . LEU A 1 344 ? -0.646 -10.034 -21.000 1.00 80.62 344 LEU A C 1
ATOM 2658 O O . LEU A 1 344 ? -0.350 -9.669 -22.137 1.00 80.62 344 LEU A O 1
ATOM 2662 N N . GLU A 1 345 ? 0.296 -10.284 -20.090 1.00 85.06 345 GLU A N 1
ATOM 2663 C CA . GLU A 1 345 ? 1.732 -10.216 -20.375 1.00 85.06 345 GLU A CA 1
ATOM 2664 C C . GLU A 1 345 ? 2.140 -11.203 -21.469 1.00 85.06 345 GLU A C 1
ATOM 2666 O O . GLU A 1 345 ? 2.976 -10.881 -22.317 1.00 85.06 345 GLU A O 1
ATOM 2671 N N . ARG A 1 346 ? 1.575 -12.416 -21.452 1.00 86.81 346 ARG A N 1
ATOM 2672 C CA . ARG A 1 346 ? 1.822 -13.421 -22.485 1.00 86.81 346 ARG A CA 1
ATOM 2673 C C . ARG A 1 346 ? 1.278 -12.948 -23.828 1.00 86.81 346 ARG A C 1
ATOM 2675 O O . ARG A 1 346 ? 2.007 -13.065 -24.807 1.00 86.81 346 ARG A O 1
ATOM 2682 N N . ALA A 1 347 ? 0.080 -12.365 -23.869 1.00 84.88 347 ALA A N 1
ATOM 2683 C CA . ALA A 1 347 ? -0.511 -11.787 -25.073 1.00 84.88 347 ALA A CA 1
ATOM 2684 C C . ALA A 1 347 ? 0.322 -10.613 -25.617 1.00 84.88 347 ALA A C 1
ATOM 2686 O O . ALA A 1 347 ? 0.599 -10.564 -26.811 1.00 84.88 347 ALA A O 1
ATOM 2687 N N . VAL A 1 348 ? 0.814 -9.712 -24.758 1.00 85.69 348 VAL A N 1
ATOM 2688 C CA . VAL A 1 348 ? 1.692 -8.599 -25.170 1.00 85.69 348 VAL A CA 1
ATOM 2689 C C . VAL A 1 348 ? 3.068 -9.085 -25.628 1.00 85.69 348 VAL A C 1
ATOM 2691 O O . VAL A 1 348 ? 3.618 -8.555 -26.594 1.00 85.69 348 VAL A O 1
ATOM 2694 N N . ARG A 1 349 ? 3.643 -10.109 -24.983 1.00 87.69 349 ARG A N 1
ATOM 2695 C CA . ARG A 1 349 ? 4.883 -10.740 -25.465 1.00 87.69 349 ARG A CA 1
ATOM 2696 C C . ARG A 1 349 ? 4.674 -11.427 -26.809 1.00 87.69 349 ARG A C 1
ATOM 2698 O O . ARG A 1 349 ? 5.550 -11.320 -27.660 1.00 87.69 349 ARG A O 1
ATOM 2705 N N . ASP A 1 350 ? 3.549 -12.109 -26.999 1.00 87.12 350 ASP A N 1
ATOM 2706 C CA . ASP A 1 350 ? 3.214 -12.755 -28.268 1.00 87.12 350 ASP A CA 1
ATOM 2707 C C . ASP A 1 350 ? 3.030 -11.718 -29.381 1.00 87.12 350 ASP A C 1
ATOM 2709 O O . ASP A 1 350 ? 3.661 -11.825 -30.429 1.00 87.12 350 ASP A O 1
ATOM 2713 N N . LEU A 1 351 ? 2.292 -10.638 -29.104 1.00 84.31 351 LEU A N 1
ATOM 2714 C CA . LEU A 1 351 ? 2.160 -9.485 -29.993 1.00 84.31 351 LEU A CA 1
ATOM 2715 C C . LEU A 1 351 ? 3.529 -8.894 -30.360 1.00 84.31 351 LEU A C 1
ATOM 2717 O O . LEU A 1 351 ? 3.798 -8.650 -31.532 1.00 84.31 351 LEU A O 1
ATOM 2721 N N . GLY A 1 352 ? 4.423 -8.716 -29.383 1.00 86.62 352 GLY A N 1
ATOM 2722 C CA . GLY A 1 352 ? 5.786 -8.233 -29.619 1.00 86.62 352 GLY A CA 1
ATOM 2723 C C . GLY A 1 352 ? 6.591 -9.143 -30.552 1.00 86.62 352 GLY A C 1
ATOM 2724 O O . GLY A 1 352 ? 7.204 -8.653 -31.496 1.00 86.62 352 GLY A O 1
ATOM 2725 N N . ARG A 1 353 ? 6.532 -10.466 -30.347 1.00 88.56 353 ARG A N 1
ATOM 2726 C CA . ARG A 1 353 ? 7.191 -11.443 -31.235 1.00 88.56 353 ARG A CA 1
ATOM 2727 C C . ARG A 1 353 ? 6.617 -11.409 -32.648 1.00 88.56 353 ARG A C 1
ATOM 2729 O O . ARG A 1 353 ? 7.378 -11.485 -33.607 1.00 88.56 353 ARG A O 1
ATOM 2736 N N . ARG A 1 354 ? 5.296 -11.271 -32.790 1.00 83.31 354 ARG A N 1
ATOM 2737 C CA . ARG A 1 354 ? 4.636 -11.146 -34.100 1.00 83.31 354 ARG A CA 1
ATOM 2738 C C . ARG A 1 354 ? 5.051 -9.867 -34.823 1.00 83.31 354 ARG A C 1
ATOM 2740 O O . ARG A 1 354 ? 5.326 -9.909 -36.017 1.00 83.31 354 ARG A O 1
ATOM 2747 N N . VAL A 1 355 ? 5.167 -8.747 -34.107 1.00 82.56 355 VAL A N 1
ATOM 2748 C CA . VAL A 1 355 ? 5.669 -7.481 -34.668 1.00 82.56 355 VAL A CA 1
ATOM 2749 C C . VAL A 1 355 ? 7.135 -7.605 -35.099 1.00 82.56 355 VAL A C 1
ATOM 2751 O O . VAL A 1 355 ? 7.496 -7.110 -36.164 1.00 82.56 355 VAL A O 1
ATOM 2754 N N . GLU A 1 356 ? 7.978 -8.291 -34.322 1.00 85.12 356 GLU A N 1
ATOM 2755 C CA . GLU A 1 356 ? 9.371 -8.568 -34.704 1.00 85.12 356 GLU A CA 1
ATOM 2756 C C . GLU A 1 356 ? 9.470 -9.472 -35.940 1.00 85.12 356 GLU A C 1
ATOM 2758 O O . GLU A 1 356 ? 10.247 -9.171 -36.846 1.00 85.12 356 GLU A O 1
ATO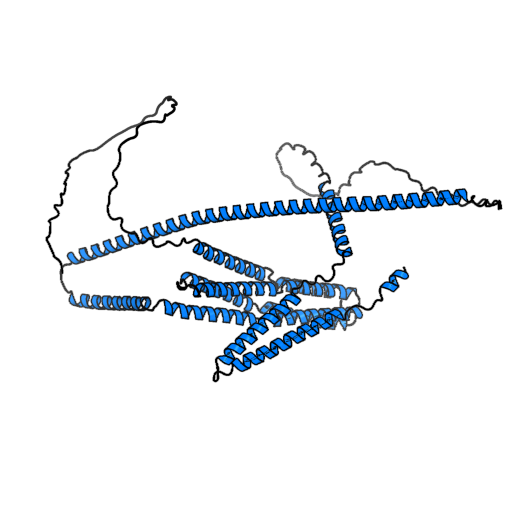M 2763 N N . ALA A 1 357 ? 8.647 -10.522 -36.026 1.00 84.69 357 ALA A N 1
ATOM 2764 C CA . ALA A 1 357 ? 8.561 -11.376 -37.211 1.00 84.69 357 ALA A CA 1
ATOM 2765 C C . ALA A 1 357 ? 8.091 -10.582 -38.444 1.00 84.69 357 ALA A C 1
ATOM 2767 O O . ALA A 1 357 ? 8.722 -10.635 -39.496 1.00 84.69 357 ALA A O 1
ATOM 2768 N N . SER A 1 358 ? 7.058 -9.747 -38.290 1.00 79.06 358 SER A N 1
ATOM 2769 C CA . SER A 1 358 ? 6.570 -8.857 -39.350 1.00 79.06 358 SER A CA 1
ATOM 2770 C C . SER A 1 358 ? 7.620 -7.829 -39.787 1.00 79.06 358 SER A C 1
ATOM 2772 O O . SER A 1 358 ? 7.660 -7.460 -40.956 1.00 79.06 358 SER A O 1
ATOM 2774 N N . ARG A 1 359 ? 8.523 -7.395 -38.898 1.00 82.81 359 ARG A N 1
ATOM 2775 C CA . ARG A 1 359 ? 9.645 -6.506 -39.251 1.00 82.81 359 ARG A CA 1
ATOM 2776 C C . ARG A 1 359 ? 10.690 -7.181 -40.133 1.00 82.81 359 ARG A C 1
ATOM 2778 O O . ARG A 1 359 ? 11.325 -6.495 -40.928 1.00 82.81 359 ARG A O 1
ATOM 2785 N N . ALA A 1 360 ? 10.880 -8.491 -39.998 1.00 85.00 360 ALA A N 1
ATOM 2786 C CA . ALA A 1 360 ? 11.795 -9.228 -40.863 1.00 85.00 360 ALA A CA 1
ATOM 2787 C C . ALA A 1 360 ? 11.273 -9.329 -42.309 1.00 85.00 360 ALA A C 1
ATOM 2789 O O . ALA A 1 360 ? 12.074 -9.415 -43.238 1.00 85.00 360 ALA A O 1
ATOM 2790 N N . GLU A 1 361 ? 9.951 -9.285 -42.498 1.00 81.56 361 GLU A N 1
ATOM 2791 C CA . GLU A 1 361 ? 9.291 -9.549 -43.786 1.00 81.56 361 GLU A CA 1
ATOM 2792 C C . GLU A 1 361 ? 8.629 -8.306 -44.418 1.00 81.56 361 GLU A C 1
ATOM 2794 O O . GLU A 1 361 ? 8.393 -8.280 -45.626 1.00 81.56 361 GLU A O 1
ATOM 2799 N N . GLY A 1 362 ? 8.344 -7.261 -43.633 1.00 78.25 362 GLY A N 1
ATOM 2800 C CA . GLY A 1 362 ? 7.528 -6.111 -44.029 1.00 78.25 362 GLY A CA 1
ATOM 2801 C C . GLY A 1 362 ? 8.254 -4.754 -44.068 1.00 78.25 362 GLY A C 1
ATOM 2802 O O . GLY A 1 362 ? 9.367 -4.600 -43.564 1.00 78.25 362 GLY A O 1
ATOM 2803 N N . PRO A 1 363 ? 7.624 -3.720 -44.665 1.00 80.25 363 PRO A N 1
ATOM 2804 C CA . PRO A 1 363 ? 8.188 -2.375 -44.748 1.00 80.25 363 PRO A CA 1
ATOM 2805 C C . PRO A 1 363 ? 8.256 -1.701 -43.368 1.00 80.25 363 PRO A C 1
ATOM 2807 O O . PRO A 1 363 ? 7.252 -1.573 -42.666 1.00 80.25 363 PRO A O 1
ATOM 2810 N N . GLU A 1 364 ? 9.434 -1.174 -43.020 1.00 81.00 364 GLU A N 1
ATOM 2811 C CA . GLU A 1 364 ? 9.740 -0.586 -41.702 1.00 81.00 364 GLU A CA 1
ATOM 2812 C C . GLU A 1 364 ? 8.771 0.539 -41.273 1.00 81.00 364 GLU A C 1
ATOM 2814 O O . GLU A 1 364 ? 8.525 0.746 -40.081 1.00 81.00 364 GLU A O 1
ATOM 2819 N N . ALA A 1 365 ? 8.153 1.223 -42.244 1.00 78.94 365 ALA A N 1
ATOM 2820 C CA . ALA A 1 365 ? 7.158 2.273 -42.023 1.00 78.94 365 ALA A CA 1
ATOM 2821 C C . ALA A 1 365 ? 5.879 1.786 -41.311 1.00 78.94 365 ALA A C 1
ATOM 2823 O O . ALA A 1 365 ? 5.236 2.571 -40.616 1.00 78.94 365 ALA A O 1
ATOM 2824 N N . VAL A 1 366 ? 5.516 0.508 -41.465 1.00 76.75 366 VAL A N 1
ATOM 2825 C CA . VAL A 1 366 ? 4.339 -0.098 -40.817 1.00 76.75 366 VAL A CA 1
ATOM 2826 C C . VAL A 1 366 ? 4.701 -0.683 -39.452 1.00 76.75 366 VAL A C 1
ATOM 2828 O O . VAL A 1 366 ? 3.908 -0.614 -38.514 1.00 76.75 366 VAL A O 1
ATOM 2831 N N . THR A 1 367 ? 5.915 -1.214 -39.301 1.00 81.12 367 THR A N 1
ATOM 2832 C CA . THR A 1 367 ? 6.316 -1.952 -38.096 1.00 81.12 367 THR A CA 1
ATOM 2833 C C . THR A 1 367 ? 6.789 -1.054 -36.956 1.00 81.12 367 THR A C 1
ATOM 2835 O O . THR A 1 367 ? 6.629 -1.413 -35.791 1.00 81.12 367 THR A O 1
ATOM 2838 N N . ALA A 1 368 ? 7.338 0.132 -37.248 1.00 83.94 368 ALA A N 1
ATOM 2839 C CA . ALA A 1 368 ? 7.822 1.046 -36.209 1.00 83.94 368 ALA A CA 1
ATOM 2840 C C . ALA A 1 368 ? 6.712 1.578 -35.264 1.00 83.94 368 ALA A C 1
ATOM 2842 O O . ALA A 1 368 ? 6.906 1.525 -34.047 1.00 83.94 368 ALA A O 1
ATOM 2843 N N . PRO A 1 369 ? 5.532 2.027 -35.747 1.00 80.94 369 PRO A N 1
ATOM 2844 C CA . PRO A 1 369 ? 4.427 2.438 -34.872 1.00 80.94 369 PRO A CA 1
ATOM 2845 C C . PRO A 1 369 ? 3.911 1.311 -33.968 1.00 80.94 369 PRO A C 1
ATOM 2847 O O . PRO A 1 369 ? 3.547 1.552 -32.819 1.00 80.94 369 PRO A O 1
ATOM 2850 N N . LEU A 1 370 ? 3.919 0.076 -34.472 1.00 78.94 370 LEU A N 1
ATOM 2851 C CA . LEU A 1 370 ? 3.477 -1.105 -33.732 1.00 78.94 370 LEU A CA 1
ATOM 2852 C C . LEU A 1 370 ? 4.465 -1.502 -32.637 1.00 78.94 370 LEU A C 1
ATOM 2854 O O . LEU A 1 370 ? 4.049 -1.821 -31.526 1.00 78.94 370 LEU A O 1
ATOM 2858 N N . ALA A 1 371 ? 5.768 -1.424 -32.919 1.00 84.00 371 ALA A N 1
ATOM 2859 C CA . ALA A 1 371 ? 6.802 -1.646 -31.914 1.00 84.00 371 ALA A CA 1
ATOM 2860 C C . ALA A 1 371 ? 6.703 -0.620 -30.770 1.00 84.00 371 ALA A C 1
ATOM 2862 O O . ALA A 1 371 ? 6.803 -0.991 -29.601 1.00 84.00 371 ALA A O 1
ATOM 2863 N N . ASN A 1 372 ? 6.429 0.648 -31.098 1.00 86.06 372 ASN A N 1
ATOM 2864 C CA . ASN A 1 372 ? 6.205 1.692 -30.097 1.00 86.06 372 ASN A CA 1
ATOM 2865 C C . ASN A 1 372 ? 4.947 1.423 -29.263 1.00 86.06 372 ASN A C 1
ATOM 2867 O O . ASN A 1 372 ? 5.006 1.523 -28.042 1.00 86.06 372 ASN A O 1
ATOM 2871 N N . LEU A 1 373 ? 3.835 1.017 -29.887 1.00 83.31 373 LEU A N 1
ATOM 2872 C CA . LEU A 1 373 ? 2.623 0.647 -29.151 1.00 83.31 373 LEU A CA 1
ATOM 2873 C C . LEU A 1 373 ? 2.869 -0.546 -28.215 1.00 83.31 373 LEU A C 1
ATOM 2875 O O . LEU A 1 373 ? 2.423 -0.521 -27.074 1.00 83.31 373 LEU A O 1
ATOM 2879 N N . ALA A 1 374 ? 3.593 -1.573 -28.663 1.00 83.75 374 ALA A N 1
ATOM 2880 C CA . ALA A 1 374 ? 3.920 -2.727 -27.827 1.00 83.75 374 ALA A CA 1
ATOM 2881 C C . ALA A 1 374 ? 4.818 -2.348 -26.634 1.00 83.75 374 ALA A C 1
ATOM 2883 O O . ALA A 1 374 ? 4.649 -2.894 -25.542 1.00 83.75 374 ALA A O 1
ATOM 2884 N N . ALA A 1 375 ? 5.750 -1.405 -26.820 1.00 85.12 375 ALA A N 1
ATOM 2885 C CA . ALA A 1 375 ? 6.557 -0.847 -25.736 1.00 85.12 375 ALA A CA 1
ATOM 2886 C C . ALA A 1 375 ? 5.698 -0.034 -24.752 1.00 85.12 375 ALA A C 1
ATOM 2888 O O . ALA A 1 375 ? 5.749 -0.293 -23.555 1.00 85.12 375 ALA A O 1
ATOM 2889 N N . GLU A 1 376 ? 4.832 0.854 -25.249 1.00 84.62 376 GLU A N 1
ATOM 2890 C CA . GLU A 1 376 ? 3.885 1.617 -24.424 1.00 84.62 376 GLU A CA 1
ATOM 2891 C C . GLU A 1 376 ? 2.936 0.699 -23.641 1.00 84.62 376 GLU A C 1
ATOM 2893 O O . GLU A 1 376 ? 2.680 0.929 -22.462 1.00 84.62 376 GLU A O 1
ATOM 2898 N N . MET A 1 377 ? 2.436 -0.372 -24.267 1.00 82.25 377 MET A N 1
ATOM 2899 C CA . MET A 1 377 ? 1.631 -1.397 -23.601 1.00 82.25 377 MET A CA 1
ATOM 2900 C C . MET A 1 377 ? 2.408 -2.080 -22.482 1.00 82.25 377 MET A C 1
ATOM 2902 O O . MET A 1 377 ? 1.856 -2.294 -21.409 1.00 82.25 377 MET A O 1
ATOM 2906 N N . ARG A 1 378 ? 3.685 -2.399 -22.701 1.00 85.06 378 ARG A N 1
ATOM 2907 C CA . ARG A 1 378 ? 4.539 -3.015 -21.683 1.00 85.06 378 ARG A CA 1
ATOM 2908 C C . ARG A 1 378 ? 4.802 -2.068 -20.513 1.00 85.06 378 ARG A C 1
ATOM 2910 O O . ARG A 1 378 ? 4.716 -2.507 -19.372 1.00 85.06 378 ARG A O 1
ATOM 2917 N N . ASP A 1 379 ? 5.051 -0.791 -20.785 1.00 83.38 379 ASP A N 1
ATOM 2918 C CA . ASP A 1 379 ? 5.241 0.228 -19.749 1.00 83.38 379 ASP A CA 1
ATOM 2919 C C . ASP A 1 379 ? 3.951 0.450 -18.947 1.00 83.38 379 ASP A C 1
ATOM 2921 O O . ASP A 1 379 ? 3.984 0.478 -17.718 1.00 83.38 379 ASP A O 1
ATOM 2925 N N . MET A 1 380 ? 2.795 0.514 -19.618 1.00 79.81 380 MET A N 1
ATOM 2926 C CA . MET A 1 380 ? 1.489 0.605 -18.956 1.00 79.81 380 MET A CA 1
ATOM 2927 C C . MET A 1 380 ? 1.188 -0.634 -18.107 1.00 79.81 380 MET A C 1
ATOM 2929 O O . MET A 1 380 ? 0.719 -0.495 -16.983 1.00 79.81 380 MET A O 1
ATOM 2933 N N . LEU A 1 381 ? 1.485 -1.840 -18.601 1.00 80.94 381 LEU A N 1
ATOM 2934 C CA . LEU A 1 381 ? 1.328 -3.073 -17.824 1.00 80.94 381 LEU A CA 1
ATOM 2935 C C . LEU A 1 381 ? 2.280 -3.137 -16.631 1.00 80.94 381 LEU A C 1
ATOM 2937 O O . LEU A 1 381 ? 1.882 -3.597 -15.568 1.00 80.94 381 LEU A O 1
ATOM 2941 N N . SER A 1 382 ? 3.508 -2.639 -16.783 1.00 82.06 382 SER A N 1
ATOM 2942 C CA . SER A 1 382 ? 4.456 -2.536 -15.675 1.00 82.06 382 SER A CA 1
ATOM 2943 C C . SER A 1 382 ? 4.005 -1.519 -14.626 1.00 82.06 382 SER A C 1
ATOM 2945 O O . SER A 1 382 ? 4.262 -1.727 -13.446 1.00 82.06 382 SER A O 1
ATOM 2947 N N . ALA A 1 383 ? 3.348 -0.429 -15.030 1.00 77.88 383 ALA A N 1
ATOM 2948 C CA . ALA A 1 383 ? 2.766 0.547 -14.108 1.00 77.88 383 ALA A CA 1
ATOM 2949 C C . ALA A 1 383 ? 1.504 0.016 -13.405 1.00 77.88 383 ALA A C 1
ATOM 2951 O O . ALA A 1 383 ? 1.170 0.456 -12.311 1.00 77.88 383 ALA A O 1
ATOM 2952 N N . LEU A 1 384 ? 0.816 -0.939 -14.032 1.00 72.62 384 LEU A N 1
ATOM 2953 C CA . LEU A 1 384 ? -0.325 -1.660 -13.474 1.00 72.62 384 LEU A CA 1
ATOM 2954 C C . LEU A 1 384 ? 0.073 -2.864 -12.621 1.00 72.62 384 LEU A C 1
ATOM 2956 O O . LEU A 1 384 ? -0.822 -3.566 -12.152 1.00 72.62 384 LEU A O 1
ATOM 2960 N N . ASP A 1 385 ? 1.372 -3.132 -12.450 1.00 72.88 385 ASP A N 1
ATOM 2961 C CA . ASP A 1 385 ? 1.841 -4.255 -11.650 1.00 72.88 385 ASP A CA 1
ATOM 2962 C C . ASP A 1 385 ? 1.264 -4.126 -10.233 1.00 72.88 385 ASP A C 1
ATOM 2964 O O . ASP A 1 385 ? 1.618 -3.194 -9.509 1.00 72.88 385 ASP A O 1
ATOM 2968 N N . PRO A 1 386 ? 0.362 -5.028 -9.808 1.00 72.19 386 PRO A N 1
ATOM 2969 C CA . PRO A 1 386 ? -0.273 -4.908 -8.510 1.00 72.19 386 PRO A CA 1
ATOM 2970 C C . PRO A 1 386 ? 0.644 -5.417 -7.389 1.00 72.19 386 PRO A C 1
ATOM 2972 O O . PRO A 1 386 ? 0.283 -5.323 -6.217 1.00 72.19 386 PRO A O 1
ATOM 2975 N N . ARG A 1 387 ? 1.834 -5.960 -7.708 1.00 74.50 387 ARG A N 1
ATOM 2976 C CA . ARG A 1 387 ? 2.791 -6.494 -6.723 1.00 74.50 387 ARG A CA 1
ATOM 2977 C C . ARG A 1 387 ? 3.172 -5.508 -5.616 1.00 74.50 387 ARG A C 1
ATOM 2979 O O . ARG A 1 387 ? 3.201 -5.952 -4.469 1.00 74.50 387 ARG A O 1
ATOM 2986 N N . PRO A 1 388 ? 3.461 -4.218 -5.880 1.00 72.75 388 PRO A N 1
ATOM 2987 C CA . PRO A 1 388 ? 3.787 -3.265 -4.822 1.00 72.75 388 PRO A CA 1
ATOM 2988 C C . PRO A 1 388 ? 2.611 -3.077 -3.857 1.00 72.75 388 PRO A C 1
ATOM 2990 O O . PRO A 1 388 ? 2.805 -3.177 -2.643 1.00 72.75 388 PRO A O 1
ATOM 2993 N N . GLY A 1 389 ? 1.396 -2.928 -4.397 1.00 73.94 389 GLY A N 1
ATOM 2994 C CA . GLY A 1 389 ? 0.167 -2.787 -3.619 1.00 73.94 389 GLY A CA 1
ATOM 2995 C C . GLY A 1 389 ? -0.152 -4.035 -2.795 1.00 73.94 389 GLY A C 1
ATOM 2996 O O . GLY A 1 389 ? -0.383 -3.939 -1.591 1.00 73.94 389 GLY A O 1
ATOM 2997 N N . PHE A 1 390 ? -0.081 -5.230 -3.391 1.00 75.56 390 PHE A N 1
ATOM 2998 C CA . PHE A 1 390 ? -0.280 -6.486 -2.661 1.00 75.56 390 PHE A CA 1
ATOM 2999 C C . PHE A 1 390 ? 0.773 -6.702 -1.574 1.00 75.56 390 PHE A C 1
ATOM 3001 O O . PHE A 1 390 ? 0.414 -7.083 -0.464 1.00 75.56 390 PHE A O 1
ATOM 3008 N N . ALA A 1 391 ? 2.047 -6.398 -1.841 1.00 76.81 391 ALA A N 1
ATOM 3009 C CA . ALA A 1 391 ? 3.098 -6.479 -0.830 1.00 76.81 391 ALA A CA 1
ATOM 3010 C C . ALA A 1 391 ? 2.875 -5.474 0.314 1.00 76.81 391 ALA A C 1
ATOM 3012 O O . ALA A 1 391 ? 3.201 -5.766 1.464 1.00 76.81 391 ALA A O 1
ATOM 3013 N N . ALA A 1 392 ? 2.315 -4.294 0.031 1.00 76.94 392 ALA A N 1
ATOM 3014 C CA . ALA A 1 392 ? 1.929 -3.334 1.061 1.00 76.94 392 ALA A CA 1
ATOM 3015 C C . ALA A 1 392 ? 0.761 -3.852 1.919 1.00 76.94 392 ALA A C 1
ATOM 3017 O O . ALA A 1 392 ? 0.840 -3.785 3.146 1.00 76.94 392 ALA A O 1
ATOM 3018 N N . ILE A 1 393 ? -0.276 -4.427 1.297 1.00 78.50 393 ILE A N 1
ATOM 3019 C CA . ILE A 1 393 ? -1.413 -5.038 2.006 1.00 78.50 393 ILE A CA 1
ATOM 3020 C C . ILE A 1 393 ? -0.946 -6.234 2.844 1.00 78.50 393 ILE A C 1
ATOM 3022 O O . ILE A 1 393 ? -1.345 -6.360 3.997 1.00 78.50 393 ILE A O 1
ATOM 3026 N N . GLU A 1 394 ? -0.065 -7.081 2.312 1.00 84.38 394 GLU A N 1
ATOM 3027 C CA . GLU A 1 394 ? 0.486 -8.227 3.037 1.00 84.38 394 GLU A CA 1
ATOM 3028 C C . GLU A 1 394 ? 1.272 -7.778 4.275 1.00 84.38 394 GLU A C 1
ATOM 3030 O O . GLU A 1 394 ? 1.051 -8.303 5.367 1.00 84.38 394 GLU A O 1
ATOM 3035 N N . ARG A 1 395 ? 2.127 -6.754 4.148 1.00 83.50 395 ARG A N 1
ATOM 3036 C CA . ARG A 1 395 ? 2.824 -6.160 5.301 1.00 83.50 395 ARG A CA 1
ATOM 3037 C C . ARG A 1 395 ? 1.846 -5.584 6.324 1.00 83.50 395 ARG A C 1
ATOM 3039 O O . ARG A 1 395 ? 2.049 -5.789 7.517 1.00 83.50 395 ARG A O 1
ATOM 3046 N N . ALA A 1 396 ? 0.789 -4.903 5.878 1.00 80.81 396 ALA A N 1
ATOM 3047 C CA . ALA A 1 396 ? -0.242 -4.370 6.768 1.00 80.81 396 ALA A CA 1
ATOM 3048 C C . ALA A 1 396 ? -0.997 -5.492 7.504 1.00 80.81 396 ALA A C 1
ATOM 3050 O O . ALA A 1 396 ? -1.227 -5.393 8.707 1.00 80.81 396 ALA A O 1
ATOM 3051 N N . LEU A 1 397 ? -1.321 -6.592 6.817 1.00 83.81 397 LEU A N 1
ATOM 3052 C CA . LEU A 1 397 ? -1.972 -7.758 7.414 1.00 83.81 397 LEU A CA 1
ATOM 3053 C C . LEU A 1 397 ? -1.050 -8.456 8.427 1.00 83.81 397 LEU A C 1
ATOM 3055 O O . LEU A 1 397 ? -1.488 -8.800 9.521 1.00 83.81 397 LEU A O 1
ATOM 3059 N N . GLN A 1 398 ? 0.238 -8.612 8.104 1.00 86.94 398 GLN A N 1
ATOM 3060 C CA . GLN A 1 398 ? 1.241 -9.146 9.031 1.00 86.94 398 GLN A CA 1
ATOM 3061 C C . GLN A 1 398 ? 1.406 -8.258 10.271 1.00 86.94 398 GLN A C 1
ATOM 3063 O O . GLN A 1 398 ? 1.583 -8.773 11.374 1.00 86.94 398 GLN A O 1
ATOM 3068 N N . ASP A 1 399 ? 1.325 -6.936 10.116 1.00 84.06 399 ASP A N 1
ATOM 3069 C CA . ASP A 1 399 ? 1.374 -5.997 11.238 1.00 84.06 399 ASP A CA 1
ATOM 3070 C C . ASP A 1 399 ? 0.126 -6.111 12.129 1.00 84.06 399 ASP A C 1
ATOM 3072 O O . ASP A 1 399 ? 0.243 -6.176 13.354 1.00 84.06 399 ASP A O 1
ATOM 3076 N N . VAL A 1 400 ? -1.065 -6.251 11.531 1.00 82.00 400 VAL A N 1
ATOM 3077 C CA . VAL A 1 400 ? -2.314 -6.553 12.255 1.00 82.00 400 VAL A CA 1
ATOM 3078 C C . VAL A 1 400 ? -2.184 -7.856 13.049 1.00 82.00 400 VAL A C 1
ATOM 3080 O O . VAL A 1 400 ? -2.517 -7.870 14.233 1.00 82.00 400 VAL A O 1
ATOM 3083 N N . VAL A 1 401 ? -1.640 -8.921 12.449 1.00 86.56 401 VAL A N 1
ATOM 3084 C CA . VAL A 1 401 ? -1.394 -10.205 13.135 1.00 86.56 401 VAL A CA 1
ATOM 3085 C C . VAL A 1 401 ? -0.424 -10.033 14.301 1.00 86.56 401 VAL A C 1
ATOM 3087 O O . VAL A 1 401 ? -0.732 -10.455 15.411 1.00 86.56 401 VAL A O 1
ATOM 3090 N N . ARG A 1 402 ? 0.714 -9.358 14.098 1.00 88.12 402 ARG A N 1
ATOM 3091 C CA . ARG A 1 402 ? 1.702 -9.125 15.167 1.00 88.12 402 ARG A CA 1
ATOM 3092 C C . ARG A 1 402 ? 1.120 -8.328 16.329 1.00 88.12 402 ARG A C 1
ATOM 3094 O O . ARG A 1 402 ? 1.382 -8.654 17.485 1.00 88.12 402 ARG A O 1
ATOM 3101 N N . ARG A 1 403 ? 0.331 -7.291 16.039 1.00 80.94 403 ARG A N 1
ATOM 3102 C CA . ARG A 1 403 ? -0.350 -6.479 17.059 1.00 80.94 403 ARG A CA 1
ATOM 3103 C C . ARG A 1 403 ? -1.378 -7.293 17.819 1.00 80.94 403 ARG A C 1
ATOM 3105 O O . ARG A 1 403 ? -1.449 -7.199 19.040 1.00 80.94 403 ARG A O 1
ATOM 3112 N N . PHE A 1 404 ? -2.137 -8.107 17.102 1.00 83.62 404 PHE A N 1
ATOM 3113 C CA . PHE A 1 404 ? -3.121 -8.996 17.684 1.00 83.62 404 PHE A CA 1
ATOM 3114 C C . PHE A 1 404 ? -2.467 -10.033 18.607 1.00 83.62 404 PHE A C 1
ATOM 3116 O O . PHE A 1 404 ? -2.848 -10.144 19.771 1.00 83.62 404 PHE A O 1
ATOM 3123 N N . ASP A 1 405 ? -1.418 -10.715 18.149 1.00 85.88 405 ASP A N 1
ATOM 3124 C CA . ASP A 1 405 ? -0.672 -11.671 18.969 1.00 85.88 405 ASP A CA 1
ATOM 3125 C C . ASP A 1 405 ? -0.034 -10.984 20.186 1.00 85.88 405 ASP A C 1
ATOM 3127 O O . ASP A 1 405 ? -0.135 -11.488 21.306 1.00 85.88 405 ASP A O 1
ATOM 3131 N N . GLY A 1 406 ? 0.511 -9.776 20.010 1.00 85.25 406 GLY A N 1
ATOM 3132 C CA . GLY A 1 406 ? 1.006 -8.941 21.105 1.00 85.25 406 GLY A CA 1
ATOM 3133 C C . GLY A 1 406 ? -0.081 -8.538 22.110 1.00 85.25 406 GLY A C 1
ATOM 3134 O O . GLY A 1 406 ? 0.174 -8.510 23.313 1.00 85.25 406 GLY A O 1
ATOM 3135 N N . ALA A 1 407 ? -1.308 -8.269 21.657 1.00 81.62 407 ALA A N 1
ATOM 3136 C CA . ALA A 1 407 ? -2.442 -7.997 22.534 1.00 81.62 407 ALA A CA 1
ATOM 3137 C C . ALA A 1 407 ? -2.850 -9.244 23.330 1.00 81.62 407 ALA A C 1
ATOM 3139 O O . ALA A 1 407 ? -3.064 -9.144 24.536 1.00 81.62 407 ALA A O 1
ATOM 3140 N N . THR A 1 408 ? -2.879 -10.418 22.692 1.00 81.88 408 THR A N 1
ATOM 3141 C CA . THR A 1 408 ? -3.221 -11.685 23.362 1.00 81.88 408 THR A CA 1
ATOM 3142 C C . THR A 1 408 ? -2.147 -12.193 24.324 1.00 81.88 408 THR A C 1
ATOM 3144 O O . THR A 1 408 ? -2.476 -12.848 25.309 1.00 81.88 408 THR A O 1
ATOM 3147 N N . GLY A 1 409 ? -0.871 -11.879 24.078 1.00 82.69 409 GLY A N 1
ATOM 3148 C CA . GLY A 1 409 ? 0.246 -12.276 24.940 1.00 82.69 409 GLY A CA 1
ATOM 3149 C C . GLY A 1 409 ? 0.347 -11.483 26.248 1.00 82.69 409 GLY A C 1
ATOM 3150 O O . GLY A 1 409 ? 1.096 -11.872 27.144 1.00 82.69 409 GLY A O 1
ATOM 3151 N N . ARG A 1 410 ? -0.394 -10.376 26.386 1.00 83.56 410 ARG A N 1
ATOM 3152 C CA . ARG A 1 410 ? -0.428 -9.569 27.611 1.00 83.56 410 ARG A CA 1
ATOM 3153 C C . ARG A 1 410 ? -1.393 -10.197 28.622 1.00 83.56 410 ARG A C 1
ATOM 3155 O O . ARG A 1 410 ? -2.572 -10.385 28.344 1.00 83.56 410 ARG A O 1
ATOM 3162 N N . SER A 1 411 ? -0.914 -10.442 29.842 1.00 79.25 411 SER A N 1
ATOM 3163 C CA . SER A 1 411 ? -1.657 -11.082 30.945 1.00 79.25 411 SER A CA 1
ATOM 3164 C C . SER A 1 411 ? -2.912 -10.321 31.410 1.00 79.25 411 SER A C 1
ATOM 3166 O O . SER A 1 411 ? -3.654 -10.825 32.247 1.00 79.25 411 SER A O 1
ATOM 3168 N N . GLY A 1 412 ? -3.135 -9.104 30.903 1.00 79.44 412 GLY A N 1
ATOM 3169 C CA . GLY A 1 412 ? -4.259 -8.231 31.254 1.00 79.44 412 GLY A CA 1
ATOM 3170 C C . GLY A 1 412 ? -5.539 -8.456 30.442 1.00 79.44 412 GLY A C 1
ATOM 3171 O O . GLY A 1 412 ? -6.518 -7.757 30.682 1.00 79.44 412 GLY A O 1
ATOM 3172 N N . GLY A 1 413 ? -5.547 -9.413 29.507 1.00 76.75 413 GLY A N 1
ATOM 3173 C CA . GLY A 1 413 ? -6.650 -9.595 28.563 1.00 76.75 413 GLY A CA 1
ATOM 3174 C C . GLY A 1 413 ? -6.626 -8.561 27.432 1.00 76.75 413 GLY A C 1
ATOM 3175 O O . GLY A 1 413 ? -5.991 -7.511 27.530 1.00 76.75 413 GLY A O 1
ATOM 3176 N N . VAL A 1 414 ? -7.294 -8.883 26.324 1.00 78.94 414 VAL A N 1
ATOM 3177 C CA . VAL A 1 414 ? -7.428 -7.971 25.181 1.00 78.94 414 VAL A CA 1
ATOM 3178 C C . VAL A 1 414 ? -8.489 -6.927 25.510 1.00 78.94 414 VAL A C 1
ATOM 3180 O O . VAL A 1 414 ? -9.606 -7.272 25.893 1.00 78.94 414 VAL A O 1
ATOM 3183 N N . ASP A 1 415 ? -8.149 -5.651 25.351 1.00 82.12 415 ASP A N 1
ATOM 3184 C CA . ASP A 1 415 ? -9.115 -4.566 25.482 1.00 82.12 415 ASP A CA 1
ATOM 3185 C C . ASP A 1 415 ? -10.185 -4.684 24.386 1.00 82.12 415 ASP A C 1
ATOM 3187 O O . ASP A 1 415 ? -9.87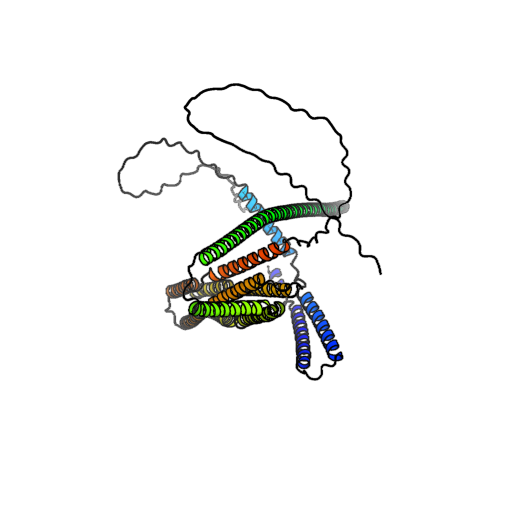7 -4.757 23.194 1.00 82.12 415 ASP A O 1
ATOM 3191 N N . ALA A 1 416 ? -11.455 -4.677 24.789 1.00 79.94 416 ALA A N 1
ATOM 3192 C CA . ALA A 1 416 ? -12.588 -4.736 23.875 1.00 79.94 416 ALA A CA 1
ATOM 3193 C C . ALA A 1 416 ? -12.561 -3.599 22.836 1.00 79.94 416 ALA A C 1
ATOM 3195 O O . ALA A 1 416 ? -13.016 -3.792 21.707 1.00 79.94 416 ALA A O 1
ATOM 3196 N N . SER A 1 417 ? -12.004 -2.431 23.185 1.00 81.00 417 SER A N 1
ATOM 3197 C CA . SER A 1 417 ? -11.878 -1.308 22.251 1.00 81.00 417 SER A CA 1
ATOM 3198 C C . SER A 1 417 ? -10.839 -1.568 21.151 1.00 81.00 417 SER A C 1
ATOM 3200 O O . SER A 1 417 ? -11.115 -1.309 19.978 1.00 81.00 417 SER A O 1
ATOM 3202 N N . GLU A 1 418 ? -9.688 -2.158 21.499 1.00 81.88 418 GLU A N 1
ATOM 3203 C CA . GLU A 1 418 ? -8.649 -2.551 20.535 1.00 81.88 418 GLU A CA 1
ATOM 3204 C C . GLU A 1 418 ? -9.184 -3.628 19.594 1.00 81.88 418 GLU A C 1
ATOM 3206 O O . GLU A 1 418 ? -9.015 -3.547 18.378 1.00 81.88 418 GLU A O 1
ATOM 3211 N N . LEU A 1 419 ? -9.898 -4.609 20.145 1.00 83.75 419 LEU A N 1
ATOM 3212 C CA . LEU A 1 419 ? -10.488 -5.684 19.362 1.00 83.75 419 LEU A CA 1
ATOM 3213 C C . LEU A 1 419 ? -11.562 -5.174 18.388 1.00 83.75 419 LEU A C 1
ATOM 3215 O O . LEU A 1 419 ? -11.609 -5.609 17.237 1.00 83.75 419 LEU A O 1
ATOM 3219 N N . ALA A 1 420 ? -12.394 -4.218 18.814 1.00 83.12 420 ALA A N 1
ATOM 3220 C CA . ALA A 1 420 ? -13.372 -3.571 17.942 1.00 83.12 420 ALA A CA 1
ATOM 3221 C C . ALA A 1 420 ? -12.700 -2.772 16.811 1.00 83.12 420 ALA A C 1
ATOM 3223 O O . ALA A 1 420 ? -13.149 -2.842 15.665 1.00 83.12 420 ALA A O 1
ATOM 3224 N N . ALA A 1 421 ? -11.604 -2.064 17.104 1.00 82.88 421 ALA A N 1
ATOM 3225 C CA . ALA A 1 421 ? -10.832 -1.335 16.099 1.00 82.88 421 ALA A CA 1
ATOM 3226 C C . ALA A 1 421 ? -10.198 -2.282 15.064 1.00 82.88 421 ALA A C 1
ATOM 3228 O O . ALA A 1 421 ? -10.304 -2.038 13.861 1.00 82.88 421 ALA A O 1
ATOM 3229 N N . LEU A 1 422 ? -9.616 -3.399 15.514 1.00 81.62 422 LEU A N 1
ATOM 3230 C CA . LEU A 1 422 ? -9.036 -4.416 14.631 1.00 81.62 422 LEU A CA 1
ATOM 3231 C C . LEU A 1 422 ? -10.097 -5.060 13.728 1.00 81.62 422 LEU A C 1
ATOM 3233 O O . LEU A 1 422 ? -9.851 -5.258 12.539 1.00 81.62 422 LEU A O 1
ATOM 3237 N N . ARG A 1 423 ? -11.302 -5.325 14.249 1.00 85.31 423 ARG A N 1
ATOM 3238 C CA . ARG A 1 423 ? -12.430 -5.824 13.444 1.00 85.31 423 ARG A CA 1
ATOM 3239 C C . ARG A 1 423 ? -12.885 -4.827 12.389 1.00 85.31 423 ARG A C 1
ATOM 3241 O O . ARG A 1 423 ? -13.058 -5.207 11.234 1.00 85.31 423 ARG A O 1
ATOM 3248 N N . ALA A 1 424 ? -13.064 -3.562 12.768 1.00 85.50 424 ALA A N 1
ATOM 3249 C CA . ALA A 1 424 ? -13.441 -2.506 11.832 1.00 85.50 424 ALA A CA 1
ATOM 3250 C C . ALA A 1 424 ? -12.410 -2.368 10.699 1.00 85.50 424 ALA A C 1
ATOM 3252 O O . ALA A 1 424 ? -12.786 -2.298 9.531 1.00 85.50 424 ALA A O 1
ATOM 3253 N N . GLN A 1 425 ? -11.118 -2.427 11.028 1.00 82.75 425 GLN A N 1
ATOM 3254 C CA . GLN A 1 425 ? -10.051 -2.383 10.034 1.00 82.75 425 GLN A CA 1
ATOM 3255 C C . GLN A 1 425 ? -10.062 -3.611 9.117 1.00 82.75 425 GLN A C 1
ATOM 3257 O O . GLN A 1 425 ? -9.937 -3.472 7.904 1.00 82.75 425 GLN A O 1
ATOM 3262 N N . ASN A 1 426 ? -10.227 -4.814 9.670 1.00 84.38 426 ASN A N 1
ATOM 3263 C CA . ASN A 1 426 ? -10.280 -6.038 8.871 1.00 84.38 426 ASN A CA 1
ATOM 3264 C C . ASN A 1 426 ? -11.500 -6.038 7.928 1.00 84.38 426 ASN A C 1
ATOM 3266 O O . ASN A 1 426 ? -11.403 -6.454 6.775 1.00 84.38 426 ASN A O 1
ATOM 3270 N N . ALA A 1 427 ? -12.636 -5.497 8.382 1.00 85.38 427 ALA A N 1
ATOM 3271 C CA . ALA A 1 427 ? -13.816 -5.280 7.549 1.00 85.38 427 ALA A CA 1
ATOM 3272 C C . ALA A 1 427 ? -13.567 -4.249 6.433 1.00 85.38 427 ALA A C 1
ATOM 3274 O O . ALA A 1 427 ? -14.007 -4.466 5.305 1.00 85.38 427 ALA A O 1
ATOM 3275 N N . GLU A 1 428 ? -12.831 -3.166 6.702 1.00 83.62 428 GLU A N 1
ATOM 3276 C CA . GLU A 1 428 ? -12.452 -2.190 5.671 1.00 83.62 428 GLU A CA 1
ATOM 3277 C C . GLU A 1 428 ? -11.483 -2.794 4.645 1.00 83.62 428 GLU A C 1
ATOM 3279 O O . GLU A 1 428 ? -11.716 -2.657 3.447 1.00 83.62 428 GLU A O 1
ATOM 3284 N N . ILE A 1 429 ? -10.453 -3.530 5.086 1.00 81.62 429 ILE A N 1
ATOM 3285 C CA . ILE A 1 429 ? -9.521 -4.245 4.196 1.00 81.62 429 ILE A CA 1
ATOM 3286 C C . ILE A 1 429 ? -10.291 -5.217 3.301 1.00 81.62 429 ILE A C 1
ATOM 3288 O O . ILE A 1 429 ? -10.075 -5.236 2.091 1.00 81.62 429 ILE A O 1
ATOM 3292 N N . ARG A 1 430 ? -11.236 -5.974 3.871 1.00 84.25 430 ARG A N 1
ATOM 3293 C CA . ARG A 1 430 ? -12.132 -6.846 3.105 1.00 84.25 430 ARG A CA 1
ATOM 3294 C C . ARG A 1 430 ? -12.974 -6.081 2.109 1.00 84.25 430 ARG A C 1
ATOM 3296 O O . ARG A 1 430 ? -13.029 -6.506 0.970 1.00 84.25 430 ARG A O 1
ATOM 3303 N N . SER A 1 431 ? -13.604 -4.978 2.504 1.00 83.50 431 SER A N 1
ATOM 3304 C CA . SER A 1 431 ? -14.415 -4.167 1.591 1.00 83.50 431 SER A CA 1
ATOM 3305 C C . SER A 1 431 ? -13.582 -3.624 0.432 1.00 83.50 431 SER A C 1
ATOM 3307 O O . SER A 1 431 ? -14.049 -3.628 -0.700 1.00 83.50 431 SER A O 1
ATOM 3309 N N . LEU A 1 432 ? -12.348 -3.184 0.697 1.00 79.50 432 LEU A N 1
ATOM 3310 C CA . LEU A 1 432 ? -11.423 -2.697 -0.328 1.00 79.50 432 LEU A CA 1
ATOM 3311 C C . LEU A 1 432 ? -10.971 -3.820 -1.265 1.00 79.50 432 LEU A C 1
ATOM 3313 O O . LEU A 1 432 ? -10.897 -3.609 -2.474 1.00 79.50 432 LEU A O 1
ATOM 3317 N N . LEU A 1 433 ? -10.699 -5.006 -0.716 1.00 78.50 433 LEU A N 1
ATOM 3318 C CA . LEU A 1 433 ? -10.439 -6.208 -1.501 1.00 78.50 433 LEU A CA 1
ATOM 3319 C C . LEU A 1 433 ? -11.658 -6.553 -2.354 1.00 78.50 433 LEU A C 1
ATOM 3321 O O . LEU A 1 433 ? -11.524 -6.581 -3.567 1.00 78.50 433 LEU A O 1
ATOM 3325 N N . ASP A 1 434 ? -12.845 -6.714 -1.771 1.00 79.94 434 ASP A N 1
ATOM 3326 C CA . ASP A 1 434 ? -14.090 -7.030 -2.480 1.00 79.94 434 ASP A CA 1
ATOM 3327 C C . ASP A 1 434 ? -14.392 -6.019 -3.596 1.00 79.94 434 ASP A C 1
ATOM 3329 O O . ASP A 1 434 ? -14.761 -6.417 -4.698 1.00 79.94 434 ASP A O 1
ATOM 3333 N N . ASP A 1 435 ? -14.189 -4.721 -3.360 1.00 75.31 435 ASP A N 1
ATOM 3334 C CA . ASP A 1 435 ? -14.352 -3.682 -4.382 1.00 75.31 435 ASP A CA 1
ATOM 3335 C C . ASP A 1 435 ? -13.304 -3.793 -5.498 1.00 75.31 435 ASP A C 1
ATOM 3337 O O . ASP A 1 435 ? -13.627 -3.586 -6.674 1.00 75.31 435 ASP A O 1
ATOM 3341 N N . ALA A 1 436 ? -12.061 -4.148 -5.163 1.00 72.06 436 ALA A N 1
ATOM 3342 C CA . ALA A 1 436 ? -11.033 -4.454 -6.152 1.00 72.06 436 ALA A CA 1
ATOM 3343 C C . ALA A 1 436 ? -11.384 -5.725 -6.949 1.00 72.06 436 ALA A C 1
ATOM 3345 O O . ALA A 1 436 ? -11.187 -5.761 -8.164 1.00 72.06 436 ALA A O 1
ATOM 3346 N N . LEU A 1 437 ? -11.984 -6.730 -6.301 1.00 71.44 437 LEU A N 1
ATOM 3347 C CA . LEU A 1 437 ? -12.372 -8.005 -6.911 1.00 71.44 437 LEU A CA 1
ATOM 3348 C C . LEU A 1 437 ? -13.592 -7.919 -7.794 1.00 71.44 437 LEU A C 1
ATOM 3350 O O . LEU A 1 437 ? -13.666 -8.609 -8.804 1.00 71.44 437 LEU A O 1
ATOM 3354 N N . ARG A 1 438 ? -14.549 -7.072 -7.420 1.00 73.31 438 ARG A N 1
ATOM 3355 C CA . ARG A 1 438 ? -15.766 -6.796 -8.186 1.00 73.31 438 ARG A CA 1
ATOM 3356 C C . ARG A 1 438 ? -15.506 -5.907 -9.396 1.00 73.31 438 ARG A C 1
ATOM 3358 O O . ARG A 1 438 ? -16.423 -5.673 -10.183 1.00 73.31 438 ARG A O 1
ATOM 3365 N N . ARG A 1 439 ? -14.255 -5.494 -9.623 1.00 65.25 439 ARG A N 1
ATOM 3366 C CA . ARG A 1 439 ? -13.798 -4.855 -10.863 1.00 65.25 439 ARG A CA 1
ATOM 3367 C C . ARG A 1 439 ? -13.027 -5.805 -11.809 1.00 65.25 439 ARG A C 1
ATOM 3369 O O . ARG A 1 439 ? -12.018 -5.371 -12.358 1.00 65.25 439 ARG A O 1
ATOM 3376 N N . PRO A 1 440 ? -13.485 -7.039 -12.119 1.00 58.12 440 PRO A N 1
ATOM 3377 C CA . PRO A 1 440 ? -12.793 -7.905 -13.078 1.00 58.12 440 PRO A CA 1
ATOM 3378 C C . PRO A 1 440 ? -13.008 -7.468 -14.545 1.00 58.12 440 PRO A C 1
ATOM 3380 O O . PRO A 1 440 ? -12.377 -7.980 -15.460 1.00 58.12 440 PRO A O 1
ATOM 3383 N N . ALA A 1 441 ? -13.861 -6.473 -14.805 1.00 57.19 441 ALA A N 1
ATOM 3384 C CA . ALA A 1 441 ? -14.288 -6.100 -16.154 1.00 57.19 441 ALA A CA 1
ATOM 3385 C C . ALA A 1 441 ? -13.265 -5.399 -17.092 1.00 57.19 441 ALA A C 1
ATOM 3387 O O . ALA A 1 441 ? -13.487 -5.459 -18.307 1.00 57.19 441 ALA A O 1
ATOM 3388 N N . PRO A 1 442 ? -12.186 -4.717 -16.644 1.00 63.62 442 PRO A N 1
ATOM 3389 C CA . PRO A 1 442 ? -11.267 -4.078 -17.583 1.00 63.62 442 PRO A CA 1
ATOM 3390 C C . PRO A 1 442 ? -10.271 -5.068 -18.199 1.00 63.62 442 PRO A C 1
ATOM 3392 O O . PRO A 1 442 ? -9.984 -4.950 -19.387 1.00 63.62 442 PRO A O 1
ATOM 3395 N N . ILE A 1 443 ? -9.781 -6.062 -17.451 1.00 69.81 443 ILE A N 1
ATOM 3396 C CA . ILE A 1 443 ? -8.669 -6.914 -17.907 1.00 69.81 443 ILE A CA 1
ATOM 3397 C C . ILE A 1 443 ? -9.112 -7.869 -19.022 1.00 69.81 443 ILE A C 1
ATOM 3399 O O . ILE A 1 443 ? -8.512 -7.846 -20.092 1.00 69.81 443 ILE A O 1
ATOM 3403 N N . ASP A 1 444 ? -10.224 -8.590 -18.851 1.00 75.25 444 ASP A N 1
ATOM 3404 C CA . ASP A 1 444 ? -10.764 -9.496 -19.884 1.00 75.25 444 ASP A CA 1
ATOM 3405 C C . ASP A 1 444 ? -11.144 -8.762 -21.180 1.00 75.25 444 A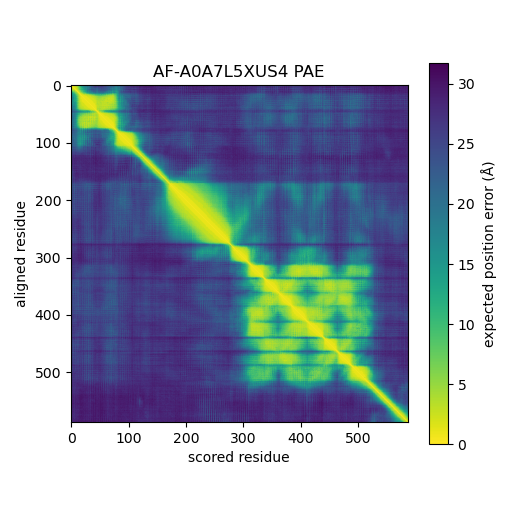SP A C 1
ATOM 3407 O O . ASP A 1 444 ? -11.206 -9.339 -22.271 1.00 75.25 444 ASP A O 1
ATOM 3411 N N . ARG A 1 445 ? -11.480 -7.471 -21.066 1.00 75.75 445 ARG A N 1
ATOM 3412 C CA . ARG A 1 445 ? -11.786 -6.619 -22.215 1.00 75.75 445 ARG A CA 1
ATOM 3413 C C . ARG A 1 445 ? -10.507 -6.205 -22.933 1.00 75.75 445 ARG A C 1
ATOM 3415 O O . ARG A 1 445 ? -10.480 -6.269 -24.160 1.00 75.75 445 ARG A O 1
ATOM 3422 N N . VAL A 1 446 ? -9.468 -5.819 -22.191 1.00 75.06 446 VAL A N 1
ATOM 3423 C CA . VAL A 1 446 ? -8.151 -5.498 -22.757 1.00 75.06 446 VAL A CA 1
ATOM 3424 C C . VAL A 1 446 ? -7.537 -6.745 -23.398 1.00 75.06 446 VAL A C 1
ATOM 3426 O O . VAL A 1 446 ? -7.049 -6.653 -24.518 1.00 75.06 446 VAL A O 1
ATOM 3429 N N . GLU A 1 447 ? -7.642 -7.921 -22.776 1.00 82.81 447 GLU A N 1
ATOM 3430 C CA . GLU A 1 447 ? -7.159 -9.183 -23.348 1.00 82.81 447 GLU A CA 1
ATOM 3431 C C . GLU A 1 447 ? -7.836 -9.491 -24.691 1.00 82.81 447 GLU A C 1
ATOM 3433 O O . GLU A 1 447 ? -7.155 -9.648 -25.706 1.00 82.81 447 GLU A O 1
ATOM 3438 N N . ARG A 1 448 ? -9.178 -9.484 -24.735 1.00 83.38 448 ARG A N 1
ATOM 3439 C CA . ARG A 1 448 ? -9.938 -9.690 -25.981 1.00 83.38 448 ARG A CA 1
ATOM 3440 C C . ARG A 1 448 ? -9.573 -8.678 -27.066 1.00 83.38 448 ARG A C 1
ATOM 3442 O O . ARG A 1 448 ? -9.568 -9.018 -28.247 1.00 83.38 448 ARG A O 1
ATOM 3449 N N . GLN A 1 449 ? -9.265 -7.441 -26.686 1.00 77.69 449 GLN A N 1
ATOM 3450 C CA . GLN A 1 449 ? -8.861 -6.395 -27.623 1.00 77.69 449 GLN A CA 1
ATOM 3451 C C . GLN A 1 449 ? -7.432 -6.583 -28.139 1.00 77.69 449 GLN A C 1
ATOM 3453 O O . GLN A 1 449 ? -7.206 -6.382 -29.330 1.00 77.69 449 GLN A O 1
ATOM 3458 N N . ILE A 1 450 ? -6.489 -7.008 -27.293 1.00 80.88 450 ILE A N 1
ATOM 3459 C CA . ILE A 1 450 ? -5.122 -7.353 -27.710 1.00 80.88 450 ILE A CA 1
ATOM 3460 C C . ILE A 1 450 ? -5.145 -8.561 -28.648 1.00 80.88 450 ILE A C 1
ATOM 3462 O O . ILE A 1 450 ? -4.492 -8.524 -29.689 1.00 80.88 450 ILE A O 1
ATOM 3466 N N . ALA A 1 451 ? -5.947 -9.584 -28.337 1.00 83.00 451 ALA A N 1
ATOM 3467 C CA . ALA A 1 451 ? -6.148 -10.736 -29.212 1.00 83.00 451 ALA A CA 1
ATOM 3468 C C . ALA A 1 451 ? -6.721 -10.313 -30.577 1.00 83.00 451 ALA A C 1
ATOM 3470 O O . ALA A 1 451 ? -6.141 -10.625 -31.614 1.00 83.00 451 ALA A O 1
ATOM 3471 N N . ALA A 1 452 ? -7.783 -9.497 -30.584 1.00 82.75 452 ALA A N 1
ATOM 3472 C CA . ALA A 1 452 ? -8.354 -8.956 -31.818 1.00 82.75 452 ALA A CA 1
ATOM 3473 C C . ALA A 1 452 ? -7.357 -8.091 -32.614 1.00 82.75 452 ALA A C 1
ATOM 3475 O O . ALA A 1 452 ? -7.460 -8.003 -33.840 1.00 82.75 452 ALA A O 1
ATOM 3476 N N . LEU A 1 453 ? -6.395 -7.446 -31.944 1.00 77.44 453 LEU A N 1
ATOM 3477 C CA . LEU A 1 453 ? -5.316 -6.717 -32.606 1.00 77.44 453 LEU A CA 1
ATOM 3478 C C . LEU A 1 453 ? -4.290 -7.634 -33.246 1.00 77.44 453 LEU A C 1
ATOM 3480 O O . LEU A 1 453 ? -3.880 -7.364 -34.371 1.00 77.44 453 LEU A O 1
ATOM 3484 N N . GLY A 1 454 ? -3.893 -8.691 -32.537 1.00 82.00 454 GLY A N 1
ATOM 3485 C CA . GLY A 1 454 ? -3.038 -9.742 -33.077 1.00 82.00 454 GLY A CA 1
ATOM 3486 C C . GLY A 1 454 ? -3.641 -10.312 -34.357 1.00 82.00 454 GLY A C 1
ATOM 3487 O O . GLY A 1 454 ? -2.986 -10.301 -35.393 1.00 82.00 454 GLY A O 1
ATOM 3488 N N . ASP A 1 455 ? -4.931 -10.656 -34.330 1.00 84.75 455 ASP A N 1
ATOM 3489 C CA . ASP A 1 455 ? -5.644 -11.176 -35.503 1.00 84.75 455 ASP A CA 1
ATOM 3490 C C . ASP A 1 455 ? -5.697 -10.169 -36.660 1.00 84.75 455 ASP A C 1
ATOM 3492 O O . ASP A 1 455 ? -5.572 -10.537 -37.830 1.00 84.75 455 ASP A O 1
ATOM 3496 N N . ARG A 1 456 ? -5.907 -8.879 -36.362 1.00 80.19 456 ARG A N 1
ATOM 3497 C CA . ARG A 1 456 ? -5.875 -7.824 -37.386 1.00 80.19 456 ARG A CA 1
ATOM 3498 C C . ARG A 1 456 ? -4.476 -7.674 -37.971 1.00 80.19 456 ARG A C 1
ATOM 3500 O O . ARG A 1 456 ? -4.365 -7.538 -39.181 1.00 80.19 456 ARG A O 1
ATOM 3507 N N . LEU A 1 457 ? -3.432 -7.718 -37.150 1.00 74.06 457 LEU A N 1
ATOM 3508 C CA . LEU A 1 457 ? -2.047 -7.625 -37.606 1.00 74.06 457 LEU A CA 1
ATOM 3509 C C . LEU A 1 457 ? -1.638 -8.803 -38.467 1.00 74.06 457 LEU A C 1
ATOM 3511 O O . LEU A 1 457 ? -1.027 -8.581 -39.504 1.00 74.06 457 LEU A O 1
ATOM 3515 N N . ASP A 1 458 ? -2.032 -10.016 -38.098 1.00 82.25 458 ASP A N 1
ATOM 3516 C CA . ASP A 1 458 ? -1.796 -11.192 -38.929 1.00 82.25 458 ASP A CA 1
ATOM 3517 C C . ASP A 1 458 ? -2.479 -11.007 -40.288 1.00 82.25 458 ASP A C 1
ATOM 3519 O O . ASP A 1 458 ? -1.856 -11.169 -41.335 1.00 82.25 458 ASP A O 1
ATOM 3523 N N . ARG A 1 459 ? -3.738 -10.547 -40.304 1.00 83.44 459 ARG A N 1
ATOM 3524 C CA . ARG A 1 459 ? -4.425 -10.224 -41.564 1.00 83.44 459 ARG A CA 1
ATOM 3525 C C . ARG A 1 459 ? -3.687 -9.160 -42.368 1.00 83.44 459 ARG A C 1
ATOM 3527 O O . ARG A 1 459 ? -3.655 -9.289 -43.579 1.00 83.44 459 ARG A O 1
ATOM 3534 N N . LEU A 1 460 ? -3.103 -8.138 -41.741 1.00 75.38 460 LEU A N 1
ATOM 3535 C CA . LEU A 1 460 ? -2.330 -7.099 -42.435 1.00 75.38 460 LEU A CA 1
ATOM 3536 C C . LEU A 1 460 ? -0.979 -7.599 -42.948 1.00 75.38 460 LEU A C 1
ATOM 3538 O O . LEU A 1 460 ? -0.559 -7.188 -44.024 1.00 75.38 460 LEU A O 1
ATOM 3542 N N . ALA A 1 461 ? -0.316 -8.480 -42.201 1.00 72.69 461 ALA A N 1
ATOM 3543 C CA . ALA A 1 461 ? 0.948 -9.088 -42.595 1.00 72.69 461 ALA A CA 1
ATOM 3544 C C . ALA A 1 461 ? 0.771 -10.011 -43.811 1.00 72.69 461 ALA A C 1
ATOM 3546 O O . ALA A 1 461 ? 1.644 -10.062 -44.673 1.00 72.69 461 ALA A O 1
ATOM 3547 N N . PHE A 1 462 ? -0.379 -10.689 -43.911 1.00 77.06 462 PHE A N 1
ATOM 3548 C CA . PHE A 1 462 ? -0.693 -11.601 -45.016 1.00 77.06 462 PHE A CA 1
ATOM 3549 C C . PHE A 1 462 ? -1.594 -10.992 -46.108 1.00 77.06 462 PHE A C 1
ATOM 3551 O O . PHE A 1 462 ? -1.775 -11.612 -47.157 1.00 77.06 462 PHE A O 1
ATOM 3558 N N . ALA A 1 463 ? -2.160 -9.795 -45.909 1.00 73.81 463 ALA A N 1
ATOM 3559 C CA . ALA A 1 463 ? -2.978 -9.124 -46.918 1.00 73.81 463 ALA A CA 1
ATOM 3560 C C . ALA A 1 463 ? -2.109 -8.327 -47.910 1.00 73.81 463 ALA A C 1
ATOM 3562 O O . ALA A 1 463 ? -1.280 -7.510 -47.506 1.00 73.81 463 ALA A O 1
ATOM 3563 N N . PRO A 1 464 ? -2.322 -8.489 -49.225 1.00 55.91 464 PRO A N 1
ATOM 3564 C CA . PRO A 1 464 ? -1.557 -7.772 -50.235 1.00 55.91 464 PRO A CA 1
ATOM 3565 C C . PRO A 1 464 ? -1.850 -6.257 -50.225 1.00 55.91 464 PRO A C 1
ATOM 3567 O O . PRO A 1 464 ? -2.972 -5.825 -50.466 1.00 55.91 464 PRO A O 1
ATOM 3570 N N . ALA A 1 465 ? -0.802 -5.466 -49.963 1.00 66.75 465 ALA A N 1
ATOM 3571 C CA . ALA A 1 465 ? -0.506 -4.079 -50.374 1.00 66.75 465 ALA A CA 1
ATOM 3572 C C . ALA A 1 465 ? -1.571 -2.954 -50.284 1.00 66.75 465 ALA A C 1
ATOM 3574 O O . ALA A 1 465 ? -1.288 -1.853 -50.756 1.00 66.75 465 ALA A O 1
ATOM 3575 N N . HIS A 1 466 ? -2.776 -3.160 -49.748 1.00 67.50 466 HIS A N 1
ATOM 3576 C CA . HIS A 1 466 ? -3.861 -2.161 -49.848 1.00 67.50 466 HIS A CA 1
ATOM 3577 C C . HIS A 1 466 ? -4.256 -1.473 -48.540 1.00 67.50 466 HIS A C 1
ATOM 3579 O O . HIS A 1 466 ? -5.126 -0.608 -48.570 1.00 67.50 466 HIS A O 1
ATOM 3585 N N . VAL A 1 467 ? -3.616 -1.789 -47.411 1.00 72.62 467 VAL A N 1
ATOM 3586 C CA . VAL A 1 467 ? -3.905 -1.088 -46.151 1.00 72.62 467 VAL A CA 1
ATOM 3587 C C . VAL A 1 467 ? -3.002 0.123 -45.997 1.00 72.62 467 VAL A C 1
ATOM 3589 O O . VAL A 1 467 ? -1.773 0.027 -46.044 1.00 72.62 467 VAL A O 1
ATOM 3592 N N . GLY A 1 468 ? -3.634 1.281 -45.841 1.00 79.44 468 GLY A N 1
ATOM 3593 C CA . GLY A 1 468 ? -2.954 2.555 -45.752 1.00 79.44 468 GLY A CA 1
ATOM 3594 C C . GLY A 1 468 ? -2.360 2.796 -44.356 1.00 79.44 468 GLY A C 1
ATOM 3595 O O . GLY A 1 468 ? -2.975 2.459 -43.343 1.00 79.44 468 GLY A O 1
ATOM 3596 N N . PRO A 1 469 ? -1.224 3.515 -44.260 1.00 77.69 469 PRO A N 1
ATOM 3597 C CA . PRO A 1 469 ? -0.712 4.065 -43.001 1.00 77.69 469 PRO A CA 1
ATOM 3598 C C . PRO A 1 469 ? -1.743 4.776 -42.087 1.00 77.69 469 PRO A C 1
ATOM 3600 O O . PRO A 1 469 ? -1.601 4.658 -40.867 1.00 77.69 469 PRO A O 1
ATOM 3603 N N . PRO A 1 470 ? -2.772 5.506 -42.588 1.00 81.06 470 PRO A N 1
ATOM 3604 C CA . PRO A 1 470 ? -3.738 6.173 -41.706 1.00 81.06 470 PRO A CA 1
ATOM 3605 C C . PRO A 1 470 ? -4.644 5.216 -40.921 1.00 81.06 470 PRO A C 1
ATOM 3607 O O . PRO A 1 470 ? -5.003 5.529 -39.789 1.00 81.06 470 PRO A O 1
ATOM 3610 N N . GLU A 1 471 ? -4.986 4.050 -41.469 1.00 79.56 471 GLU A N 1
ATOM 3611 C CA . GLU A 1 471 ? -5.868 3.079 -40.799 1.00 79.56 471 GLU A CA 1
ATOM 3612 C C . GLU A 1 471 ? -5.154 2.425 -39.610 1.00 79.56 471 GLU A C 1
ATOM 3614 O O . GLU A 1 471 ? -5.736 2.249 -38.538 1.00 79.56 471 GLU A O 1
ATOM 3619 N N . ILE A 1 472 ? -3.852 2.160 -39.764 1.00 77.81 472 ILE A N 1
ATOM 3620 C CA . ILE A 1 472 ? -2.981 1.682 -38.684 1.00 77.81 472 ILE A CA 1
ATOM 3621 C C . ILE A 1 472 ? -2.866 2.748 -37.587 1.00 77.81 472 ILE A C 1
ATOM 3623 O O . ILE A 1 472 ? -3.009 2.439 -36.405 1.00 77.81 472 ILE A O 1
ATOM 3627 N N . ALA A 1 473 ? -2.660 4.015 -37.960 1.00 80.75 473 ALA A N 1
ATOM 3628 C CA . ALA A 1 473 ? -2.584 5.114 -37.000 1.00 80.75 473 ALA A CA 1
ATOM 3629 C C . ALA A 1 473 ? -3.904 5.319 -36.232 1.00 80.75 473 ALA A C 1
ATOM 3631 O O . ALA A 1 473 ? -3.876 5.552 -35.021 1.00 80.75 473 ALA A O 1
ATOM 3632 N N . GLN A 1 474 ? -5.053 5.188 -36.905 1.00 84.31 474 GLN A N 1
ATOM 3633 C CA . GLN A 1 474 ? -6.368 5.255 -36.267 1.00 84.31 474 GLN A CA 1
ATOM 3634 C C . GLN A 1 474 ? -6.563 4.109 -35.267 1.00 84.31 474 GLN A C 1
ATOM 3636 O O . GLN A 1 474 ? -6.945 4.363 -34.125 1.00 84.31 474 GLN A O 1
ATOM 3641 N N . ALA A 1 475 ? -6.236 2.872 -35.655 1.00 77.62 475 ALA A N 1
ATOM 3642 C CA . ALA A 1 475 ? -6.330 1.722 -34.761 1.00 77.62 475 ALA A CA 1
ATOM 3643 C C . ALA A 1 475 ? -5.452 1.903 -33.510 1.00 77.62 475 ALA A C 1
ATOM 3645 O O . ALA A 1 475 ? -5.920 1.678 -32.396 1.00 77.62 475 ALA A O 1
ATOM 3646 N N . ILE A 1 476 ? -4.215 2.391 -33.668 1.00 79.75 476 ILE A N 1
ATOM 3647 C CA . ILE A 1 476 ? -3.318 2.715 -32.543 1.00 79.75 476 ILE A CA 1
ATOM 3648 C C . ILE A 1 476 ? -3.941 3.780 -31.622 1.00 79.75 476 ILE A C 1
ATOM 3650 O O . ILE A 1 476 ? -3.899 3.643 -30.397 1.00 79.75 476 ILE A O 1
ATOM 3654 N N . GLY A 1 477 ? -4.554 4.821 -32.193 1.00 83.94 477 GLY A N 1
ATOM 3655 C CA . GLY A 1 477 ? -5.230 5.877 -31.434 1.00 83.94 477 GLY A CA 1
ATOM 3656 C C . GLY A 1 477 ? -6.426 5.374 -30.620 1.00 83.94 477 GLY A C 1
ATOM 3657 O O . GLY A 1 477 ? -6.556 5.717 -29.443 1.00 83.94 477 GLY A O 1
ATOM 3658 N N . GLU A 1 478 ? -7.264 4.522 -31.212 1.00 82.00 478 GLU A N 1
ATOM 3659 C CA . GLU A 1 478 ? -8.409 3.901 -30.534 1.00 82.00 478 GLU A CA 1
ATOM 3660 C C . GLU A 1 478 ? -7.960 3.027 -29.354 1.00 82.00 478 GLU A C 1
ATOM 3662 O O . GLU A 1 478 ? -8.544 3.101 -28.271 1.00 82.00 478 GLU A O 1
ATOM 3667 N N . ILE A 1 479 ? -6.880 2.254 -29.519 1.00 74.00 479 ILE A N 1
ATOM 3668 C CA . ILE A 1 479 ? -6.300 1.427 -28.447 1.00 74.00 479 ILE A CA 1
ATOM 3669 C C . ILE A 1 479 ? -5.810 2.296 -27.298 1.00 74.00 479 ILE A C 1
ATOM 3671 O O . ILE A 1 479 ? -6.138 2.021 -26.145 1.00 74.00 479 ILE A O 1
ATOM 3675 N N . ARG A 1 480 ? -5.056 3.362 -27.592 1.00 79.19 480 ARG A N 1
ATOM 3676 C CA . ARG A 1 480 ? -4.520 4.246 -26.551 1.00 79.19 480 ARG A CA 1
ATOM 3677 C C . ARG A 1 480 ? -5.650 4.925 -25.767 1.00 79.19 480 ARG A C 1
ATOM 3679 O O . ARG A 1 480 ? -5.577 5.005 -24.543 1.00 79.19 480 ARG A O 1
ATOM 3686 N N . ALA A 1 481 ? -6.721 5.344 -26.447 1.00 80.94 481 ALA A N 1
ATOM 3687 C CA . ALA A 1 481 ? -7.908 5.902 -25.800 1.00 80.94 481 ALA A CA 1
ATOM 3688 C C . ALA A 1 481 ? -8.625 4.872 -24.908 1.00 80.94 481 ALA A C 1
ATOM 3690 O O . ALA A 1 481 ? -9.011 5.192 -23.784 1.00 80.94 481 ALA A O 1
ATOM 3691 N N . MET A 1 482 ? -8.762 3.626 -25.371 1.00 75.44 482 MET A N 1
ATOM 3692 C CA . MET A 1 482 ? -9.376 2.550 -24.587 1.00 75.44 482 MET A CA 1
ATOM 3693 C C . MET A 1 482 ? -8.529 2.145 -23.379 1.00 75.44 482 MET A C 1
ATOM 3695 O O . MET A 1 482 ? -9.076 2.006 -22.288 1.00 75.44 482 MET A O 1
ATOM 3699 N N . MET A 1 483 ? -7.208 2.016 -23.532 1.00 73.44 483 MET A N 1
ATOM 3700 C CA . MET A 1 483 ? -6.296 1.727 -22.420 1.00 73.44 483 MET A CA 1
ATOM 3701 C C . MET A 1 483 ? -6.312 2.847 -21.380 1.00 73.44 483 MET A C 1
ATOM 3703 O O . MET A 1 483 ? -6.440 2.576 -20.190 1.00 73.44 483 MET A O 1
ATOM 3707 N N . SER A 1 484 ? -6.281 4.107 -21.821 1.00 78.00 484 SER A N 1
ATOM 3708 C CA . SER A 1 484 ? -6.373 5.258 -20.919 1.00 78.00 484 SER A CA 1
ATOM 3709 C C . SER A 1 484 ? -7.712 5.334 -20.177 1.00 78.00 484 SER A C 1
ATOM 3711 O O . SER A 1 484 ? -7.753 5.884 -19.082 1.00 78.00 484 SER A O 1
ATOM 3713 N N . ALA A 1 485 ? -8.800 4.817 -20.754 1.00 76.75 485 ALA A N 1
ATOM 3714 C CA . ALA A 1 485 ? -10.106 4.754 -20.097 1.00 76.75 485 ALA A CA 1
ATOM 3715 C C . ALA A 1 485 ? -10.242 3.543 -19.155 1.00 76.75 485 ALA A C 1
ATOM 3717 O O . ALA A 1 485 ? -10.972 3.610 -18.168 1.00 76.75 485 ALA A O 1
ATOM 3718 N N . ALA A 1 486 ? -9.560 2.436 -19.464 1.00 69.75 486 ALA A N 1
ATOM 3719 C CA . ALA A 1 486 ? -9.600 1.195 -18.692 1.00 69.75 486 ALA A CA 1
ATOM 3720 C C . ALA A 1 486 ? -8.697 1.220 -17.450 1.00 69.75 486 ALA A C 1
ATOM 3722 O O . ALA A 1 486 ? -8.946 0.465 -16.512 1.00 69.75 486 ALA A O 1
ATOM 3723 N N . VAL A 1 487 ? -7.677 2.082 -17.433 1.00 67.00 487 VAL A N 1
ATOM 3724 C CA . VAL A 1 487 ? -6.762 2.272 -16.303 1.00 67.00 487 VAL A CA 1
ATOM 3725 C C . VAL A 1 487 ? -7.168 3.528 -15.531 1.00 67.00 487 VAL A C 1
ATOM 3727 O O . VAL A 1 487 ? -6.718 4.624 -15.867 1.00 67.00 487 VAL A O 1
ATOM 3730 N N . PRO A 1 488 ? -8.016 3.425 -14.490 1.00 63.00 488 PRO A N 1
ATOM 3731 C CA . PRO A 1 488 ? -8.196 4.522 -13.558 1.00 63.00 488 PRO A CA 1
ATOM 3732 C C . PRO A 1 488 ? -6.908 4.651 -12.743 1.00 63.00 488 PRO A C 1
ATOM 3734 O O . PRO A 1 488 ? -6.752 4.027 -11.697 1.00 63.00 488 PRO A O 1
ATOM 3737 N N . SER A 1 489 ? -5.992 5.491 -13.213 1.00 60.16 489 SER A N 1
ATOM 3738 C CA . SER A 1 489 ? -4.687 5.791 -12.609 1.00 60.16 489 SER A CA 1
ATOM 3739 C C . SER A 1 489 ? -4.752 6.360 -11.182 1.00 60.16 489 SER A C 1
ATOM 3741 O O . SER A 1 489 ? -3.726 6.705 -10.624 1.00 60.16 489 SER A O 1
ATOM 3743 N N . GLY A 1 490 ? -5.936 6.440 -10.568 1.00 63.78 490 GLY A N 1
ATOM 3744 C CA . GLY A 1 490 ? -6.111 6.842 -9.175 1.00 63.78 490 GLY A CA 1
ATOM 3745 C C . GLY A 1 490 ? -6.573 5.738 -8.225 1.00 63.78 490 GLY A C 1
ATOM 3746 O O . GLY A 1 490 ? -6.603 5.994 -7.029 1.00 63.78 490 GLY A O 1
ATOM 3747 N N . SER A 1 491 ? -6.980 4.542 -8.679 1.00 62.53 491 SER A N 1
ATOM 3748 C CA . SER A 1 491 ? -7.576 3.566 -7.745 1.00 62.53 491 SER A CA 1
ATOM 3749 C C . SER A 1 491 ? -6.552 2.807 -6.908 1.00 62.53 491 SER A C 1
ATOM 3751 O O . SER A 1 491 ? -6.827 2.555 -5.741 1.00 62.53 491 SER A O 1
ATOM 3753 N N . VAL A 1 492 ? -5.393 2.458 -7.476 1.00 61.72 492 VAL A N 1
ATOM 3754 C CA . VAL A 1 492 ? -4.314 1.783 -6.730 1.00 61.72 492 VAL A CA 1
ATOM 3755 C C . VAL A 1 492 ? -3.652 2.773 -5.776 1.00 61.72 492 VAL A C 1
ATOM 3757 O O . VAL A 1 492 ? -3.611 2.510 -4.581 1.00 61.72 492 VAL A O 1
ATOM 3760 N N . ASP A 1 493 ? -3.290 3.961 -6.262 1.00 66.25 493 ASP A N 1
ATOM 3761 C CA . ASP A 1 493 ? -2.723 5.038 -5.440 1.00 66.25 493 ASP A CA 1
ATOM 3762 C C . ASP A 1 493 ? -3.663 5.472 -4.300 1.00 66.25 493 ASP A C 1
ATOM 3764 O O . ASP A 1 493 ? -3.221 5.722 -3.178 1.00 66.25 493 ASP A O 1
ATOM 3768 N N . ALA A 1 494 ? -4.980 5.529 -4.543 1.00 71.81 494 ALA A N 1
ATOM 3769 C CA . ALA A 1 494 ? -5.952 5.817 -3.488 1.00 71.81 494 ALA A CA 1
ATOM 3770 C C . ALA A 1 494 ? -6.036 4.691 -2.449 1.00 71.81 494 ALA A C 1
ATOM 3772 O O . ALA A 1 494 ? -6.233 4.968 -1.266 1.00 71.81 494 ALA A O 1
ATOM 3773 N N . LEU A 1 495 ? -5.894 3.434 -2.874 1.00 64.81 495 LEU A N 1
ATOM 3774 C CA . LEU A 1 495 ? -5.920 2.277 -1.983 1.00 64.81 495 LEU A CA 1
ATOM 3775 C C . LEU A 1 495 ? -4.632 2.211 -1.151 1.00 64.81 495 LEU A C 1
ATOM 3777 O O . LEU A 1 495 ? -4.713 2.067 0.066 1.00 64.81 495 LEU A O 1
ATOM 3781 N N . GLU A 1 496 ? -3.466 2.445 -1.759 1.00 72.12 496 GLU A N 1
ATOM 3782 C CA . GLU A 1 496 ? -2.184 2.583 -1.057 1.00 72.12 496 GLU A CA 1
ATOM 3783 C C . GLU A 1 496 ? -2.204 3.741 -0.053 1.00 72.12 496 GLU A C 1
ATOM 3785 O O . GLU A 1 496 ? -1.871 3.547 1.117 1.00 72.12 496 GLU A O 1
ATOM 3790 N N . GLY A 1 497 ? -2.663 4.928 -0.465 1.00 78.62 497 GLY A N 1
ATOM 3791 C CA . GLY A 1 497 ? -2.775 6.090 0.418 1.00 78.62 497 GLY A CA 1
ATOM 3792 C C . GLY A 1 497 ? -3.706 5.846 1.607 1.00 78.62 497 GLY A C 1
ATOM 3793 O O . GLY A 1 497 ? -3.429 6.286 2.723 1.00 78.62 497 GLY A O 1
ATOM 3794 N N . ARG A 1 498 ? -4.788 5.090 1.400 1.00 78.44 498 ARG A N 1
ATOM 3795 C CA . ARG A 1 498 ? -5.751 4.758 2.455 1.00 78.44 498 ARG A CA 1
ATOM 3796 C C . ARG A 1 498 ? -5.225 3.683 3.409 1.00 78.44 498 ARG A C 1
ATOM 3798 O O . ARG A 1 498 ? -5.379 3.831 4.618 1.00 78.44 498 ARG A O 1
ATOM 3805 N N . VAL A 1 499 ? -4.535 2.660 2.900 1.00 72.75 499 VAL A N 1
ATOM 3806 C CA . VAL A 1 499 ? -3.845 1.649 3.725 1.00 72.75 499 VAL A CA 1
ATOM 3807 C C . VAL A 1 499 ? -2.726 2.288 4.554 1.00 72.75 499 VAL A C 1
ATOM 3809 O O . VAL A 1 499 ? -2.580 1.975 5.739 1.00 72.75 499 VAL A O 1
ATOM 3812 N N . ALA A 1 500 ? -1.973 3.225 3.974 1.00 76.38 500 ALA A N 1
ATOM 3813 C CA . ALA A 1 500 ? -0.959 3.992 4.692 1.00 76.38 500 ALA A CA 1
ATOM 3814 C C . ALA A 1 500 ? -1.581 4.845 5.814 1.00 76.38 500 ALA A C 1
ATOM 3816 O O . ALA A 1 500 ? -1.120 4.781 6.954 1.00 76.38 500 ALA A O 1
ATOM 3817 N N . ALA A 1 501 ? -2.671 5.566 5.527 1.00 77.19 501 ALA A N 1
ATOM 3818 C CA . ALA A 1 501 ? -3.381 6.376 6.521 1.00 77.19 501 ALA A CA 1
ATOM 3819 C C . ALA A 1 501 ? -3.939 5.536 7.684 1.00 77.19 501 ALA A C 1
ATOM 3821 O O . ALA A 1 501 ? -3.819 5.930 8.845 1.00 77.19 501 ALA A O 1
ATOM 3822 N N . LEU A 1 502 ? -4.497 4.356 7.392 1.00 71.81 502 LEU A N 1
ATOM 3823 C CA . LEU A 1 502 ? -4.961 3.415 8.417 1.00 71.81 502 LEU A CA 1
ATOM 3824 C C . LEU A 1 502 ? -3.805 2.916 9.287 1.00 71.81 502 LEU A C 1
ATOM 3826 O O . LEU A 1 502 ? -3.914 2.889 10.512 1.00 71.81 502 LEU A O 1
ATOM 3830 N N . SER A 1 503 ? -2.677 2.570 8.664 1.00 70.00 503 SER A N 1
ATOM 3831 C CA . SER A 1 503 ? -1.482 2.108 9.376 1.00 70.00 503 SER A CA 1
ATOM 3832 C C . SER A 1 503 ? -0.956 3.172 10.348 1.00 70.00 503 SER A C 1
ATOM 3834 O O . SER A 1 503 ? -0.619 2.849 11.490 1.00 70.00 503 SER A O 1
ATOM 3836 N N . GLU A 1 504 ? -0.955 4.442 9.929 1.00 78.38 504 GLU A N 1
ATOM 3837 C CA . GLU A 1 504 ? -0.564 5.586 10.759 1.00 78.38 504 GLU A CA 1
ATOM 3838 C C . GLU A 1 504 ? -1.555 5.844 11.904 1.00 78.38 504 GLU A C 1
ATOM 3840 O O . GLU A 1 504 ? -1.145 6.073 13.044 1.00 78.38 504 GLU A O 1
ATOM 3845 N N . GLN A 1 505 ? -2.862 5.761 11.639 1.00 77.75 505 GLN A N 1
ATOM 3846 C CA . GLN A 1 505 ? -3.893 5.946 12.662 1.00 77.75 505 GLN A CA 1
ATOM 3847 C C . GLN A 1 505 ? -3.741 4.945 13.815 1.00 77.75 505 GLN A C 1
ATOM 3849 O O . GLN A 1 505 ? -3.926 5.304 14.977 1.00 77.75 505 GLN A O 1
ATOM 3854 N N . ILE A 1 506 ? -3.359 3.705 13.516 1.00 62.41 506 ILE A N 1
ATOM 3855 C CA . ILE A 1 506 ? -3.181 2.673 14.541 1.00 62.41 506 ILE A CA 1
ATOM 3856 C C . ILE A 1 506 ? -1.869 2.850 15.303 1.00 62.41 506 ILE A C 1
ATOM 3858 O O . ILE A 1 506 ? -1.850 2.647 16.515 1.00 62.41 506 ILE A O 1
ATOM 3862 N N . ALA A 1 507 ? -0.790 3.264 14.628 1.00 72.94 507 ALA A N 1
ATOM 3863 C CA . ALA A 1 507 ? 0.458 3.605 15.311 1.00 72.94 507 ALA A CA 1
ATOM 3864 C C . ALA A 1 507 ? 0.210 4.675 16.389 1.00 72.94 507 ALA A C 1
ATOM 3866 O O . ALA A 1 507 ? 0.617 4.501 17.535 1.00 72.94 507 ALA A O 1
ATOM 3867 N N . ARG A 1 508 ? -0.588 5.701 16.061 1.00 79.06 508 ARG A N 1
ATOM 3868 C CA . ARG A 1 508 ? -0.992 6.746 17.014 1.00 79.06 508 ARG A CA 1
ATOM 3869 C C . ARG A 1 508 ? -1.817 6.214 18.189 1.00 79.06 508 ARG A C 1
ATOM 3871 O O . ARG A 1 508 ? -1.626 6.674 19.309 1.00 79.06 508 ARG A O 1
ATOM 3878 N N . LEU A 1 509 ? -2.725 5.259 17.964 1.00 73.94 509 LEU A N 1
ATOM 3879 C CA . LEU A 1 509 ? -3.507 4.643 19.049 1.00 73.94 509 LEU A CA 1
ATOM 3880 C C . LEU A 1 509 ? -2.634 3.782 19.977 1.00 73.94 509 LEU A C 1
ATOM 3882 O O . LEU A 1 509 ? -2.848 3.784 21.187 1.00 73.94 509 LEU A O 1
ATOM 3886 N N . GLY A 1 510 ? -1.638 3.079 19.428 1.00 69.88 510 GLY A N 1
ATOM 3887 C CA . GLY A 1 510 ? -0.674 2.307 20.215 1.00 69.88 510 GLY A CA 1
ATOM 3888 C C . GLY A 1 510 ? 0.248 3.192 21.061 1.00 69.88 510 GLY A C 1
ATOM 3889 O O . GLY A 1 510 ? 0.463 2.905 22.238 1.00 69.88 510 GLY A O 1
ATOM 3890 N N . GLU A 1 511 ? 0.747 4.288 20.486 1.00 76.19 511 GLU A N 1
ATOM 3891 C CA . GLU A 1 511 ? 1.588 5.270 21.187 1.00 76.19 511 GLU A CA 1
ATOM 3892 C C . GLU A 1 511 ? 0.820 5.992 22.300 1.00 76.19 511 GLU A C 1
ATOM 3894 O O . GLU A 1 511 ? 1.301 6.040 23.431 1.00 76.19 511 GLU A O 1
ATOM 3899 N N . ALA A 1 512 ? -0.412 6.442 22.030 1.00 77.12 512 ALA A N 1
ATOM 3900 C CA . ALA A 1 512 ? -1.262 7.096 23.029 1.00 77.12 512 ALA A CA 1
ATOM 3901 C C . ALA A 1 512 ? -1.536 6.217 24.264 1.00 77.12 512 ALA A C 1
ATOM 3903 O O . ALA A 1 512 ? -1.809 6.739 25.343 1.00 77.12 512 ALA A O 1
ATOM 3904 N N . ARG A 1 513 ? -1.452 4.886 24.122 1.00 63.47 513 ARG A N 1
ATOM 3905 C CA . ARG A 1 513 ? -1.632 3.930 25.221 1.00 63.47 513 ARG A CA 1
ATOM 3906 C C . ARG A 1 513 ? -0.335 3.609 25.962 1.00 63.47 513 ARG A C 1
ATOM 3908 O O . ARG A 1 513 ? -0.368 3.408 27.170 1.00 63.47 513 ARG A O 1
ATOM 3915 N N . ALA A 1 514 ? 0.804 3.559 25.270 1.00 74.06 514 ALA A N 1
ATOM 3916 C CA . ALA A 1 514 ? 2.107 3.399 25.922 1.00 74.06 514 ALA A CA 1
ATOM 3917 C C . ALA A 1 514 ? 2.449 4.595 26.831 1.00 74.06 514 ALA A C 1
ATOM 3919 O O . ALA A 1 514 ? 3.209 4.450 27.787 1.00 74.06 514 ALA A O 1
ATOM 3920 N N . GLU A 1 515 ? 1.861 5.756 26.540 1.00 67.00 515 GLU A N 1
ATOM 3921 C CA . GLU A 1 515 ? 1.975 6.976 27.336 1.00 67.00 515 GLU A CA 1
ATOM 3922 C C . GLU A 1 515 ? 0.936 7.099 28.456 1.00 67.00 515 GLU A C 1
ATOM 3924 O O . GLU A 1 515 ? 1.033 8.045 29.235 1.00 67.00 515 GLU A O 1
ATOM 3929 N N . GLU A 1 516 ? -0.019 6.169 28.597 1.00 57.62 516 GLU A N 1
ATOM 3930 C CA . GLU A 1 516 ? -0.882 6.132 29.779 1.00 57.62 516 GLU A CA 1
ATOM 3931 C C . GLU A 1 516 ? 0.014 5.736 30.966 1.00 57.62 516 GLU A C 1
ATOM 3933 O O . GLU A 1 516 ? 0.438 4.576 31.058 1.00 57.62 516 GLU A O 1
ATOM 3938 N N . PRO A 1 517 ? 0.418 6.693 31.832 1.00 54.22 517 PRO A N 1
ATOM 3939 C CA . PRO A 1 517 ? 1.389 6.399 32.867 1.00 54.22 517 PRO A CA 1
ATOM 3940 C C . PRO A 1 517 ? 0.754 5.333 33.734 1.00 54.22 517 PRO A C 1
ATOM 3942 O O . PRO A 1 517 ? -0.399 5.493 34.131 1.00 54.22 517 PRO A O 1
ATOM 3945 N N . ALA A 1 518 ? 1.486 4.250 34.005 1.00 50.12 518 ALA A N 1
ATOM 3946 C CA . ALA A 1 518 ? 1.077 3.256 34.977 1.00 50.12 518 ALA A CA 1
ATOM 3947 C C . ALA A 1 518 ? 0.704 4.014 36.251 1.00 50.12 518 ALA A C 1
ATOM 3949 O O . ALA A 1 518 ? 1.584 4.433 37.013 1.00 50.12 518 ALA A O 1
ATOM 3950 N N . VAL A 1 519 ? -0.598 4.254 36.440 1.00 53.97 519 VAL A N 1
ATOM 3951 C CA . VAL A 1 519 ? -1.159 4.800 37.662 1.00 53.97 519 VAL A CA 1
ATOM 3952 C C . VAL A 1 519 ? -0.962 3.661 38.627 1.00 53.97 519 VAL A C 1
ATOM 3954 O O . VAL A 1 519 ? -1.801 2.782 38.795 1.00 53.97 519 VAL A O 1
ATOM 3957 N N . SER A 1 520 ? 0.255 3.622 39.160 1.00 47.34 520 SER A N 1
ATOM 3958 C CA . SER A 1 520 ? 0.635 2.804 40.279 1.00 47.34 520 SER A CA 1
ATOM 3959 C C . SER A 1 520 ? -0.444 3.122 41.284 1.00 47.34 520 SER A C 1
ATOM 3961 O O . SER A 1 520 ? -0.567 4.275 41.704 1.00 47.34 520 SER A O 1
ATOM 3963 N N . HIS A 1 521 ? -1.301 2.139 41.546 1.00 47.38 521 HIS A N 1
ATOM 3964 C CA . HIS A 1 521 ? -2.235 2.166 42.648 1.00 47.38 521 HIS A CA 1
ATOM 3965 C C . HIS A 1 521 ? -1.366 2.403 43.883 1.00 47.38 521 HIS A C 1
ATOM 3967 O O . HIS A 1 521 ? -0.843 1.471 44.488 1.00 47.38 521 HIS A O 1
ATOM 3973 N N . VAL A 1 522 ? -1.137 3.676 44.206 1.00 50.09 522 VAL A N 1
ATOM 3974 C CA . VAL A 1 522 ? -0.643 4.110 45.496 1.00 50.09 522 VAL A CA 1
ATOM 3975 C C . VAL A 1 522 ? -1.801 3.767 46.405 1.00 50.09 522 VAL A C 1
ATOM 3977 O O . VAL A 1 522 ? -2.762 4.521 46.551 1.00 50.09 522 VAL A O 1
ATOM 3980 N N . VAL A 1 523 ? -1.755 2.539 46.915 1.00 49.09 523 VAL A N 1
ATOM 3981 C CA . VAL A 1 523 ? -2.455 2.141 48.121 1.00 49.09 523 VAL A CA 1
ATOM 3982 C C . VAL A 1 523 ? -2.079 3.214 49.128 1.00 49.09 523 VAL A C 1
ATOM 3984 O O . VAL A 1 523 ? -0.932 3.299 49.557 1.00 49.09 523 VAL A O 1
ATOM 3987 N N . ALA A 1 524 ? -3.017 4.120 49.388 1.00 46.00 524 ALA A N 1
ATOM 3988 C CA . ALA A 1 524 ? -2.870 5.140 50.400 1.00 46.00 524 ALA A CA 1
ATOM 3989 C C . ALA A 1 524 ? -2.681 4.429 51.743 1.00 46.00 524 ALA A C 1
ATOM 3991 O O . ALA A 1 524 ? -3.650 4.023 52.385 1.00 46.00 524 ALA A O 1
ATOM 3992 N N . GLU A 1 525 ? -1.425 4.259 52.154 1.00 42.41 525 GLU A N 1
ATOM 3993 C CA . GLU A 1 525 ? -1.088 4.056 53.552 1.00 42.41 525 GLU A CA 1
ATOM 3994 C C . GLU A 1 525 ? -1.662 5.247 54.321 1.00 42.41 525 GLU A C 1
ATOM 3996 O O . GLU A 1 525 ? -1.316 6.408 54.086 1.00 42.41 525 GLU A O 1
ATOM 4001 N N . GLN A 1 526 ? -2.619 4.957 55.201 1.00 43.59 526 GLN A N 1
ATOM 4002 C CA . GLN A 1 526 ? -3.161 5.940 56.124 1.00 43.59 526 GLN A CA 1
ATOM 4003 C C . GLN A 1 526 ? -2.016 6.519 56.968 1.00 43.59 526 GLN A C 1
ATOM 4005 O O . GLN A 1 526 ? -1.303 5.752 57.619 1.00 43.59 526 GLN A O 1
ATOM 4010 N N . PRO A 1 527 ? -1.848 7.850 57.038 1.00 43.53 527 PRO A N 1
ATOM 4011 C CA . PRO A 1 527 ? -0.883 8.428 57.953 1.00 43.53 527 PRO A CA 1
ATOM 4012 C C . PRO A 1 527 ? -1.418 8.300 59.382 1.00 43.53 527 PRO A C 1
ATOM 4014 O O . PRO A 1 527 ? -2.343 9.005 59.794 1.00 43.53 527 PRO A O 1
ATOM 4017 N N . THR A 1 528 ? -0.821 7.401 60.162 1.00 43.00 528 THR A N 1
ATOM 4018 C CA . THR A 1 528 ? -0.963 7.393 61.618 1.00 43.00 528 THR A CA 1
ATOM 4019 C C . THR A 1 528 ? -0.445 8.709 62.188 1.00 43.00 528 THR A C 1
ATOM 4021 O O . THR A 1 528 ? 0.681 9.130 61.924 1.00 43.00 528 THR A O 1
ATOM 4024 N N . ALA A 1 529 ? -1.291 9.362 62.979 1.00 46.84 529 ALA A N 1
ATOM 4025 C CA . ALA A 1 529 ? -1.010 10.619 63.647 1.00 46.84 529 ALA A CA 1
ATOM 4026 C C . ALA A 1 529 ? 0.182 10.501 64.612 1.00 46.84 529 ALA 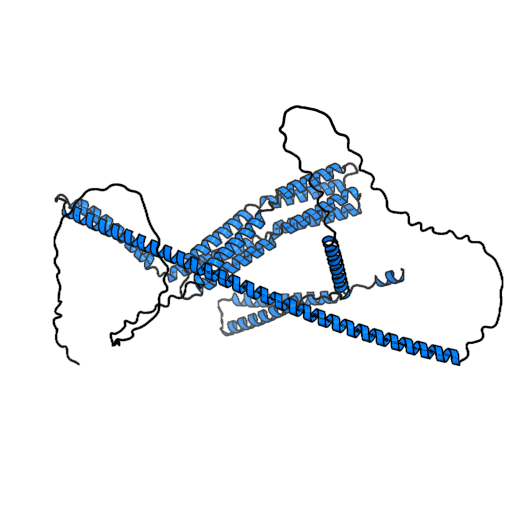A C 1
ATOM 4028 O O . ALA A 1 529 ? 0.058 9.911 65.682 1.00 46.84 529 ALA A O 1
ATOM 4029 N N . ALA A 1 530 ? 1.311 11.131 64.281 1.00 43.47 530 ALA A N 1
ATOM 4030 C CA . ALA A 1 530 ? 2.353 11.437 65.256 1.00 43.47 530 ALA A CA 1
ATOM 4031 C C . ALA A 1 530 ? 3.164 12.685 64.861 1.00 43.47 530 ALA A C 1
ATOM 4033 O O . ALA A 1 530 ? 3.875 12.715 63.866 1.00 43.47 530 ALA A O 1
ATOM 4034 N N . SER A 1 531 ? 3.045 13.708 65.712 1.00 49.28 531 SER A N 1
ATOM 4035 C CA . SER A 1 531 ? 4.010 14.783 65.984 1.00 49.28 531 SER A CA 1
ATOM 4036 C C . SER A 1 531 ? 4.602 15.592 64.817 1.00 49.28 531 SER A C 1
ATOM 4038 O O . SER A 1 531 ? 5.610 15.220 64.226 1.00 49.28 531 SER A O 1
ATOM 4040 N N . ALA A 1 532 ? 4.124 16.828 64.656 1.00 38.94 532 ALA A N 1
ATOM 4041 C CA . ALA A 1 532 ? 4.931 17.907 64.085 1.00 38.94 532 ALA A CA 1
ATOM 4042 C C . ALA A 1 532 ? 4.804 19.175 64.945 1.00 38.94 532 ALA A C 1
ATOM 4044 O O . ALA A 1 532 ? 3.821 19.915 64.891 1.00 38.94 532 ALA A O 1
ATOM 4045 N N . ARG A 1 533 ? 5.825 19.393 65.785 1.00 40.91 533 ARG A N 1
ATOM 4046 C CA . ARG A 1 533 ? 6.115 20.667 66.457 1.00 40.91 533 ARG A CA 1
ATOM 4047 C C . ARG A 1 533 ? 6.447 21.720 65.400 1.00 40.91 533 ARG A C 1
ATOM 4049 O O . ARG A 1 533 ? 7.366 21.528 64.613 1.00 40.91 533 ARG A O 1
ATOM 4056 N N . TRP A 1 534 ? 5.773 22.860 65.453 1.00 40.38 534 TRP A N 1
ATOM 4057 C CA . TRP A 1 534 ? 6.144 24.054 64.692 1.00 40.38 534 TRP A CA 1
ATOM 4058 C C . TRP A 1 534 ? 7.087 24.935 65.520 1.00 40.38 534 TRP A C 1
ATOM 4060 O O . TRP A 1 534 ? 6.724 25.278 66.650 1.00 40.38 534 TRP A O 1
ATOM 4070 N N . PRO A 1 535 ? 8.239 25.395 64.997 1.00 53.81 535 PRO A N 1
ATOM 4071 C CA . PRO A 1 535 ? 8.942 26.511 65.596 1.00 53.81 535 PRO A CA 1
ATOM 4072 C C . PRO A 1 535 ? 8.504 27.829 64.948 1.00 53.81 535 PRO A C 1
ATOM 4074 O O . PRO A 1 535 ? 8.569 28.037 63.738 1.00 53.81 535 PRO A O 1
ATOM 4077 N N . ARG A 1 536 ? 8.085 28.754 65.812 1.00 43.97 536 ARG A N 1
ATOM 4078 C CA . ARG A 1 536 ? 8.007 30.184 65.522 1.00 43.97 536 ARG A CA 1
ATOM 4079 C C . ARG A 1 536 ? 9.416 30.736 65.321 1.00 43.97 536 ARG A C 1
ATOM 4081 O O . ARG A 1 536 ? 10.229 30.632 66.236 1.00 43.97 536 ARG A O 1
ATOM 4088 N N . LYS A 1 537 ? 9.627 31.408 64.192 1.00 48.41 537 LYS A N 1
ATOM 4089 C CA . LYS A 1 537 ? 10.358 32.676 63.982 1.00 48.41 537 LYS A CA 1
ATOM 4090 C C . LYS A 1 537 ? 10.807 32.695 62.521 1.00 48.41 537 LYS A C 1
ATOM 4092 O O . LYS A 1 537 ? 11.283 31.687 62.027 1.00 48.41 537 LYS A O 1
ATOM 4097 N N . TRP A 1 538 ? 10.623 33.824 61.850 1.00 39.34 538 TRP A N 1
ATOM 4098 C CA . TRP A 1 538 ? 11.688 34.629 61.244 1.00 39.34 538 TRP A CA 1
ATOM 4099 C C . TRP A 1 538 ? 11.028 35.8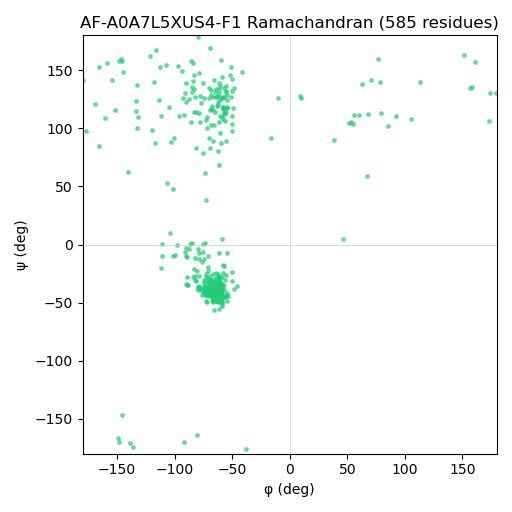36 60.556 1.00 39.34 538 TRP A C 1
ATOM 4101 O O . TRP A 1 538 ? 10.006 35.722 59.883 1.00 39.34 538 TRP A O 1
ATOM 4111 N N . ILE A 1 539 ? 11.576 37.011 60.856 1.00 43.44 539 ILE A N 1
ATOM 4112 C CA . ILE A 1 539 ? 11.180 38.348 60.401 1.00 43.44 539 ILE A CA 1
ATOM 4113 C C . ILE A 1 539 ? 12.239 38.819 59.390 1.00 43.44 539 ILE A C 1
ATOM 4115 O O . ILE A 1 539 ? 13.397 38.435 59.529 1.00 43.44 539 ILE A O 1
ATOM 4119 N N . ALA A 1 540 ? 11.833 39.729 58.488 1.00 36.94 540 ALA A N 1
ATOM 4120 C CA . ALA A 1 540 ? 12.640 40.535 57.550 1.00 36.94 540 ALA A CA 1
ATOM 4121 C C . ALA A 1 540 ? 13.122 39.772 56.293 1.00 36.94 540 ALA A C 1
ATOM 4123 O O . ALA A 1 540 ? 13.501 38.618 56.374 1.00 36.94 540 ALA A O 1
ATOM 4124 N N . SER A 1 541 ? 13.149 40.308 55.068 1.00 37.34 541 SER A N 1
ATOM 4125 C CA . SER A 1 541 ? 12.997 41.673 54.537 1.00 37.34 541 SER A CA 1
ATOM 4126 C C . SER A 1 541 ? 13.131 41.613 53.004 1.00 37.34 541 SER A C 1
ATOM 4128 O O . SER A 1 541 ? 14.021 40.914 52.541 1.00 37.34 541 SER A O 1
ATOM 4130 N N . ALA A 1 542 ? 12.349 42.387 52.234 1.00 35.91 542 ALA A N 1
ATOM 4131 C CA . ALA A 1 542 ? 12.714 42.928 50.901 1.00 35.91 542 ALA A CA 1
ATOM 4132 C C . ALA A 1 542 ? 11.578 43.839 50.376 1.00 35.91 542 ALA A C 1
ATOM 4134 O O . ALA A 1 542 ? 10.483 43.381 50.070 1.00 35.91 542 ALA A O 1
ATOM 4135 N N . ARG A 1 543 ? 11.705 45.162 50.545 1.00 34.84 543 ARG A N 1
ATOM 4136 C CA . ARG A 1 543 ? 12.003 46.177 49.505 1.00 34.84 543 ARG A CA 1
ATOM 4137 C C . ARG A 1 543 ? 11.079 46.180 48.269 1.00 34.84 543 ARG A C 1
ATOM 4139 O O . ARG A 1 543 ? 11.242 45.398 47.344 1.00 34.84 543 ARG A O 1
ATOM 4146 N N . ARG A 1 544 ? 10.191 47.182 48.235 1.00 39.81 544 ARG A N 1
ATOM 4147 C CA . ARG A 1 544 ? 9.531 47.740 47.037 1.00 39.81 544 ARG A CA 1
ATOM 4148 C C . ARG A 1 544 ? 10.415 48.814 46.385 1.00 39.81 544 ARG A C 1
ATOM 4150 O O . ARG A 1 544 ? 11.120 49.508 47.120 1.00 39.81 544 ARG A O 1
ATOM 4157 N N . PRO A 1 545 ? 10.226 49.101 45.087 1.00 50.28 545 PRO A N 1
ATOM 4158 C CA . PRO A 1 545 ? 10.362 50.453 44.569 1.00 50.28 545 PRO A CA 1
ATOM 4159 C C . PRO A 1 545 ? 9.020 51.033 44.097 1.00 50.28 545 PRO A C 1
ATOM 4161 O O . PRO A 1 545 ? 8.074 50.330 43.746 1.00 50.28 545 PRO A O 1
ATOM 4164 N N . ALA A 1 546 ? 8.961 52.359 44.154 1.00 41.28 546 ALA A N 1
ATOM 4165 C CA . ALA A 1 546 ? 7.821 53.220 43.886 1.00 41.28 546 ALA A CA 1
ATOM 4166 C C . ALA A 1 546 ? 7.841 53.788 42.459 1.00 41.28 546 ALA A C 1
ATOM 4168 O O . ALA A 1 546 ? 8.915 54.041 41.931 1.00 41.28 546 ALA A O 1
ATOM 4169 N N . THR A 1 547 ? 6.668 54.114 41.908 1.00 41.09 547 THR A N 1
ATOM 4170 C CA . THR A 1 547 ? 6.400 55.273 41.018 1.00 41.09 547 THR A CA 1
ATOM 4171 C C . THR A 1 547 ? 4.879 55.520 41.035 1.00 41.09 547 THR A C 1
ATOM 4173 O O . THR A 1 547 ? 4.092 54.598 40.874 1.00 41.09 547 THR A O 1
ATOM 4176 N N . ARG A 1 548 ? 4.426 56.607 41.673 1.00 36.22 548 ARG A N 1
ATOM 4177 C CA . ARG A 1 548 ? 4.082 57.952 41.152 1.00 36.22 548 ARG A CA 1
ATOM 4178 C C . ARG A 1 548 ? 2.707 58.053 40.459 1.00 36.22 548 ARG A C 1
ATOM 4180 O O . ARG A 1 548 ? 2.469 57.507 39.394 1.00 36.22 548 ARG A O 1
ATOM 4187 N N . ARG A 1 549 ? 1.837 58.825 41.128 1.00 39.12 549 ARG A N 1
ATOM 4188 C CA . ARG A 1 549 ? 0.541 59.387 40.701 1.00 39.12 549 ARG A CA 1
ATOM 4189 C C . ARG A 1 549 ? 0.692 60.308 39.483 1.00 39.12 549 ARG A C 1
ATOM 4191 O O . ARG A 1 549 ? 1.740 60.935 39.381 1.00 39.12 549 ARG A O 1
ATOM 4198 N N . VAL A 1 550 ? -0.403 60.534 38.739 1.00 38.34 550 VAL A N 1
ATOM 4199 C CA . VAL A 1 550 ? -1.014 61.867 38.494 1.00 38.34 550 VAL A CA 1
ATOM 4200 C C . VAL A 1 550 ? -2.404 61.733 37.821 1.00 38.34 550 VAL A C 1
ATOM 4202 O O . VAL A 1 550 ? -2.528 61.160 36.752 1.00 38.34 550 VAL A O 1
ATOM 4205 N N . TRP A 1 551 ? -3.409 62.278 38.522 1.00 36.91 551 TRP A N 1
ATOM 4206 C CA . TRP A 1 551 ? -4.609 63.034 38.104 1.00 36.91 551 TRP A CA 1
ATOM 4207 C C . TRP A 1 551 ? -5.754 62.469 37.215 1.00 36.91 551 TRP A C 1
ATOM 4209 O O . TRP A 1 551 ? -5.586 61.783 36.220 1.00 36.91 551 TRP A O 1
ATOM 4219 N N . ARG A 1 552 ? -6.957 62.857 37.672 1.00 39.19 552 ARG A N 1
ATOM 4220 C CA . ARG A 1 552 ? -8.373 62.709 37.233 1.00 39.19 552 ARG A CA 1
ATOM 4221 C C . ARG A 1 552 ? -8.752 63.951 36.346 1.00 39.19 552 ARG A C 1
ATOM 4223 O O . ARG A 1 552 ? -7.836 64.755 36.178 1.00 39.19 552 ARG A O 1
ATOM 4230 N N . PRO A 1 553 ? -10.014 64.279 35.917 1.00 58.53 553 PRO A N 1
ATOM 4231 C CA . PRO A 1 553 ? -11.345 63.645 36.109 1.00 58.53 553 PRO A CA 1
ATOM 4232 C C . PRO A 1 553 ? -12.402 63.790 34.948 1.00 58.53 553 PRO A C 1
ATOM 4234 O O . PRO A 1 553 ? -12.112 64.328 33.889 1.00 58.53 553 PRO A O 1
ATOM 4237 N N . LEU A 1 554 ? -13.656 63.382 35.260 1.00 35.09 554 LEU A N 1
ATOM 4238 C CA . LEU A 1 554 ? -15.000 63.885 34.839 1.00 35.09 554 LEU A CA 1
ATOM 4239 C C . LEU A 1 554 ? -15.853 63.096 33.815 1.00 35.09 554 LEU A C 1
ATOM 4241 O O . LEU A 1 554 ? -15.637 63.153 32.612 1.00 35.09 554 LEU A O 1
ATOM 4245 N N . SER A 1 555 ? -16.930 62.469 34.317 1.00 34.38 555 SER A N 1
ATOM 4246 C CA . SER A 1 555 ? -18.361 62.701 33.961 1.00 34.38 555 SER A CA 1
ATOM 4247 C C . SER A 1 555 ? -19.232 61.635 34.672 1.00 34.38 555 SER A C 1
ATOM 4249 O O . SER A 1 555 ? -18.963 60.445 34.577 1.00 34.38 555 SER A O 1
ATOM 4251 N N . THR A 1 556 ? -19.989 61.978 35.722 1.00 34.72 556 THR A N 1
ATOM 4252 C CA . THR A 1 556 ? -21.427 62.349 35.751 1.00 34.72 556 THR A CA 1
ATOM 4253 C C . THR A 1 556 ? -22.402 61.332 35.134 1.00 34.72 556 THR A C 1
ATOM 4255 O O . THR A 1 556 ? -22.605 61.343 33.928 1.00 34.72 556 THR A O 1
ATOM 4258 N N . ARG A 1 557 ? -23.134 60.575 35.975 1.00 33.72 557 ARG A N 1
ATOM 4259 C CA . ARG A 1 557 ? -24.607 60.689 36.140 1.00 33.72 557 ARG A CA 1
ATOM 4260 C C . ARG A 1 557 ? -25.218 59.602 37.050 1.00 33.72 557 ARG A C 1
ATOM 4262 O O . ARG A 1 557 ? -25.007 58.419 36.841 1.00 33.72 557 ARG A O 1
ATOM 4269 N N . SER A 1 558 ? -26.025 60.092 37.997 1.00 34.16 558 SER A N 1
ATOM 4270 C CA . SER A 1 558 ? -27.346 59.585 38.420 1.00 34.16 558 SER A CA 1
ATOM 4271 C C . SER A 1 558 ? -27.490 58.232 39.143 1.00 34.16 558 SER A C 1
ATOM 4273 O O . SER A 1 558 ? -27.386 57.169 38.550 1.00 34.16 558 SER A O 1
ATOM 4275 N N . ALA A 1 559 ? -27.874 58.323 40.420 1.00 43.62 559 ALA A N 1
ATOM 4276 C CA . ALA A 1 559 ? -28.558 57.310 41.247 1.00 43.62 559 ALA A CA 1
ATOM 4277 C C . ALA A 1 559 ? -30.098 57.301 40.934 1.00 43.62 559 ALA A C 1
ATOM 4279 O O . ALA A 1 559 ? -30.446 57.967 39.953 1.00 43.62 559 ALA A O 1
ATOM 4280 N N . PRO A 1 560 ? -31.056 56.719 41.721 1.00 58.50 560 PRO A N 1
ATOM 4281 C CA . PRO A 1 560 ? -30.958 55.988 43.007 1.00 58.50 560 PRO A CA 1
ATOM 4282 C C . PRO A 1 560 ? -32.023 54.855 43.272 1.00 58.50 560 PRO A C 1
ATOM 4284 O O . PRO A 1 560 ? -32.784 54.494 42.384 1.00 58.50 560 PRO A O 1
ATOM 4287 N N . TRP A 1 561 ? -32.092 54.404 44.548 1.00 38.97 561 TRP A N 1
ATOM 4288 C CA . TRP A 1 561 ? -33.175 53.686 45.297 1.00 38.97 561 TRP A CA 1
ATOM 4289 C C . TRP A 1 561 ? -33.133 52.144 45.290 1.00 38.97 561 TRP A C 1
ATOM 4291 O O . TRP A 1 561 ? -33.146 51.530 44.237 1.00 38.97 561 TRP A O 1
ATOM 4301 N N . SER A 1 562 ? -32.839 51.463 46.414 1.00 34.69 562 SER A N 1
ATOM 4302 C CA . SER A 1 562 ? -33.592 51.176 47.675 1.00 34.69 562 SER A CA 1
ATOM 4303 C C . SER A 1 562 ? -33.848 49.643 47.675 1.00 34.69 562 SER A C 1
ATOM 4305 O O . SER A 1 562 ? -34.013 49.071 46.612 1.00 34.69 562 SER A O 1
ATOM 4307 N N . ALA A 1 563 ? -33.771 48.828 48.730 1.00 37.97 563 ALA A N 1
ATOM 4308 C CA . ALA A 1 563 ? -34.007 48.996 50.152 1.00 37.97 563 ALA A CA 1
ATOM 4309 C C . ALA A 1 563 ? -33.274 47.897 50.983 1.00 37.97 563 ALA A C 1
ATOM 4311 O O . ALA A 1 563 ? -32.987 46.806 50.497 1.00 37.97 563 ALA A O 1
ATOM 4312 N N . ARG A 1 564 ? -32.996 48.203 52.259 1.00 40.28 564 ARG A N 1
ATOM 4313 C CA . ARG A 1 564 ? -32.852 47.255 53.401 1.00 40.28 564 ARG A CA 1
ATOM 4314 C C . ARG A 1 564 ? -34.277 46.850 53.896 1.00 40.28 564 ARG A C 1
ATOM 4316 O O . ARG A 1 564 ? -35.194 47.495 53.389 1.00 40.28 564 ARG A O 1
ATOM 4323 N N . PRO A 1 565 ? -34.546 45.972 54.910 1.00 54.88 565 PRO A N 1
ATOM 4324 C CA . PRO A 1 565 ? -33.721 45.461 56.036 1.00 54.88 565 PRO A CA 1
ATOM 4325 C C . PRO A 1 565 ? -34.050 43.956 56.405 1.00 54.88 565 PRO A C 1
ATOM 4327 O O . PRO A 1 565 ? -34.377 43.219 55.485 1.00 54.88 565 PRO A O 1
ATOM 4330 N N . PRO A 1 566 ? -33.995 43.449 57.670 1.00 65.81 566 PRO A N 1
ATOM 4331 C CA . PRO A 1 566 ? -32.783 43.041 58.418 1.00 65.81 566 PRO A CA 1
ATOM 4332 C C . PRO A 1 566 ? -32.912 41.717 59.256 1.00 65.81 566 PRO A C 1
ATOM 4334 O O . PRO A 1 566 ? -33.955 41.077 59.241 1.00 65.81 566 PRO A O 1
ATOM 4337 N N . LEU A 1 567 ? -31.881 41.436 60.093 1.00 37.25 567 LEU A N 1
ATOM 4338 C CA . LEU A 1 567 ? -31.840 40.561 61.306 1.00 37.25 567 LEU A CA 1
ATOM 4339 C C . LEU A 1 567 ? -31.936 39.032 61.025 1.00 37.25 567 LEU A C 1
ATOM 4341 O O . LEU A 1 567 ? -32.660 38.613 60.144 1.00 37.25 567 LEU A O 1
ATOM 4345 N N . SER A 1 568 ? -31.261 38.070 61.669 1.00 36.69 568 SER A N 1
ATOM 4346 C CA . SER A 1 568 ? -30.641 37.931 62.997 1.00 36.69 568 SER A CA 1
ATOM 4347 C C . SER A 1 568 ? -29.707 36.697 62.974 1.00 36.69 568 SER A C 1
ATOM 4349 O O . SER A 1 568 ? -29.970 35.743 62.246 1.00 36.69 568 SER A O 1
ATOM 4351 N N . ALA A 1 569 ? -28.661 36.669 63.805 1.00 40.41 569 ALA A N 1
ATOM 4352 C CA . ALA A 1 569 ? -27.891 35.456 64.140 1.00 40.41 569 ALA A CA 1
ATOM 4353 C C . ALA A 1 569 ? -28.742 34.478 65.009 1.00 40.41 569 ALA A C 1
ATOM 4355 O O . ALA A 1 569 ? -29.786 34.913 65.499 1.00 40.41 569 ALA A O 1
ATOM 4356 N N . PRO A 1 570 ? -28.348 33.202 65.264 1.00 52.75 570 PRO A N 1
ATOM 4357 C CA . PRO A 1 570 ? -27.219 32.941 66.166 1.00 52.75 570 PRO A CA 1
ATOM 4358 C C . PRO A 1 570 ? -26.349 31.696 65.884 1.00 52.75 570 PRO A C 1
ATOM 4360 O O . PRO A 1 570 ? -26.756 30.673 65.341 1.00 52.75 570 PRO A O 1
ATOM 4363 N N . SER A 1 571 ? -25.132 31.796 66.411 1.00 42.22 571 SER A N 1
ATOM 4364 C CA . SER A 1 571 ? -24.169 30.739 66.711 1.00 42.22 571 SER A CA 1
ATOM 4365 C C . SER A 1 571 ? -24.753 29.550 67.489 1.00 42.22 571 SER A C 1
ATOM 4367 O O . SER A 1 571 ? -25.351 29.742 68.549 1.00 42.22 571 SER A O 1
ATOM 4369 N N . ARG A 1 572 ? -24.429 28.320 67.073 1.00 37.19 572 ARG A N 1
ATOM 4370 C CA . ARG A 1 572 ? -24.411 27.148 67.963 1.00 37.19 572 ARG A CA 1
ATOM 4371 C C . ARG A 1 572 ? -23.119 26.356 67.784 1.00 37.19 572 ARG A C 1
ATOM 4373 O O . ARG A 1 572 ? -22.902 25.701 66.773 1.00 37.19 572 ARG A O 1
ATOM 4380 N N . ARG A 1 573 ? -22.278 26.426 68.819 1.00 37.75 573 ARG A N 1
ATOM 4381 C CA . ARG A 1 573 ? -21.256 25.430 69.156 1.00 37.75 573 ARG A CA 1
ATOM 4382 C C . ARG A 1 573 ? -21.962 24.128 69.524 1.00 37.75 573 ARG A C 1
ATOM 4384 O O . ARG A 1 573 ? -22.849 24.151 70.373 1.00 37.75 573 ARG A O 1
ATOM 4391 N N . TRP A 1 574 ? -21.533 23.014 68.946 1.00 37.72 574 TRP A N 1
ATOM 4392 C CA . TRP A 1 574 ? -21.806 21.682 69.475 1.00 37.72 574 TRP A CA 1
ATOM 4393 C C . TRP A 1 574 ? -20.487 21.088 69.959 1.00 37.72 574 TRP A C 1
ATOM 4395 O O . TRP A 1 574 ? -19.578 20.815 69.182 1.00 37.72 574 TRP A O 1
ATOM 4405 N N . SER A 1 575 ? -20.381 20.950 71.277 1.00 37.94 575 SER A N 1
ATOM 4406 C CA . SER A 1 575 ? -19.389 20.127 71.955 1.00 37.94 575 SER A CA 1
ATOM 4407 C C . SER A 1 575 ? -19.907 18.693 71.987 1.00 37.94 575 SER A C 1
ATOM 4409 O O . SER A 1 575 ? -20.901 18.423 72.664 1.00 37.94 575 SER A O 1
ATOM 4411 N N . VAL A 1 576 ? -19.245 17.771 71.295 1.00 41.22 576 VAL A N 1
ATOM 4412 C CA . VAL A 1 576 ? -19.510 16.340 71.461 1.00 41.22 576 VAL A CA 1
ATOM 4413 C C . VAL A 1 576 ? -18.568 15.796 72.533 1.00 41.22 576 VAL A C 1
ATOM 4415 O O . VAL A 1 576 ? -17.355 15.736 72.362 1.00 41.22 576 VAL A O 1
ATOM 4418 N N . ARG A 1 577 ? -19.171 15.437 73.668 1.00 33.69 577 ARG A N 1
ATOM 4419 C CA . ARG A 1 577 ? -18.619 14.596 74.735 1.00 33.69 577 ARG A CA 1
ATOM 4420 C C . ARG A 1 577 ? -18.569 13.155 74.217 1.00 33.69 577 ARG A C 1
ATOM 4422 O O . ARG A 1 577 ? -19.617 12.529 74.079 1.00 33.69 577 ARG A O 1
ATOM 4429 N N . SER A 1 578 ? -17.387 12.611 73.960 1.00 39.28 578 SER A N 1
ATOM 4430 C CA . SER A 1 578 ? -17.204 11.171 73.756 1.00 39.28 578 SER A CA 1
ATOM 4431 C C . SER A 1 578 ? -17.199 10.464 75.115 1.00 39.28 578 SER A C 1
ATOM 4433 O O . SER A 1 578 ? -16.318 10.687 75.945 1.00 39.28 578 SER A O 1
ATOM 4435 N N . LYS A 1 579 ? -18.235 9.651 75.352 1.00 41.25 579 LYS A N 1
ATOM 4436 C CA . LYS A 1 579 ? -18.337 8.705 76.469 1.00 41.25 579 LYS A CA 1
ATOM 4437 C C . LYS A 1 579 ? -17.323 7.576 76.276 1.00 41.25 579 LYS A C 1
ATOM 4439 O O . LYS A 1 579 ? -17.248 6.993 75.200 1.00 41.25 579 LYS A O 1
ATOM 4444 N N . ALA A 1 580 ? -16.600 7.265 77.345 1.00 39.94 580 ALA A N 1
ATOM 4445 C CA . ALA A 1 580 ? -15.817 6.050 77.495 1.00 39.94 580 ALA A CA 1
ATOM 4446 C C . ALA A 1 580 ? -16.732 4.812 77.534 1.00 39.94 580 ALA A C 1
ATOM 4448 O O . ALA A 1 580 ? -17.801 4.854 78.147 1.00 39.94 580 ALA A O 1
ATOM 4449 N N . TRP A 1 581 ? -16.285 3.722 76.913 1.00 43.00 581 TRP A N 1
ATOM 4450 C CA . TRP A 1 581 ? -16.740 2.355 77.178 1.00 43.00 581 TRP A CA 1
ATOM 4451 C C . TRP A 1 581 ? -15.540 1.541 77.691 1.00 43.00 581 TRP A C 1
ATOM 4453 O O . TRP A 1 581 ? -14.430 1.759 77.197 1.00 43.00 581 TRP A O 1
ATOM 4463 N N . PRO A 1 582 ? -15.722 0.657 78.689 1.00 54.09 582 PRO A N 1
ATOM 4464 C CA . PRO A 1 582 ? -14.630 -0.062 79.328 1.00 54.09 582 PRO A CA 1
ATOM 4465 C C . PRO A 1 582 ? -14.371 -1.441 78.699 1.00 54.09 582 PRO A C 1
ATOM 4467 O O . PRO A 1 582 ? -15.295 -2.113 78.258 1.00 54.09 582 PRO A O 1
ATOM 4470 N N . GLY A 1 583 ? -13.098 -1.842 78.748 1.00 38.06 583 GLY A N 1
ATOM 4471 C CA . GLY A 1 583 ? -12.619 -3.176 79.131 1.00 38.06 583 GLY A CA 1
ATOM 4472 C C . GLY A 1 583 ? -13.134 -4.413 78.393 1.00 38.06 583 GLY A C 1
ATOM 4473 O O . GLY A 1 583 ? -14.223 -4.892 78.680 1.00 38.06 583 GLY A O 1
ATOM 4474 N N . VAL A 1 584 ? -12.242 -5.056 77.631 1.00 43.38 584 VAL A N 1
ATOM 4475 C CA . VAL A 1 584 ? -12.146 -6.524 77.615 1.00 43.38 584 VAL A CA 1
ATOM 4476 C C . VAL A 1 584 ? -10.673 -6.910 77.731 1.00 43.38 584 VAL A C 1
ATOM 4478 O O . VAL A 1 584 ? -9.827 -6.444 76.971 1.00 43.38 584 VAL A O 1
ATOM 4481 N N . SER A 1 585 ? -10.397 -7.714 78.754 1.00 45.78 585 SER A N 1
ATOM 4482 C CA . SER A 1 585 ? -9.107 -8.299 79.099 1.00 45.78 585 SER A CA 1
ATOM 4483 C C . SER A 1 585 ? -8.876 -9.581 78.294 1.00 45.78 585 SER A C 1
ATOM 4485 O O . SER A 1 585 ? -9.801 -10.364 78.105 1.00 45.78 585 SER A O 1
ATOM 4487 N N . THR A 1 586 ? -7.630 -9.754 77.860 1.00 48.75 586 THR A N 1
ATOM 4488 C CA . THR A 1 586 ? -6.841 -10.997 77.726 1.00 48.75 586 THR A CA 1
ATOM 4489 C C . THR A 1 586 ? -7.525 -12.363 77.923 1.00 48.75 586 THR A C 1
ATOM 4491 O O . THR A 1 586 ? -7.991 -12.665 79.023 1.00 48.75 586 THR A O 1
ATOM 4494 N N . ALA A 1 587 ? -7.347 -13.238 76.928 1.00 48.91 587 ALA A N 1
ATOM 4495 C CA . ALA A 1 587 ? -6.681 -14.540 77.061 1.00 48.91 587 ALA A CA 1
ATOM 4496 C C . ALA A 1 587 ? -5.919 -14.833 75.761 1.00 48.91 587 ALA A C 1
ATOM 4498 O O . ALA A 1 587 ? -6.490 -14.523 74.689 1.00 48.91 587 ALA A O 1
#